Protein AF-0000000085472151 (afdb_homodimer)

Secondary structure (DSSP, 8-state):
-HHHHHHHHHHHHHGGGS-HHHHHHHTTT-HHHHHHHT-HHHHHHHHHHH-HHHHHS--TT--HHHHHHHHHS-PPPPPPPPPS--GGGEEEEEEEEETTEEEEEEEEEHHHHHH--SSPPTT--HHHHHHHHSSS--EEEEEEEEEEEETTS-EEEEEEEEETTTTEEEEEEEEEE--EEETTTTEEEEEEEPPB-TT-TT----EEEEEEEE---S-SSEEEEEEEEEE-TTT--SHHHHHHHHHTB---/-HHHHHHHHHHHHHGGGS-HHHHHHHTTT-HHHHHHHT-HHHHHHHHHHH-HHHHHS--SS--HHHHHHHHHS-PPPPPPPPPS--GGGEEEEEEEEETTEEEEEEEEEHHHHHH--SSPPTT--HHHHHHHHSSS--EEEEEEEEEEEETTS-EEEEEEEEETTTTEEEEEEEEEE--EEETTTTEEEEEEEPPB-TT-TT----EEEEEEEE---S-SSEEEEEEEEEE-TTT--SHHHHHHHHHTB---

Foldseek 3Di:
DVVLVVVLVVLLVCLLVDALVVLVVQLVPDPSSVVSSVDLVSLLSNVCVVPVPCSVPPDPPDGSNRVCVVPVDDDPDDDDDFFPDDLQFKKKWKWKDFPPDTFDTDIDGSVQQQVADPDDDPQFDPLQVCVRPDLFDKGKHWDPPKTKDFPVTWMFMWMKMAGRVVRWIFTQGDRWTQPDQDPVNQKTKTKDWFAFAPVPPVDGDFIKMKIFHFGPDPDPTMTITTMMMIDRRSFDGDPRRVRVVVVGGHID/DVVLVVVLVVLLVCLLVDALVVLVVQLVPDPSSVVSSVDLVSLLSNVCVVPVPCSVPPDPPDGSNRVCVVPVDDDPDDDDDFFPDDQQFKKKWKWKDFPPHTFDTDIDGSVQQQVADPDDDPQADPLQVCVRPDLFDKGKHWDPPKTKDFPVTWMFMWMKMAGRVVRWIFTQGDRWTQPDQDPVNQKTKTKDWFAFAPVPPVDGDFIKMKIFHFGPDPDPTMTITTMMMIDRRSFDGDPRRVRVVVVGGHID

pLDDT: mean 89.6, std 9.53, range [44.25, 98.62]

Solvent-accessible surface area (backbone atoms only — not comparable to full-atom values): 27200 Å² total; per-residue (Å²): 112,65,74,59,47,54,50,46,55,51,45,67,64,48,50,64,73,39,51,57,69,54,43,54,52,43,40,69,73,46,69,69,45,24,60,59,55,62,37,55,66,46,26,41,54,40,36,39,73,73,39,44,14,41,68,76,57,59,65,86,72,61,56,39,54,58,49,42,64,59,69,72,43,86,66,75,82,67,71,68,68,82,46,92,57,52,47,83,36,29,36,35,26,38,30,32,27,51,66,92,41,78,72,44,64,41,68,40,46,28,51,54,28,68,64,30,64,81,74,74,65,88,67,53,40,66,59,43,53,54,58,72,68,45,87,70,50,66,32,23,38,67,42,81,78,61,44,76,41,51,75,89,51,57,36,30,34,29,30,36,36,34,33,63,87,79,55,27,39,31,65,47,31,76,64,26,50,53,77,44,71,40,75,84,56,38,33,34,35,26,55,27,66,53,51,58,27,50,89,45,79,75,55,74,90,43,42,36,39,39,33,42,33,39,44,64,53,92,52,89,55,50,38,39,33,46,29,43,34,41,35,36,72,76,79,22,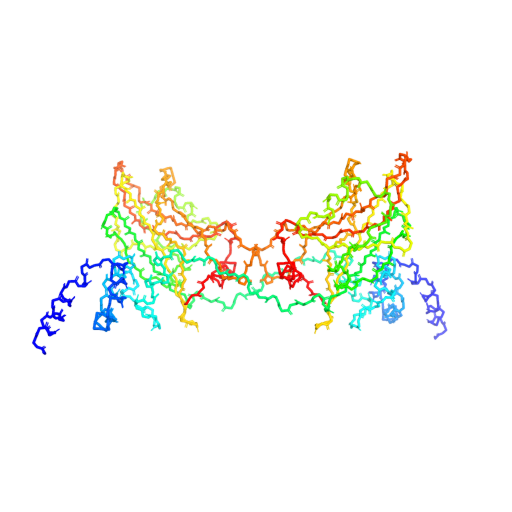67,42,71,57,46,44,34,45,54,60,69,43,35,42,65,82,112,65,74,58,47,54,50,47,55,50,45,66,65,48,51,65,74,39,50,58,70,55,42,55,54,42,41,68,72,45,68,67,46,24,62,60,56,62,37,54,64,46,24,42,55,42,38,38,72,75,39,43,14,42,68,76,58,58,66,88,71,62,54,39,55,57,51,41,62,60,69,70,43,87,67,74,81,66,71,67,68,82,46,90,56,53,45,84,36,29,37,35,27,37,28,32,28,51,67,91,40,80,72,43,63,41,69,41,46,28,51,54,28,68,65,31,65,81,73,73,65,86,68,54,40,67,60,43,52,53,58,71,66,43,88,70,49,65,31,22,38,67,41,80,78,61,43,75,43,52,75,88,51,58,38,29,34,30,28,36,36,33,36,64,86,80,56,29,39,32,65,47,30,75,64,25,50,53,77,44,72,38,75,84,56,36,32,33,34,26,55,27,66,54,51,59,28,49,89,45,81,75,54,74,90,42,41,36,36,37,32,42,32,39,43,65,50,90,51,92,55,50,38,40,32,44,28,44,35,42,36,36,72,76,80,22,66,42,73,57,45,43,33,44,54,60,67,44,33,42,65,83

Sequence (504 aa):
MTKDLISGEVLKAVFPLLEGEDLGSCMLVCRQWRDIAMDDFFWKCVCSKRWPSICKRPPPSLSYHKLFVTFSRSQPPQPLPPSRLSFDDLEFYIDLWSEQRLVFSEAVSGTALLGGIKNPPPGIPDPLKVHLESDDYKMTMQVEPRFSLSLGRMITVSILVSRKDTHQIARIVNQSHFGYIDGNAFRALAYDYLNFAPGHPFVSGIRAWVSLLFMANNAIRITDVFGIEIDFCDAASSENEVLWLLDMLDWKMTKDLISGEVLKAVFPLLEGEDLGSCMLVCRQWRDIAMDDFFWKCVCSKRWPSICKRPPPSLSYHKLFVTFSRSQPPQPLPPSRLSFDDLEFYIDLWSEQRLVFSEAVSGTALLGGIKNPPPGIPDPLKVHLESDDYKMTMQVEPRFSLSLGRMITVSILVSRKDTHQIARIVNQSHFGYIDGNAFRALAYDYLNFAPGHPFVSGIRAWVSLLFMANNAIRITDVFGIEIDFCDAASSENEVLWLLDMLDWK

Radius of gyration: 31.19 Å; Cα contacts (8 Å, |Δi|>4): 905; chains: 2; bounding box: 70×91×76 Å

Structure (mmCIF, N/CA/C/O backbone):
data_AF-0000000085472151-model_v1
#
loop_
_entity.id
_entity.type
_entity.pdbx_description
1 polymer 'F-box domain-containing protein'
#
loop_
_atom_site.group_PDB
_atom_site.id
_atom_site.type_symbol
_atom_site.label_atom_id
_atom_site.label_alt_id
_atom_site.label_comp_id
_atom_site.label_asym_id
_atom_site.label_entity_id
_atom_site.label_seq_id
_atom_site.pdbx_PDB_ins_code
_atom_site.Cartn_x
_atom_site.Cartn_y
_atom_site.Cartn_z
_atom_site.occupancy
_atom_site.B_iso_or_equiv
_atom_site.auth_seq_id
_atom_site.auth_comp_id
_atom_site.auth_asym_id
_atom_site.auth_atom_id
_atom_site.pdbx_PDB_model_num
ATOM 1 N N . MET A 1 1 ? 32.5 -27.859 -42.375 1 44.28 1 MET A N 1
ATOM 2 C CA . MET A 1 1 ? 31.047 -27.922 -42.562 1 44.28 1 MET A CA 1
ATOM 3 C C . MET A 1 1 ? 30.453 -29.172 -41.875 1 44.28 1 MET A C 1
ATOM 5 O O . MET A 1 1 ? 29.375 -29.109 -41.281 1 44.28 1 MET A O 1
ATOM 9 N N . THR A 1 2 ? 31.047 -30.188 -42.031 1 47.78 2 THR A N 1
ATOM 10 C CA . THR A 1 2 ? 30.562 -31.484 -41.531 1 47.78 2 THR A CA 1
ATOM 11 C C . THR A 1 2 ? 30.672 -31.547 -40 1 47.78 2 THR A C 1
ATOM 13 O O . THR A 1 2 ? 29.797 -32.125 -39.344 1 47.78 2 THR A O 1
ATOM 16 N N . LYS A 1 3 ? 31.828 -31.219 -39.5 1 52.62 3 LYS A N 1
ATOM 17 C CA . LYS A 1 3 ? 32.062 -31.219 -38.062 1 52.62 3 LYS A CA 1
ATOM 18 C C . LYS A 1 3 ? 31.062 -30.312 -37.344 1 52.62 3 LYS A C 1
ATOM 20 O O . LYS A 1 3 ? 30.672 -30.578 -36.219 1 52.62 3 LYS A O 1
ATOM 25 N N . ASP A 1 4 ? 30.688 -29.312 -38.094 1 54.94 4 ASP A N 1
ATOM 26 C CA . ASP A 1 4 ? 29.781 -28.281 -37.594 1 54.94 4 ASP A CA 1
ATOM 27 C C . ASP A 1 4 ? 28.359 -28.797 -37.469 1 54.94 4 ASP A C 1
ATOM 29 O O . ASP A 1 4 ? 27.625 -28.453 -36.562 1 54.94 4 ASP A O 1
ATOM 33 N N . LEU A 1 5 ? 27.984 -29.609 -38.5 1 53.25 5 LEU A N 1
ATOM 34 C CA . LEU A 1 5 ? 26.656 -30.188 -38.594 1 53.25 5 LEU A CA 1
ATOM 35 C C . LEU A 1 5 ? 26.438 -31.219 -37.469 1 53.25 5 LEU A C 1
ATOM 37 O O . LEU A 1 5 ? 25.375 -31.281 -36.875 1 53.25 5 LEU A O 1
ATOM 41 N N . ILE A 1 6 ? 27.406 -32.062 -37.344 1 55.78 6 ILE A N 1
ATOM 42 C CA . ILE A 1 6 ? 27.328 -33.125 -36.344 1 55.78 6 ILE A CA 1
ATOM 43 C C . ILE A 1 6 ? 27.141 -32.5 -34.938 1 55.78 6 ILE A C 1
ATOM 45 O O . ILE A 1 6 ? 26.328 -32.969 -34.156 1 55.78 6 ILE A O 1
ATOM 49 N N . SER A 1 7 ? 27.797 -31.406 -34.906 1 70.44 7 SER A N 1
ATOM 50 C CA . SER A 1 7 ? 27.766 -30.719 -33.625 1 70.44 7 SER A CA 1
ATOM 51 C C . SER A 1 7 ? 26.375 -30.125 -33.344 1 70.44 7 SER A C 1
ATOM 53 O O . SER A 1 7 ? 25.859 -30.234 -32.219 1 70.44 7 SER A O 1
ATOM 55 N N . GLY A 1 8 ? 25.766 -29.906 -34.5 1 75.25 8 GLY A N 1
ATOM 56 C CA . GLY A 1 8 ? 24.438 -29.344 -34.344 1 75.25 8 GLY A CA 1
ATOM 57 C C . GLY A 1 8 ? 23.375 -30.375 -33.969 1 75.25 8 GLY A C 1
ATOM 58 O O . GLY A 1 8 ? 22.531 -30.109 -33.125 1 75.25 8 GLY A O 1
ATOM 59 N N . GLU A 1 9 ? 23.5 -31.5 -34.656 1 78.94 9 GLU A N 1
ATOM 60 C CA . GLU A 1 9 ? 22.547 -32.594 -34.375 1 78.94 9 GLU A CA 1
ATOM 61 C C . GLU A 1 9 ? 22.672 -33.125 -32.969 1 78.94 9 GLU A C 1
ATOM 63 O O . GLU A 1 9 ? 21.688 -33.438 -32.312 1 78.94 9 GLU A O 1
ATOM 68 N N . VAL A 1 10 ? 23.906 -33.188 -32.625 1 82.19 10 VAL A N 1
ATOM 69 C CA . VAL A 1 10 ? 24.156 -33.688 -31.266 1 82.19 10 VAL A CA 1
ATOM 70 C C . VAL A 1 10 ? 23.594 -32.688 -30.25 1 82.19 10 VAL A C 1
ATOM 72 O O . VAL A 1 10 ? 22.969 -33.094 -29.266 1 82.19 10 VAL A O 1
ATOM 75 N N . LEU A 1 11 ? 23.828 -31.484 -30.5 1 83.19 11 LEU A N 1
ATOM 76 C CA . LEU A 1 11 ? 23.344 -30.438 -29.609 1 83.19 11 LEU A CA 1
ATOM 77 C C . LEU A 1 11 ? 21.812 -30.469 -29.531 1 83.19 11 LEU A C 1
ATOM 79 O O . LEU A 1 11 ? 21.25 -30.312 -28.453 1 83.19 11 LEU A O 1
ATOM 83 N N . LYS A 1 12 ? 21.188 -30.734 -30.609 1 84.69 12 LYS A N 1
ATOM 84 C CA . LYS A 1 12 ? 19.734 -30.797 -30.672 1 84.69 12 LYS A CA 1
ATOM 85 C C . LYS A 1 12 ? 19.203 -31.969 -29.859 1 84.69 12 LYS A C 1
ATOM 87 O O . LYS A 1 12 ? 18.094 -31.922 -29.328 1 84.69 12 LYS A O 1
ATOM 92 N N . ALA A 1 13 ? 20.094 -32.906 -29.75 1 84.12 13 ALA A N 1
ATOM 93 C CA . ALA A 1 13 ? 19.688 -34.094 -29 1 84.12 13 ALA A CA 1
ATOM 94 C C . ALA A 1 13 ? 19.953 -33.938 -27.5 1 84.12 13 ALA A C 1
ATOM 96 O O . ALA A 1 13 ? 19.234 -34.5 -26.672 1 84.12 13 ALA A O 1
ATOM 97 N N . VAL A 1 14 ? 20.859 -33.156 -27.125 1 84.38 14 VAL A N 1
ATOM 98 C CA . VAL A 1 14 ? 21.312 -33.062 -25.75 1 84.38 14 VAL A CA 1
ATOM 99 C C . VAL A 1 14 ? 20.609 -31.891 -25.062 1 84.38 14 VAL A C 1
ATOM 101 O O . VAL A 1 14 ? 20.312 -31.953 -23.859 1 84.38 14 VAL A O 1
ATOM 104 N N . PHE A 1 15 ? 20.281 -30.844 -25.766 1 85.75 15 PHE A N 1
ATOM 105 C CA . PHE A 1 15 ? 19.797 -29.609 -25.188 1 85.75 15 PHE A CA 1
ATOM 106 C C . PHE A 1 15 ? 18.469 -29.828 -24.469 1 85.75 15 PHE A C 1
ATOM 108 O O . PHE A 1 15 ? 18.219 -29.25 -23.406 1 85.75 15 PHE A O 1
ATOM 115 N N . PRO A 1 16 ? 17.688 -30.797 -24.984 1 82.31 16 PRO A N 1
ATOM 116 C CA . PRO A 1 16 ? 16.406 -31.016 -24.297 1 82.31 16 PRO A CA 1
ATOM 117 C C . PRO A 1 16 ? 16.594 -31.656 -22.906 1 82.31 16 PRO A C 1
ATOM 119 O O . PRO A 1 16 ? 15.68 -31.625 -22.094 1 82.31 16 PRO A O 1
ATOM 122 N N . LEU A 1 17 ? 17.766 -32.156 -22.656 1 85.5 17 LEU A N 1
ATOM 123 C CA . LEU A 1 17 ? 18.031 -32.844 -21.391 1 85.5 17 LEU A CA 1
ATOM 124 C C . LEU A 1 17 ? 18.625 -31.875 -20.359 1 85.5 17 LEU A C 1
ATOM 126 O O . LEU A 1 17 ? 18.734 -32.219 -19.188 1 85.5 17 LEU A O 1
ATOM 130 N N . LEU A 1 18 ? 18.891 -30.766 -20.828 1 85.25 18 LEU A N 1
ATOM 131 C CA . LEU A 1 18 ? 19.516 -29.797 -19.938 1 85.25 18 LEU A CA 1
ATOM 132 C C . LEU A 1 18 ? 18.469 -29.016 -19.156 1 85.25 18 LEU A C 1
ATOM 134 O O . LEU A 1 18 ? 17.344 -28.828 -19.641 1 85.25 18 LEU A O 1
ATOM 138 N N . GLU A 1 19 ? 18.859 -28.656 -17.969 1 86.12 19 GLU A N 1
ATOM 139 C CA . GLU A 1 19 ? 18.031 -27.719 -17.203 1 86.12 19 GLU A CA 1
ATOM 140 C C . GLU A 1 19 ? 18.125 -26.312 -17.781 1 86.12 19 GLU A C 1
ATOM 142 O O . GLU A 1 19 ? 19.062 -26 -18.516 1 86.12 19 GLU A O 1
ATOM 147 N N . GLY A 1 20 ? 17.125 -25.609 -17.5 1 85.75 20 GLY A N 1
ATOM 148 C CA . GLY A 1 20 ? 17.031 -24.266 -18.062 1 85.75 20 GLY A CA 1
ATOM 149 C C . GLY A 1 20 ? 18.297 -23.453 -17.875 1 85.75 20 GLY A C 1
ATOM 150 O O . GLY A 1 20 ? 18.781 -22.797 -18.797 1 85.75 20 GLY A O 1
ATOM 151 N N . GLU A 1 21 ? 18.812 -23.562 -16.656 1 85.56 21 GLU A N 1
ATOM 152 C CA . GLU A 1 21 ? 20.016 -22.797 -16.359 1 85.56 21 GLU A CA 1
ATOM 153 C C . GLU A 1 21 ? 21.172 -23.234 -17.234 1 85.56 21 GLU A C 1
ATOM 155 O O . GLU A 1 21 ? 21.953 -22.406 -17.719 1 85.56 21 GLU A O 1
ATOM 160 N N . ASP A 1 22 ? 21.25 -24.484 -17.422 1 86.88 22 ASP A N 1
ATOM 161 C CA . ASP A 1 22 ? 22.312 -25.031 -18.25 1 86.88 22 ASP A CA 1
ATOM 162 C C . ASP A 1 22 ? 22.109 -24.656 -19.719 1 86.88 22 ASP A C 1
ATOM 164 O O . ASP A 1 22 ? 23.078 -24.297 -20.406 1 86.88 22 ASP A O 1
ATOM 168 N N . LEU A 1 23 ? 20.922 -24.766 -20.109 1 87.5 23 LEU A N 1
ATOM 169 C CA . LEU A 1 23 ? 20.609 -24.359 -21.484 1 87.5 23 LEU A CA 1
ATOM 170 C C . LEU A 1 23 ? 20.938 -22.891 -21.703 1 87.5 23 LEU A C 1
ATOM 172 O O . LEU A 1 23 ? 21.484 -22.516 -22.734 1 87.5 23 LEU A O 1
ATOM 176 N N . GLY A 1 24 ? 20.578 -22.094 -20.719 1 86.19 24 GLY A N 1
ATOM 177 C CA . GLY A 1 24 ? 20.938 -20.672 -20.766 1 86.19 24 GLY A CA 1
ATOM 178 C C . GLY A 1 24 ? 22.438 -20.438 -20.875 1 86.19 24 GLY A C 1
ATOM 179 O O . GLY A 1 24 ? 22.891 -19.562 -21.609 1 86.19 24 GLY A O 1
ATOM 180 N N . SER A 1 25 ? 23.141 -21.203 -20.109 1 87.88 25 SER A N 1
ATOM 181 C CA . SER A 1 25 ? 24.594 -21.094 -20.141 1 87.88 25 SER A CA 1
ATOM 182 C C . SER A 1 25 ? 25.141 -21.469 -21.516 1 87.88 25 SER A C 1
ATOM 184 O O . SER A 1 25 ? 26.125 -20.875 -21.969 1 87.88 25 SER A O 1
ATOM 186 N N . CYS A 1 26 ? 24.578 -22.375 -22.125 1 87.38 26 CYS A N 1
ATOM 187 C CA . CYS A 1 26 ? 25 -22.812 -23.438 1 87.38 26 CYS A CA 1
ATOM 188 C C . CYS A 1 26 ? 24.844 -21.703 -24.469 1 87.38 26 CYS A C 1
ATOM 190 O O . CYS A 1 26 ? 25.609 -21.625 -25.438 1 87.38 26 CYS A O 1
ATOM 192 N N . MET A 1 27 ? 23.828 -20.875 -24.25 1 86.56 27 MET A N 1
ATOM 193 C CA . MET A 1 27 ? 23.594 -19.766 -25.172 1 86.56 27 MET A CA 1
ATOM 194 C C . MET A 1 27 ? 24.734 -18.766 -25.141 1 86.56 27 MET A C 1
ATOM 196 O O . MET A 1 27 ? 24.891 -17.953 -26.047 1 86.56 27 MET A O 1
ATOM 200 N N . LEU A 1 28 ? 25.578 -18.875 -24.094 1 87.38 28 LEU A N 1
ATOM 201 C CA . LEU A 1 28 ? 26.641 -17.891 -23.906 1 87.38 28 LEU A CA 1
ATOM 202 C C . LEU A 1 28 ? 27.969 -18.391 -24.484 1 87.38 28 LEU A C 1
ATOM 204 O O . LEU A 1 28 ? 28.953 -17.672 -24.484 1 87.38 28 LEU A O 1
ATOM 208 N N . VAL A 1 29 ? 28.141 -19.578 -24.969 1 85 29 VAL A N 1
ATOM 209 C CA . VAL A 1 29 ? 29.391 -20.203 -25.391 1 85 29 VAL A CA 1
ATOM 210 C C . VAL A 1 29 ? 29.812 -19.656 -26.734 1 85 29 VAL A C 1
ATOM 212 O O . VAL A 1 29 ? 30.953 -19.172 -26.891 1 85 29 VAL A O 1
ATOM 215 N N . CYS A 1 30 ? 29.016 -19.719 -27.797 1 87.38 30 CYS A N 1
ATOM 216 C CA . CYS A 1 30 ? 29.266 -19.188 -29.141 1 87.38 30 CYS A CA 1
ATOM 217 C C . CYS A 1 30 ? 27.953 -18.969 -29.891 1 87.38 30 CYS A C 1
ATOM 219 O O . CYS A 1 30 ? 26.891 -19.328 -29.391 1 87.38 30 CYS A O 1
ATOM 221 N N . ARG A 1 31 ? 28.078 -18.484 -31.047 1 86.56 31 ARG A N 1
ATOM 222 C CA . ARG A 1 31 ? 26.906 -18.109 -31.828 1 86.56 31 ARG A CA 1
ATOM 223 C C . ARG A 1 31 ? 26.109 -19.344 -32.281 1 86.56 31 ARG A C 1
ATOM 225 O O . ARG A 1 31 ? 24.891 -19.312 -32.281 1 86.56 31 ARG A O 1
ATOM 232 N N . GLN A 1 32 ? 26.766 -20.312 -32.625 1 84 32 GLN A N 1
ATOM 233 C CA . GLN A 1 32 ? 26.109 -21.531 -33.062 1 84 32 GLN A CA 1
ATOM 234 C C . GLN A 1 32 ? 25.25 -22.141 -31.953 1 84 32 GLN A C 1
ATOM 236 O O . GLN A 1 32 ? 24.094 -22.516 -32.188 1 84 32 GLN A O 1
ATOM 241 N N . TRP A 1 33 ? 25.797 -22.219 -30.797 1 85.81 33 TRP A N 1
ATOM 242 C CA . TRP A 1 33 ? 25.078 -22.766 -29.672 1 85.81 33 TRP A CA 1
ATOM 243 C C . TRP A 1 33 ? 23.875 -21.891 -29.312 1 85.81 33 TRP A C 1
ATOM 245 O O . TRP A 1 33 ? 22.797 -22.406 -28.984 1 85.81 33 TRP A O 1
ATOM 255 N N . ARG A 1 34 ? 24.109 -20.688 -29.422 1 87.56 34 ARG A N 1
ATOM 256 C CA . ARG A 1 34 ? 23.031 -19.734 -29.125 1 87.56 34 ARG A CA 1
ATOM 257 C C . ARG A 1 34 ? 21.875 -19.922 -30.094 1 87.56 34 ARG A C 1
ATOM 259 O O . ARG A 1 34 ? 20.719 -19.984 -29.688 1 87.56 34 ARG A O 1
ATOM 266 N N . ASP A 1 35 ? 22.219 -20 -31.328 1 87.06 35 ASP A N 1
ATOM 267 C CA . ASP A 1 35 ? 21.188 -20.141 -32.344 1 87.06 35 ASP A CA 1
ATOM 268 C C . ASP A 1 35 ? 20.391 -21.422 -32.156 1 87.06 35 ASP A C 1
ATOM 270 O O . ASP A 1 35 ? 19.172 -21.438 -32.344 1 87.06 35 ASP A O 1
ATOM 274 N N . ILE A 1 36 ? 21.047 -22.406 -31.797 1 84.94 36 ILE A N 1
ATOM 275 C CA . ILE A 1 36 ? 20.375 -23.672 -31.609 1 84.94 36 ILE A CA 1
ATOM 276 C C . ILE A 1 36 ? 19.531 -23.625 -30.328 1 84.94 36 ILE A C 1
ATOM 278 O O . ILE A 1 36 ? 18.391 -24.062 -30.312 1 84.94 36 ILE A O 1
ATOM 282 N N . ALA A 1 37 ? 20.125 -23.062 -29.375 1 86.31 37 ALA A N 1
ATOM 283 C CA . ALA A 1 37 ? 19.469 -23.031 -28.062 1 86.31 37 ALA A CA 1
ATOM 284 C C . ALA A 1 37 ? 18.266 -22.109 -28.062 1 86.31 37 ALA A C 1
ATOM 286 O O . ALA A 1 37 ? 17.391 -22.203 -27.203 1 86.31 37 ALA A O 1
ATOM 287 N N . MET A 1 38 ? 18.25 -21.266 -28.984 1 84.12 38 MET A N 1
ATOM 288 C CA . MET A 1 38 ? 17.172 -20.297 -29.047 1 84.12 38 MET A CA 1
ATOM 289 C C . MET A 1 38 ? 15.883 -20.922 -29.562 1 84.12 38 MET A C 1
ATOM 291 O O . MET A 1 38 ? 14.82 -20.312 -29.5 1 84.12 38 MET A O 1
ATOM 295 N N . ASP A 1 39 ? 16.047 -22.125 -30.016 1 84.12 39 ASP A N 1
ATOM 296 C CA . ASP A 1 39 ? 14.859 -22.828 -30.469 1 84.12 39 ASP A CA 1
ATOM 297 C C . ASP A 1 39 ? 13.805 -22.906 -29.359 1 84.12 39 ASP A C 1
ATOM 299 O O . ASP A 1 39 ? 14.078 -23.391 -28.266 1 84.12 39 ASP A O 1
ATOM 303 N N . ASP A 1 40 ? 12.609 -22.547 -29.703 1 84.44 40 ASP A N 1
ATOM 304 C CA . ASP A 1 40 ? 11.516 -22.438 -28.75 1 84.44 40 ASP A CA 1
ATOM 305 C C . ASP A 1 40 ? 11.156 -23.797 -28.156 1 84.44 40 ASP A C 1
ATOM 307 O O . ASP A 1 40 ? 10.695 -23.891 -27.016 1 84.44 40 ASP A O 1
ATOM 311 N N . PHE A 1 41 ? 11.414 -24.719 -28.969 1 85.06 41 PHE A N 1
ATOM 312 C CA . PHE A 1 41 ? 11.062 -26.062 -28.531 1 85.06 41 PHE A CA 1
ATOM 313 C C . PHE A 1 41 ? 11.836 -26.469 -27.281 1 85.06 41 PHE A C 1
ATOM 315 O O . PHE A 1 41 ? 11.273 -27.062 -26.375 1 85.06 41 PHE A O 1
ATOM 322 N N . PHE A 1 42 ? 13.07 -26.156 -27.266 1 88.19 42 PHE A N 1
ATOM 323 C CA . PHE A 1 42 ? 13.883 -26.516 -26.109 1 88.19 42 PHE A CA 1
ATOM 324 C C . PHE A 1 42 ? 13.375 -25.828 -24.844 1 88.19 42 PHE A C 1
ATOM 326 O O . PHE A 1 42 ? 13.289 -26.453 -23.797 1 88.19 42 PHE A O 1
ATOM 333 N N . TRP A 1 43 ? 13 -24.688 -25.031 1 89.25 43 TRP A N 1
ATOM 334 C CA . TRP A 1 43 ? 12.547 -23.922 -23.875 1 89.25 43 TRP A CA 1
ATOM 335 C C . TRP A 1 43 ? 11.148 -24.359 -23.453 1 89.25 43 TRP A C 1
ATOM 337 O O . TRP A 1 43 ? 10.805 -24.281 -22.266 1 89.25 43 TRP A O 1
ATOM 347 N N . LYS A 1 44 ? 10.406 -24.734 -24.375 1 88.19 44 LYS A N 1
ATOM 348 C CA . LYS A 1 44 ? 9.125 -25.328 -24.047 1 88.19 44 LYS A CA 1
ATOM 349 C C . LYS A 1 44 ? 9.312 -26.547 -23.141 1 88.19 44 LYS A C 1
ATOM 351 O O . LYS A 1 44 ? 8.57 -26.734 -22.172 1 88.19 44 LYS A O 1
ATOM 356 N N . CYS A 1 45 ? 10.312 -27.297 -23.484 1 87.81 45 CYS A N 1
ATOM 357 C CA . CYS A 1 45 ? 10.602 -28.5 -22.703 1 87.81 45 CYS A CA 1
ATOM 358 C C . CYS A 1 45 ? 11.023 -28.125 -21.281 1 87.81 45 CYS A C 1
ATOM 360 O O . CYS A 1 45 ? 10.594 -28.75 -20.312 1 87.81 45 CYS A O 1
ATOM 362 N N . VAL A 1 46 ? 11.805 -27.156 -21.234 1 88.12 46 VAL A N 1
ATOM 363 C CA . VAL A 1 46 ? 12.281 -26.672 -19.938 1 88.12 46 VAL A CA 1
ATOM 364 C C . VAL A 1 46 ? 11.109 -26.156 -19.109 1 88.12 46 VAL A C 1
ATOM 366 O O . VAL A 1 46 ? 10.961 -26.5 -17.938 1 88.12 46 VAL A O 1
ATOM 369 N N . CYS A 1 47 ? 10.234 -25.375 -19.703 1 89.19 47 CYS A N 1
ATOM 370 C CA . CYS A 1 47 ? 9.102 -24.766 -19.016 1 89.19 47 CYS A CA 1
ATOM 371 C C . CYS A 1 47 ? 8.086 -25.828 -18.609 1 89.19 47 CYS A C 1
ATOM 373 O O . CYS A 1 47 ? 7.445 -25.719 -17.562 1 89.19 47 CYS A O 1
ATOM 375 N N . SER A 1 48 ? 7.969 -26.828 -19.391 1 89 48 SER A N 1
ATOM 376 C CA . SER A 1 48 ? 7 -27.891 -19.109 1 89 48 SER A CA 1
ATOM 377 C C . SER A 1 48 ? 7.363 -28.656 -17.844 1 89 48 SER A C 1
ATOM 379 O O . SER A 1 48 ? 6.492 -29.234 -17.203 1 89 48 SER A O 1
ATOM 381 N N . LYS A 1 49 ? 8.555 -28.594 -17.547 1 87.44 49 LYS A N 1
ATOM 382 C CA . LYS A 1 49 ? 8.992 -29.25 -16.328 1 87.44 49 LYS A CA 1
ATOM 383 C C . LYS A 1 49 ? 8.617 -28.438 -15.094 1 87.44 49 LYS A C 1
ATOM 385 O O . LYS A 1 49 ? 8.375 -29.016 -14.023 1 87.44 49 LYS A O 1
ATOM 390 N N . ARG A 1 50 ? 8.492 -27.234 -15.242 1 88.06 50 ARG A N 1
ATOM 391 C CA . ARG A 1 50 ? 8.234 -26.359 -14.109 1 88.06 50 ARG A CA 1
ATOM 392 C C . ARG A 1 50 ? 6.766 -25.938 -14.062 1 88.06 50 ARG A C 1
ATOM 394 O O . ARG A 1 50 ? 6.164 -25.891 -12.984 1 88.06 50 ARG A O 1
ATOM 401 N N . TRP A 1 51 ? 6.285 -25.625 -15.219 1 92.31 51 TRP A N 1
ATOM 402 C CA . TRP A 1 51 ? 4.91 -25.172 -15.352 1 92.31 51 TRP A CA 1
ATOM 403 C C . TRP A 1 51 ? 4.203 -25.875 -16.5 1 92.31 51 TRP A C 1
ATOM 405 O O . TRP A 1 51 ? 3.865 -25.25 -17.516 1 92.31 51 TRP A O 1
ATOM 415 N N . PRO A 1 52 ? 3.869 -27.062 -16.312 1 93.38 52 PRO A N 1
ATOM 416 C CA . PRO A 1 52 ? 3.256 -27.812 -17.422 1 93.38 52 PRO A CA 1
ATOM 417 C C . PRO A 1 52 ? 1.919 -27.219 -17.859 1 93.38 52 PRO A C 1
ATOM 419 O O . PRO A 1 52 ? 1.544 -27.328 -19.031 1 93.38 52 PRO A O 1
ATOM 422 N N . SER A 1 53 ? 1.21 -26.594 -17.016 1 93.75 53 SER A N 1
ATOM 423 C CA . SER A 1 53 ? -0.099 -26.047 -17.359 1 93.75 53 SER A CA 1
ATOM 424 C C . SER A 1 53 ? 0.015 -24.969 -18.438 1 93.75 53 SER A C 1
ATOM 426 O O . SER A 1 53 ? -0.856 -24.859 -19.297 1 93.75 53 SER A O 1
ATOM 428 N N . ILE A 1 54 ? 1.051 -24.188 -18.344 1 90.31 54 ILE A N 1
ATOM 429 C CA . ILE A 1 54 ? 1.234 -23.094 -19.281 1 90.31 54 ILE A CA 1
ATOM 430 C C . ILE A 1 54 ? 1.481 -23.641 -20.688 1 90.31 54 ILE A C 1
ATOM 432 O O . ILE A 1 54 ? 1.107 -23.016 -21.688 1 90.31 54 ILE A O 1
ATOM 436 N N . CYS A 1 55 ? 2.057 -24.766 -20.781 1 86.44 55 CYS A N 1
ATOM 437 C CA . CYS A 1 55 ? 2.371 -25.375 -22.078 1 86.44 55 CYS A CA 1
ATOM 438 C C . CYS A 1 55 ? 1.128 -25.984 -22.703 1 86.44 55 CYS A C 1
ATOM 440 O O . CYS A 1 55 ? 1.036 -26.094 -23.922 1 86.44 55 CYS A O 1
ATOM 442 N N . LYS A 1 56 ? 0.236 -26.406 -21.812 1 83.75 56 LYS A N 1
ATOM 443 C CA . LYS A 1 56 ? -1.024 -26.953 -22.312 1 83.75 56 LYS A CA 1
ATOM 444 C C . LYS A 1 56 ? -1.878 -25.875 -22.969 1 83.75 56 LYS A C 1
ATOM 446 O O . LYS A 1 56 ? -2.525 -26.109 -23.984 1 83.75 56 LYS A O 1
ATOM 451 N N . ARG A 1 57 ? -1.802 -24.719 -22.406 1 85.19 57 ARG A N 1
ATOM 452 C CA . ARG A 1 57 ? -2.508 -23.547 -22.906 1 85.19 57 ARG A CA 1
ATOM 453 C C . ARG A 1 57 ? -1.631 -22.312 -22.812 1 85.19 57 ARG A C 1
ATOM 455 O O . ARG A 1 57 ? -1.776 -21.5 -21.891 1 85.19 57 ARG A O 1
ATOM 462 N N . PRO A 1 58 ? -0.803 -22.203 -23.859 1 80.06 58 PRO A N 1
ATOM 463 C CA . PRO A 1 58 ? 0.194 -21.125 -23.766 1 80.06 58 PRO A CA 1
ATOM 464 C C . PRO A 1 58 ? -0.426 -19.734 -23.859 1 80.06 58 PRO A C 1
ATOM 466 O O . PRO A 1 58 ? -1.406 -19.531 -24.578 1 80.06 58 PRO A O 1
ATOM 469 N N . PRO A 1 59 ? 0.153 -18.953 -23 1 78.12 59 PRO A N 1
ATOM 470 C CA . PRO A 1 59 ? -0.272 -17.562 -23.172 1 78.12 59 PRO A CA 1
ATOM 471 C C . PRO A 1 59 ? 0.168 -16.969 -24.5 1 78.12 59 PRO A C 1
ATOM 473 O O . PRO A 1 59 ? 1.149 -17.438 -25.094 1 78.12 59 PRO A O 1
ATOM 476 N N . PRO A 1 60 ? -0.571 -16.188 -25.141 1 71.88 60 PRO A N 1
ATOM 477 C CA . PRO A 1 60 ? -0.373 -15.742 -26.516 1 71.88 60 PRO A CA 1
ATOM 478 C C . PRO A 1 60 ? 1.003 -15.117 -26.75 1 71.88 60 PRO A C 1
ATOM 480 O O . PRO A 1 60 ? 1.606 -15.312 -27.797 1 71.88 60 PRO A O 1
ATOM 483 N N . SER A 1 61 ? 1.488 -14.297 -25.984 1 69.38 61 SER A N 1
ATOM 484 C CA . SER A 1 61 ? 2.574 -13.453 -26.484 1 69.38 61 SER A CA 1
ATOM 485 C C . SER A 1 61 ? 3.861 -13.695 -25.703 1 69.38 61 SER A C 1
ATOM 487 O O . SER A 1 61 ? 4.848 -12.977 -25.875 1 69.38 61 SER A O 1
ATOM 489 N N . LEU A 1 62 ? 4.043 -14.812 -25.188 1 77.44 62 LEU A N 1
ATOM 490 C CA . LEU A 1 62 ? 5.277 -14.938 -24.422 1 77.44 62 LEU A CA 1
ATOM 491 C C . LEU A 1 62 ? 6.059 -16.172 -24.844 1 77.44 62 LEU A C 1
ATOM 493 O O . LEU A 1 62 ? 5.496 -17.266 -24.922 1 77.44 62 LEU A O 1
ATOM 497 N N . SER A 1 63 ? 7.293 -15.922 -25.375 1 85.94 63 SER A N 1
ATOM 498 C CA . SER A 1 63 ? 8.141 -17.062 -25.688 1 85.94 63 SER A CA 1
ATOM 499 C C . SER A 1 63 ? 8.492 -17.859 -24.422 1 85.94 63 SER A C 1
ATOM 501 O O . SER A 1 63 ? 8.531 -17.297 -23.328 1 85.94 63 SER A O 1
ATOM 503 N N . TYR A 1 64 ? 8.75 -19.078 -24.578 1 88.38 64 TYR A N 1
ATOM 504 C CA . TYR A 1 64 ? 9.078 -19.938 -23.453 1 88.38 64 TYR A CA 1
ATOM 505 C C . TYR A 1 64 ? 10.43 -19.547 -22.859 1 88.38 64 TYR A C 1
ATOM 507 O O . TYR A 1 64 ? 10.633 -19.672 -21.641 1 88.38 64 TYR A O 1
ATOM 515 N N . HIS A 1 65 ? 11.273 -19.156 -23.75 1 87.81 65 HIS A N 1
ATOM 516 C CA . HIS A 1 65 ? 12.555 -18.672 -23.25 1 87.81 65 HIS A CA 1
ATOM 517 C C . HIS A 1 65 ? 12.375 -17.5 -22.281 1 87.81 65 HIS A C 1
ATOM 519 O O . HIS A 1 65 ? 12.922 -17.5 -21.188 1 87.81 65 HIS A O 1
ATOM 525 N N . LYS A 1 66 ? 11.633 -16.547 -22.688 1 86.94 66 LYS A N 1
ATOM 526 C CA . LYS A 1 66 ? 11.367 -15.375 -21.859 1 86.94 66 LYS A CA 1
ATOM 527 C C . LYS A 1 66 ? 10.641 -15.766 -20.578 1 86.94 66 LYS A C 1
ATOM 529 O O . LYS A 1 66 ? 10.938 -15.234 -19.5 1 86.94 66 LYS A O 1
ATOM 534 N N . LEU A 1 67 ? 9.734 -16.656 -20.703 1 88.88 67 LEU A N 1
ATOM 535 C CA . LEU A 1 67 ? 8.984 -17.141 -19.547 1 88.88 67 LEU A CA 1
ATOM 536 C C . LEU A 1 67 ? 9.93 -17.734 -18.516 1 88.88 67 LEU A C 1
ATOM 538 O O . LEU A 1 67 ? 9.852 -17.391 -17.328 1 88.88 67 LEU A O 1
ATOM 542 N N . PHE A 1 68 ? 10.773 -18.547 -19 1 88.38 68 PHE A N 1
ATOM 543 C CA . PHE A 1 68 ? 11.688 -19.219 -18.094 1 88.38 68 PHE A CA 1
ATOM 544 C C . PHE A 1 68 ? 12.625 -18.219 -17.422 1 88.38 68 PHE A C 1
ATOM 546 O O . PHE A 1 68 ? 12.797 -18.25 -16.188 1 88.38 68 PHE A O 1
ATOM 553 N N . VAL A 1 69 ? 13.18 -17.391 -18.219 1 86.06 69 VAL A N 1
ATOM 554 C CA . VAL A 1 69 ? 14.141 -16.422 -17.688 1 86.06 69 VAL A CA 1
ATOM 555 C C . VAL A 1 69 ? 13.445 -15.508 -16.688 1 86.06 69 VAL A C 1
ATOM 557 O O . VAL A 1 69 ? 14.031 -15.141 -15.664 1 86.06 69 VAL A O 1
ATOM 560 N N . THR A 1 70 ? 12.25 -15.211 -16.859 1 87 70 THR A N 1
ATOM 561 C CA . THR A 1 70 ? 11.5 -14.266 -16.047 1 87 70 THR A CA 1
ATOM 562 C C . THR A 1 70 ? 11.109 -14.891 -14.711 1 87 70 THR A C 1
ATOM 564 O O . THR A 1 70 ? 11.195 -14.242 -13.664 1 87 70 THR A O 1
ATOM 567 N N . PHE A 1 71 ? 10.797 -16.141 -14.656 1 87.56 71 PHE A N 1
ATOM 568 C CA . PHE A 1 71 ? 10.148 -16.656 -13.461 1 87.56 71 PHE A CA 1
ATOM 569 C C . PHE A 1 71 ? 11.008 -17.734 -12.805 1 87.56 71 PHE A C 1
ATOM 571 O O . PHE A 1 71 ? 10.672 -18.25 -11.734 1 87.56 71 PHE A O 1
ATOM 578 N N . SER A 1 72 ? 12.016 -18.141 -13.445 1 79.69 72 SER A N 1
ATOM 579 C CA . SER A 1 72 ? 12.836 -19.188 -12.852 1 79.69 72 SER A CA 1
ATOM 580 C C . SER A 1 72 ? 13.836 -18.609 -11.852 1 79.69 72 SER A C 1
ATOM 582 O O . SER A 1 72 ? 14.266 -19.297 -10.93 1 79.69 72 SER A O 1
ATOM 584 N N . ARG A 1 73 ? 14.273 -17.406 -12.195 1 72.94 73 ARG A N 1
ATOM 585 C CA . ARG A 1 73 ? 15.266 -16.797 -11.312 1 72.94 73 ARG A CA 1
ATOM 586 C C . ARG A 1 73 ? 14.656 -15.656 -10.508 1 72.94 73 ARG A C 1
ATOM 588 O O . ARG A 1 73 ? 13.688 -15.031 -10.938 1 72.94 73 ARG A O 1
ATOM 595 N N . SER A 1 74 ? 15.094 -15.742 -9.273 1 71.62 74 SER A N 1
ATOM 596 C CA . SER A 1 74 ? 14.703 -14.586 -8.469 1 71.62 74 SER A CA 1
ATOM 597 C C . SER A 1 74 ? 15.203 -13.281 -9.086 1 71.62 74 SER A C 1
ATOM 599 O O . SER A 1 74 ? 16.391 -13.148 -9.383 1 71.62 74 SER A O 1
ATOM 601 N N . GLN A 1 75 ? 14.328 -12.672 -9.711 1 71.75 75 GLN A N 1
ATOM 602 C CA . GLN A 1 75 ? 14.719 -11.383 -10.273 1 71.75 75 GLN A CA 1
ATOM 603 C C . GLN A 1 75 ? 15 -10.375 -9.164 1 71.75 75 GLN A C 1
ATOM 605 O O . GLN A 1 75 ? 14.336 -10.375 -8.133 1 71.75 75 GLN A O 1
ATOM 610 N N . PRO A 1 76 ? 16.125 -9.734 -9.344 1 73.88 76 PRO A N 1
ATOM 611 C CA . PRO A 1 76 ? 16.391 -8.688 -8.352 1 73.88 76 PRO A CA 1
ATOM 612 C C . PRO A 1 76 ? 15.258 -7.664 -8.258 1 73.88 76 PRO A C 1
ATOM 614 O O . PRO A 1 76 ? 14.547 -7.434 -9.242 1 73.88 76 PRO A O 1
ATOM 617 N N . PRO A 1 77 ? 15.07 -7.25 -7.055 1 76.75 77 PRO A N 1
ATOM 618 C CA . PRO A 1 77 ? 14.031 -6.227 -6.938 1 76.75 77 PRO A CA 1
ATOM 619 C C . PRO A 1 77 ? 14.312 -5 -7.801 1 76.75 77 PRO A C 1
ATOM 621 O O . PRO A 1 77 ? 15.461 -4.582 -7.934 1 76.75 77 PRO A O 1
ATOM 624 N N . GLN A 1 78 ? 13.406 -4.723 -8.57 1 84.75 78 GLN A N 1
ATOM 625 C CA . GLN A 1 78 ? 13.516 -3.502 -9.359 1 84.75 78 GLN A CA 1
ATOM 626 C C . GLN A 1 78 ? 13.438 -2.262 -8.477 1 84.75 78 GLN A C 1
ATOM 628 O O . GLN A 1 78 ? 12.664 -2.225 -7.52 1 84.75 78 GLN A O 1
ATOM 633 N N . PRO A 1 79 ? 14.281 -1.244 -8.812 1 88.12 79 PRO A N 1
ATOM 634 C CA . PRO A 1 79 ? 14.242 -0.017 -8.008 1 88.12 79 PRO A CA 1
ATOM 635 C C . PRO A 1 79 ? 12.945 0.764 -8.195 1 88.12 79 PRO A C 1
ATOM 637 O O . PRO A 1 79 ? 12.266 0.613 -9.219 1 88.12 79 PRO A O 1
ATOM 640 N N . LEU A 1 80 ? 12.586 1.468 -7.199 1 92.5 80 LEU A N 1
ATOM 641 C CA . LEU A 1 80 ? 11.438 2.365 -7.293 1 92.5 80 LEU A CA 1
ATOM 642 C C . LEU A 1 80 ? 11.68 3.447 -8.344 1 92.5 80 LEU A C 1
ATOM 644 O O . LEU A 1 80 ? 12.695 4.145 -8.297 1 92.5 80 LEU A O 1
ATOM 648 N N . PRO A 1 81 ? 10.836 3.455 -9.328 1 93.62 81 PRO A N 1
ATOM 649 C CA . PRO A 1 81 ? 11 4.52 -10.32 1 93.62 81 PRO A CA 1
ATOM 650 C C . PRO A 1 81 ? 10.898 5.914 -9.711 1 93.62 81 PRO A C 1
ATOM 652 O O . PRO A 1 81 ? 10.367 6.074 -8.617 1 93.62 81 PRO A O 1
ATOM 655 N N . PRO A 1 82 ? 11.469 6.871 -10.398 1 95.06 82 PRO A N 1
ATOM 656 C CA . PRO A 1 82 ? 11.352 8.234 -9.875 1 95.06 82 PRO A CA 1
ATOM 657 C C . PRO A 1 82 ? 9.898 8.719 -9.805 1 95.06 82 PRO A C 1
ATOM 659 O O . PRO A 1 82 ? 9.094 8.398 -10.688 1 95.06 82 PRO A O 1
ATOM 662 N N . SER A 1 83 ? 9.602 9.375 -8.68 1 94.88 83 SER A N 1
ATOM 663 C CA . SER A 1 83 ? 8.266 9.945 -8.539 1 94.88 83 SER A CA 1
ATOM 664 C C . SER A 1 83 ? 8.039 11.07 -9.547 1 94.88 83 SER A C 1
ATOM 666 O O . SER A 1 83 ? 8.969 11.781 -9.914 1 94.88 83 SER A O 1
ATOM 668 N N . ARG A 1 84 ? 6.793 11.164 -9.961 1 93.69 84 ARG A N 1
ATOM 669 C CA . ARG A 1 84 ? 6.422 12.289 -10.82 1 93.69 84 ARG A CA 1
ATOM 670 C C . ARG A 1 84 ? 6.277 13.57 -10.008 1 93.69 84 ARG A C 1
ATOM 672 O O . ARG A 1 84 ? 6.352 14.672 -10.562 1 93.69 84 ARG A O 1
ATOM 679 N N . LEU A 1 85 ? 6.055 13.445 -8.727 1 96.5 85 LEU A N 1
ATOM 680 C CA . LEU A 1 85 ? 5.926 14.578 -7.82 1 96.5 85 LEU A CA 1
ATOM 681 C C . LEU A 1 85 ? 7.293 15.141 -7.449 1 96.5 85 LEU A C 1
ATOM 683 O O . LEU A 1 85 ? 8.25 14.383 -7.277 1 96.5 85 LEU A O 1
ATOM 687 N N . SER A 1 86 ? 7.367 16.422 -7.441 1 97.06 86 SER A N 1
ATOM 688 C CA . SER A 1 86 ? 8.594 17.094 -7.039 1 97.06 86 SER A CA 1
ATOM 689 C C . SER A 1 86 ? 8.367 18 -5.828 1 97.06 86 SER A C 1
ATOM 691 O O . SER A 1 86 ? 7.277 18.547 -5.656 1 97.06 86 SER A O 1
ATOM 693 N N . PHE A 1 87 ? 9.375 18.156 -5.07 1 97.5 87 PHE A N 1
ATOM 694 C CA . PHE A 1 87 ? 9.273 19.047 -3.914 1 97.5 87 PHE A CA 1
ATOM 695 C C . PHE A 1 87 ? 9.055 20.484 -4.352 1 97.5 87 PHE A C 1
ATOM 697 O O . PHE A 1 87 ? 8.516 21.297 -3.594 1 97.5 87 PHE A O 1
ATOM 704 N N . ASP A 1 88 ? 9.445 20.781 -5.547 1 96.75 88 ASP A N 1
ATOM 705 C CA . ASP A 1 88 ? 9.234 22.125 -6.09 1 96.75 88 ASP A CA 1
ATOM 706 C C . ASP A 1 88 ? 7.75 22.438 -6.238 1 96.75 88 ASP A C 1
ATOM 708 O O . ASP A 1 88 ? 7.355 23.609 -6.285 1 96.75 88 ASP A O 1
ATOM 712 N N . ASP A 1 89 ? 6.957 21.422 -6.285 1 96.06 89 ASP A N 1
ATOM 713 C CA . ASP A 1 89 ? 5.523 21.594 -6.504 1 96.06 89 ASP A CA 1
ATOM 714 C C . ASP A 1 89 ? 4.762 21.594 -5.18 1 96.06 89 ASP A C 1
ATOM 716 O O . ASP A 1 89 ? 3.547 21.812 -5.156 1 96.06 89 ASP A O 1
ATOM 720 N N . LEU A 1 90 ? 5.477 21.375 -4.125 1 97.12 90 LEU A N 1
ATOM 721 C CA . LEU A 1 90 ? 4.785 21.156 -2.859 1 97.12 90 LEU A CA 1
ATOM 722 C C . LEU A 1 90 ? 4.93 22.359 -1.944 1 97.12 90 LEU A C 1
ATOM 724 O O . LEU A 1 90 ? 5.988 22.984 -1.897 1 97.12 90 LEU A O 1
ATOM 728 N N . GLU A 1 91 ? 3.891 22.703 -1.25 1 96.44 91 GLU A N 1
ATOM 729 C CA . GLU A 1 91 ? 3.861 23.703 -0.183 1 96.44 91 GLU A CA 1
ATOM 730 C C . GLU A 1 91 ? 3.188 23.156 1.069 1 96.44 91 GLU A C 1
ATOM 732 O O . GLU A 1 91 ? 2.08 22.609 1 1 96.44 91 GLU A O 1
ATOM 737 N N . PHE A 1 92 ? 3.855 23.25 2.188 1 97.5 92 PHE A N 1
ATOM 738 C CA . PHE A 1 92 ? 3.354 22.734 3.455 1 97.5 92 PHE A CA 1
ATOM 739 C C . PHE A 1 92 ? 2.846 23.875 4.34 1 97.5 92 PHE A C 1
ATOM 741 O O . PHE A 1 92 ? 3.514 24.891 4.488 1 97.5 92 PHE A O 1
ATOM 748 N N . TYR A 1 93 ? 1.697 23.719 4.867 1 96.81 93 TYR A N 1
ATOM 749 C CA . TYR A 1 93 ? 1.102 24.672 5.793 1 96.81 93 TYR A CA 1
ATOM 750 C C . TYR A 1 93 ? 1.112 24.125 7.219 1 96.81 93 TYR A C 1
ATOM 752 O O . TYR A 1 93 ? 0.408 23.172 7.523 1 96.81 93 TYR A O 1
ATOM 760 N N . ILE A 1 94 ? 1.861 24.766 8.039 1 97.94 94 ILE A N 1
ATOM 761 C CA . ILE A 1 94 ? 2.096 24.234 9.375 1 97.94 94 ILE A CA 1
ATOM 762 C C . ILE A 1 94 ? 1.544 25.219 10.414 1 97.94 94 ILE A C 1
ATOM 764 O O . ILE A 1 94 ? 1.906 26.391 10.422 1 97.94 94 ILE A O 1
ATOM 768 N N . ASP A 1 95 ? 0.688 24.734 11.281 1 97.38 95 ASP A N 1
ATOM 769 C CA . ASP A 1 95 ? 0.103 25.531 12.352 1 97.38 95 ASP A CA 1
ATOM 770 C C . ASP A 1 95 ? 0.252 24.844 13.703 1 97.38 95 ASP A C 1
ATOM 772 O O . ASP A 1 95 ? -0.168 23.688 13.859 1 97.38 95 ASP A O 1
ATOM 776 N N . LEU A 1 96 ? 0.885 25.516 14.633 1 96.94 96 LEU A N 1
ATOM 777 C CA . LEU A 1 96 ? 1.08 25.016 15.992 1 96.94 96 LEU A CA 1
ATOM 778 C C . LEU A 1 96 ? 0.28 25.844 17 1 96.94 96 LEU A C 1
ATOM 780 O O . LEU A 1 96 ? 0.306 27.078 16.953 1 96.94 96 LEU A O 1
ATOM 784 N N . TRP A 1 97 ? -0.409 25.094 17.844 1 95 97 TRP A N 1
ATOM 785 C CA . TRP A 1 97 ? -1.203 25.75 18.875 1 95 97 TRP A CA 1
ATOM 786 C C . TRP A 1 97 ? -0.785 25.281 20.266 1 95 97 TRP A C 1
ATOM 788 O O . TRP A 1 97 ? -0.53 24.094 20.484 1 95 97 TRP A O 1
ATOM 798 N N . SER A 1 98 ? -0.628 26.141 21.141 1 92.25 98 SER A N 1
ATOM 799 C CA . SER A 1 98 ? -0.562 25.875 22.578 1 92.25 98 SER A CA 1
ATOM 800 C C . SER A 1 98 ? -1.855 26.281 23.281 1 92.25 98 SER A C 1
ATOM 802 O O . SER A 1 98 ? -2.105 27.469 23.5 1 92.25 98 SER A O 1
ATOM 804 N N . GLU A 1 99 ? -2.598 25.25 23.547 1 87.75 99 GLU A N 1
ATOM 805 C CA . GLU A 1 99 ? -3.961 25.5 24 1 87.75 99 GLU A CA 1
ATOM 806 C C . GLU A 1 99 ? -4.758 26.281 22.969 1 87.75 99 GLU A C 1
ATOM 808 O O . GLU A 1 99 ? -4.91 25.844 21.828 1 87.75 99 GLU A O 1
ATOM 813 N N . GLN A 1 100 ? -5.078 27.531 23.172 1 83.12 100 GLN A N 1
ATOM 814 C CA . GLN A 1 100 ? -5.898 28.266 22.219 1 83.12 100 GLN A CA 1
ATOM 815 C C . GLN A 1 100 ? -5.098 29.391 21.562 1 83.12 100 GLN A C 1
ATOM 817 O O . GLN A 1 100 ? -5.637 30.156 20.766 1 83.12 100 GLN A O 1
ATOM 822 N N . ARG A 1 101 ? -3.818 29.281 21.781 1 91.75 101 ARG A N 1
ATOM 823 C CA . ARG A 1 101 ? -2.967 30.328 21.219 1 91.75 101 ARG A CA 1
ATOM 824 C C . ARG A 1 101 ? -2.111 29.797 20.078 1 91.75 101 ARG A C 1
ATOM 826 O O . ARG A 1 101 ? -1.48 28.75 20.219 1 91.75 101 ARG A O 1
ATOM 833 N N . LEU A 1 102 ? -2.137 30.531 18.969 1 94.38 102 LEU A N 1
ATOM 834 C CA . LEU A 1 102 ? -1.281 30.219 17.844 1 94.38 102 LEU A CA 1
ATOM 835 C C . LEU A 1 102 ? 0.173 30.562 18.141 1 94.38 102 LEU A C 1
ATOM 837 O O . LEU A 1 102 ? 0.494 31.719 18.406 1 94.38 102 LEU A O 1
ATOM 841 N N . VAL A 1 103 ? 1.089 29.578 18.078 1 94.31 103 VAL A N 1
ATOM 842 C CA . VAL A 1 103 ? 2.475 29.844 18.453 1 94.31 103 VAL A CA 1
ATOM 843 C C . VAL A 1 103 ? 3.361 29.828 17.203 1 94.31 103 VAL A C 1
ATOM 845 O O . VAL A 1 103 ? 4.453 30.391 17.203 1 94.31 103 VAL A O 1
ATOM 848 N N . PHE A 1 104 ? 2.932 29.203 16.219 1 96.06 104 PHE A N 1
ATOM 849 C CA . PHE A 1 104 ? 3.672 29.141 14.961 1 96.06 104 PHE A CA 1
ATOM 850 C C . PHE A 1 104 ? 2.725 28.922 13.781 1 96.06 104 PHE A C 1
ATOM 852 O O . PHE A 1 104 ? 1.811 28.094 13.859 1 96.06 104 PHE A O 1
ATOM 859 N N . SER A 1 105 ? 2.854 29.625 12.695 1 96.56 105 SER A N 1
ATOM 860 C CA . SER A 1 105 ? 2.018 29.516 11.508 1 96.56 105 SER A CA 1
ATOM 861 C C . SER A 1 105 ? 2.771 29.984 10.258 1 96.56 105 SER A C 1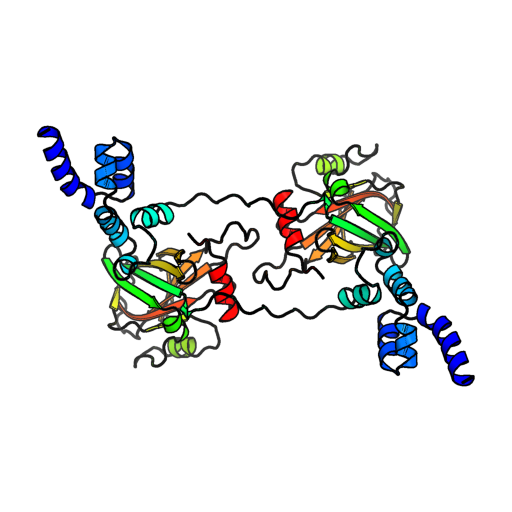
ATOM 863 O O . SER A 1 105 ? 3.059 31.172 10.102 1 96.56 105 SER A O 1
ATOM 865 N N . GLU A 1 106 ? 3.119 29.016 9.391 1 95.75 106 GLU A N 1
ATOM 866 C CA . GLU A 1 106 ? 3.904 29.359 8.211 1 95.75 106 GLU A CA 1
ATOM 867 C C . GLU A 1 106 ? 3.586 28.422 7.047 1 95.75 106 GLU A C 1
ATOM 869 O O . GLU A 1 106 ? 3.275 27.25 7.262 1 95.75 106 GLU A O 1
ATOM 874 N N . ALA A 1 107 ? 3.59 28.984 5.863 1 95.38 107 ALA A N 1
ATOM 875 C CA . ALA A 1 107 ? 3.65 28.203 4.633 1 95.38 107 ALA A CA 1
ATOM 876 C C . ALA A 1 107 ? 5.098 27.969 4.195 1 95.38 107 ALA A C 1
ATOM 878 O O . ALA A 1 107 ? 5.855 28.938 4.023 1 95.38 107 ALA A O 1
ATOM 879 N N . VAL A 1 108 ? 5.461 26.719 4.098 1 96.38 108 VAL A N 1
ATOM 880 C CA . VAL A 1 108 ? 6.848 26.359 3.818 1 96.38 108 VAL A CA 1
ATOM 881 C C . VAL A 1 108 ? 6.93 25.578 2.514 1 96.38 108 VAL A C 1
ATOM 883 O O . VAL A 1 108 ? 6.211 24.594 2.328 1 96.38 108 VAL A O 1
ATOM 886 N N . SER A 1 109 ? 7.816 26 1.63 1 96.19 109 SER A N 1
ATOM 887 C CA . SER A 1 109 ? 7.973 25.281 0.368 1 96.19 109 SER A CA 1
ATOM 888 C C . SER A 1 109 ? 8.609 23.906 0.583 1 96.19 109 SER A C 1
ATOM 890 O O . SER A 1 109 ? 9.383 23.719 1.525 1 96.19 109 SER A O 1
ATOM 892 N N . GLY A 1 110 ? 8.219 23.016 -0.299 1 97.5 110 GLY A N 1
ATOM 893 C CA . GLY A 1 110 ? 8.852 21.703 -0.26 1 97.5 110 GLY A CA 1
ATOM 894 C C . GLY A 1 110 ? 10.359 21.781 -0.386 1 97.5 110 GLY A C 1
ATOM 895 O O . GLY A 1 110 ? 11.078 21.031 0.287 1 97.5 110 GLY A O 1
ATOM 896 N N . THR A 1 111 ? 10.852 22.672 -1.186 1 97.19 111 THR A N 1
ATOM 897 C CA . THR A 1 111 ? 12.289 22.812 -1.403 1 97.19 111 THR A CA 1
ATOM 898 C C . THR A 1 111 ? 12.984 23.266 -0.124 1 97.19 111 THR A C 1
ATOM 900 O O . THR A 1 111 ? 14.102 22.828 0.169 1 97.19 111 THR A O 1
ATOM 903 N N . ALA A 1 112 ? 12.359 24.141 0.578 1 96.62 112 ALA A N 1
ATOM 904 C CA . ALA A 1 112 ? 12.922 24.609 1.84 1 96.62 112 ALA A CA 1
ATOM 905 C C . ALA A 1 112 ? 13.047 23.469 2.844 1 96.62 112 ALA A C 1
ATOM 907 O O . ALA A 1 112 ? 14.062 23.344 3.535 1 96.62 112 ALA A O 1
ATOM 908 N N . LEU A 1 113 ? 12.008 22.656 2.891 1 97.19 113 LEU A N 1
ATOM 909 C CA . LEU A 1 113 ? 12.039 21.516 3.801 1 97.19 113 LEU A CA 1
ATOM 910 C C . LEU A 1 113 ? 13.094 20.516 3.377 1 97.19 113 LEU A C 1
ATOM 912 O O . LEU A 1 113 ? 13.75 19.906 4.223 1 97.19 113 LEU A O 1
ATOM 916 N N . LEU A 1 114 ? 13.211 20.359 2.111 1 95.25 114 LEU A N 1
ATOM 917 C CA . LEU A 1 114 ? 14.211 19.453 1.562 1 95.25 114 LEU A CA 1
ATOM 918 C C . LEU A 1 114 ? 15.617 19.922 1.926 1 95.25 114 LEU A C 1
ATOM 920 O O . LEU A 1 114 ? 16.484 19.109 2.262 1 95.25 114 LEU A O 1
ATOM 924 N N . GLY A 1 115 ? 15.836 21.172 1.848 1 93.94 115 GLY A N 1
ATOM 925 C CA . GLY A 1 115 ? 17.125 21.734 2.199 1 93.94 115 GLY A CA 1
ATOM 926 C C . GLY A 1 115 ? 17.469 21.562 3.666 1 93.94 115 GLY A C 1
ATOM 927 O O . GLY A 1 115 ? 18.656 21.438 4.02 1 93.94 115 GLY A O 1
ATOM 928 N N . GLY A 1 116 ? 16.484 21.609 4.512 1 95.81 116 GLY A N 1
ATOM 929 C CA . GLY A 1 116 ? 16.656 21.344 5.93 1 95.81 116 GLY A CA 1
ATOM 930 C C . GLY A 1 116 ? 17.406 22.453 6.656 1 95.81 116 GLY A C 1
ATOM 931 O O . GLY A 1 116 ? 17.469 23.594 6.172 1 95.81 116 GLY A O 1
ATOM 932 N N . ILE A 1 117 ? 17.844 22.094 7.832 1 96.31 117 ILE A N 1
ATOM 933 C CA . ILE A 1 117 ? 18.594 23.016 8.664 1 96.31 117 ILE A CA 1
ATOM 934 C C . ILE A 1 117 ? 20.078 22.953 8.297 1 96.31 117 ILE A C 1
ATOM 936 O O . ILE A 1 117 ? 20.766 21.984 8.609 1 96.31 117 ILE A O 1
ATOM 940 N N . LYS A 1 118 ? 20.562 23.906 7.684 1 90.56 118 LYS A N 1
ATOM 941 C CA . LYS A 1 118 ? 21.953 23.922 7.219 1 90.56 118 LYS A CA 1
ATOM 942 C C . LYS A 1 118 ? 22.891 24.391 8.32 1 90.56 118 LYS A C 1
ATOM 944 O O . LYS A 1 118 ? 23.969 23.828 8.516 1 90.56 118 LYS A O 1
ATOM 949 N N . ASN A 1 119 ? 22.5 25.453 9 1 91 119 ASN A N 1
ATOM 950 C CA . ASN A 1 119 ? 23.297 26.031 1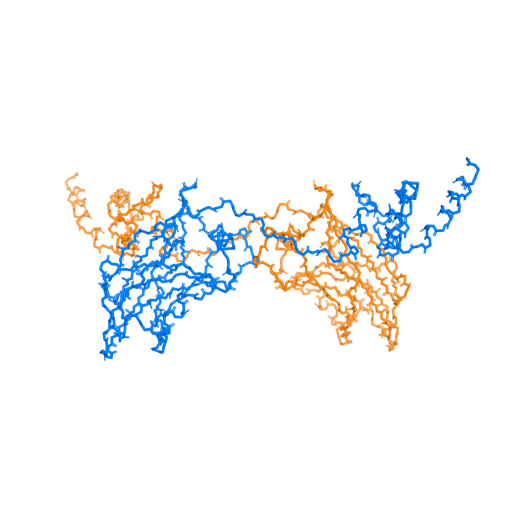0.078 1 91 119 ASN A CA 1
ATOM 951 C C . ASN A 1 119 ? 22.5 26.094 11.383 1 91 119 ASN A C 1
ATOM 953 O O . ASN A 1 119 ? 21.922 27.125 11.711 1 91 119 ASN A O 1
ATOM 957 N N . PRO A 1 120 ? 22.594 25.016 12.094 1 92.38 120 PRO A N 1
ATOM 958 C CA . PRO A 1 120 ? 21.875 25.047 13.375 1 92.38 120 PRO A CA 1
ATOM 959 C C . PRO A 1 120 ? 22.406 26.141 14.305 1 92.38 120 PRO A C 1
ATOM 961 O O . PRO A 1 120 ? 23.594 26.469 14.281 1 92.38 120 PRO A O 1
ATOM 964 N N . PRO A 1 121 ? 21.484 2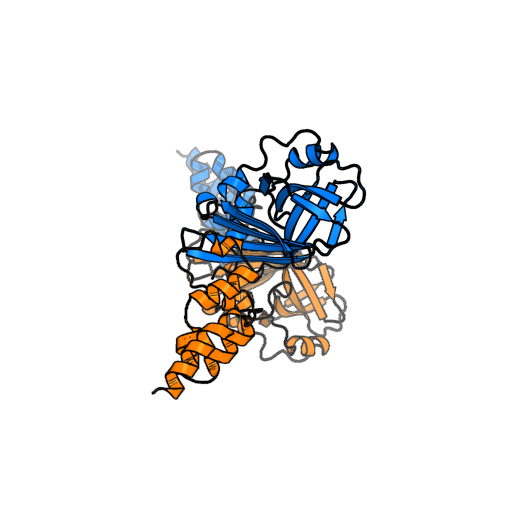6.672 15.055 1 92.06 121 PRO A N 1
ATOM 965 C CA . PRO A 1 121 ? 21.922 27.719 15.984 1 92.06 121 PRO A CA 1
ATOM 966 C C . PRO A 1 121 ? 22.906 27.203 17.031 1 92.06 121 PRO A C 1
ATOM 968 O O . PRO A 1 121 ? 22.859 26.031 17.406 1 92.06 121 PRO A O 1
ATOM 971 N N . PRO A 1 122 ? 23.688 28.141 17.453 1 90.81 122 PRO A N 1
ATOM 972 C CA . PRO A 1 122 ? 24.609 27.719 18.516 1 90.81 122 PRO A CA 1
ATOM 973 C C . PRO A 1 122 ? 23.891 27.328 19.797 1 90.81 122 PRO A C 1
ATOM 975 O O . PRO A 1 122 ? 22.844 27.906 20.125 1 90.81 122 PRO A O 1
ATOM 978 N N . GLY A 1 123 ? 24.391 26.406 20.547 1 88.56 123 GLY A N 1
ATOM 979 C CA . GLY A 1 123 ? 23.844 26.016 21.828 1 88.56 123 GLY A CA 1
ATOM 980 C C . GLY A 1 123 ? 22.875 24.844 21.75 1 88.56 123 GLY A C 1
ATOM 981 O O . GLY A 1 123 ? 22.219 24.516 22.734 1 88.56 123 GLY A O 1
ATOM 982 N N . ILE A 1 124 ? 22.766 24.25 20.609 1 92.88 124 ILE A N 1
ATOM 983 C CA . ILE A 1 124 ? 21.875 23.109 20.516 1 92.88 124 ILE A CA 1
ATOM 984 C C . ILE A 1 124 ? 22.484 21.922 21.266 1 92.88 124 ILE A C 1
ATOM 986 O O . ILE A 1 124 ? 23.703 21.766 21.312 1 92.88 124 ILE A O 1
ATOM 990 N N . PRO A 1 125 ? 21.672 21.172 21.891 1 93.44 125 PRO A N 1
ATOM 991 C CA . PRO A 1 125 ? 22.172 20.016 22.641 1 93.44 125 PRO A CA 1
ATOM 992 C C . PRO A 1 125 ? 22.859 18.984 21.766 1 93.44 125 PRO A C 1
ATOM 994 O O . PRO A 1 125 ? 22.5 18.828 20.594 1 93.44 125 PRO A O 1
ATOM 997 N N . ASP A 1 126 ? 23.734 18.219 22.359 1 93.56 126 ASP A N 1
ATOM 998 C CA . ASP A 1 126 ? 24.562 17.25 21.625 1 93.56 126 ASP A CA 1
ATOM 999 C C . ASP A 1 126 ? 23.688 16.172 20.984 1 93.56 126 ASP A C 1
ATOM 1001 O O . ASP A 1 126 ? 23.875 15.836 19.812 1 93.56 126 ASP A O 1
ATOM 1005 N N . PRO A 1 127 ? 22.75 15.68 21.734 1 94.06 127 PRO A N 1
ATOM 1006 C CA . PRO A 1 127 ? 21.922 14.641 21.109 1 94.06 127 PRO A CA 1
ATOM 1007 C C . PRO A 1 127 ? 21.234 15.125 19.828 1 94.06 127 PRO A C 1
ATOM 1009 O O . PRO A 1 127 ? 21.062 14.352 18.891 1 94.06 127 PRO A O 1
ATOM 1012 N N . LEU A 1 128 ? 20.812 16.344 19.75 1 94.44 128 LEU A N 1
ATOM 1013 C CA . LEU A 1 128 ? 20.141 16.891 18.578 1 94.44 128 LEU A CA 1
ATOM 1014 C C . LEU A 1 128 ? 21.125 17.109 17.438 1 94.44 128 LEU A C 1
ATOM 1016 O O . LEU A 1 128 ? 20.781 16.922 16.266 1 94.44 128 LEU A O 1
ATOM 1020 N N . LYS A 1 129 ? 22.281 17.484 17.828 1 94.19 129 LYS A N 1
ATOM 1021 C CA . LYS A 1 129 ? 23.312 17.609 16.797 1 94.19 129 LYS A CA 1
ATOM 1022 C C . LYS A 1 129 ? 23.547 16.281 16.078 1 94.19 129 LYS A C 1
ATOM 1024 O O . LYS A 1 129 ? 23.578 16.234 14.844 1 94.19 129 LYS A O 1
ATOM 1029 N N . VAL A 1 130 ? 23.656 15.289 16.906 1 95.31 130 VAL A N 1
ATOM 1030 C CA . VAL A 1 130 ? 23.875 13.945 16.375 1 95.31 130 VAL A CA 1
ATOM 1031 C C . VAL A 1 130 ? 22.672 13.539 15.508 1 95.31 130 VAL A C 1
ATOM 1033 O O . VAL A 1 130 ? 22.844 12.977 14.43 1 95.31 130 VAL A O 1
ATOM 1036 N N . HIS A 1 131 ? 21.531 13.859 15.977 1 96 131 HIS A N 1
ATOM 1037 C CA . HIS A 1 131 ? 20.297 13.523 15.281 1 96 131 HIS A CA 1
ATOM 1038 C C . HIS A 1 131 ? 20.219 14.219 13.922 1 96 131 HIS A C 1
ATOM 1040 O O . HIS A 1 131 ? 19.891 13.586 12.914 1 96 131 HIS A O 1
ATOM 1046 N N . LEU A 1 132 ? 20.562 15.438 13.891 1 95.31 132 LEU A N 1
ATOM 1047 C CA . LEU A 1 132 ? 20.469 16.234 12.672 1 95.31 132 LEU A CA 1
ATOM 1048 C C . LEU A 1 132 ? 21.5 15.781 11.641 1 95.31 132 LEU A C 1
ATOM 1050 O O . LEU A 1 132 ? 21.266 15.883 10.438 1 95.31 132 LEU A O 1
ATOM 1054 N N . GLU A 1 133 ? 22.562 15.195 12.117 1 93.88 133 GLU A N 1
ATOM 1055 C CA . GLU A 1 133 ? 23.641 14.766 11.234 1 93.88 133 GLU A CA 1
ATOM 1056 C C . GLU A 1 133 ? 23.469 13.312 10.812 1 93.88 133 GLU A C 1
ATOM 1058 O O . GLU A 1 133 ? 24.203 12.812 9.953 1 93.88 133 GLU A O 1
ATOM 1063 N N . SER A 1 134 ? 22.516 12.719 11.391 1 94.5 134 SER A N 1
ATOM 1064 C CA . SER A 1 134 ? 22.312 11.305 11.07 1 94.5 134 SER A CA 1
ATOM 1065 C C . SER A 1 134 ? 21.906 11.133 9.609 1 94.5 134 SER A C 1
ATOM 1067 O O . SER A 1 134 ? 21.453 12.078 8.969 1 94.5 134 SER A O 1
ATOM 1069 N N . ASP A 1 135 ? 21.953 9.867 9.086 1 92.94 135 ASP A N 1
ATOM 1070 C CA . ASP A 1 135 ? 21.688 9.555 7.684 1 92.94 135 ASP A CA 1
ATOM 1071 C C . ASP A 1 135 ? 20.203 9.305 7.449 1 92.94 135 ASP A C 1
ATOM 1073 O O . ASP A 1 135 ? 19.766 9.133 6.309 1 92.94 135 ASP A O 1
ATOM 1077 N N . ASP A 1 136 ? 19.438 9.336 8.5 1 94.75 136 ASP A N 1
ATOM 1078 C CA . ASP A 1 136 ? 18 9.148 8.344 1 94.75 136 ASP A CA 1
ATOM 1079 C C . ASP A 1 136 ? 17.375 10.289 7.523 1 94.75 136 ASP A C 1
ATOM 1081 O O . ASP A 1 136 ? 17.766 11.445 7.688 1 94.75 136 ASP A O 1
ATOM 1085 N N . TYR A 1 137 ? 16.516 9.836 6.668 1 96.62 137 TYR A N 1
ATOM 1086 C CA . TYR A 1 137 ? 15.883 10.883 5.879 1 96.62 137 TYR A CA 1
ATOM 1087 C C . TYR A 1 137 ? 14.836 11.625 6.707 1 96.62 137 TYR A C 1
ATOM 1089 O O . TYR A 1 137 ? 13.945 11.008 7.289 1 96.62 137 TYR A O 1
ATOM 1097 N N . LYS A 1 138 ? 14.969 12.906 6.727 1 96.44 138 LYS A N 1
ATOM 1098 C CA . LYS A 1 138 ? 14.055 13.781 7.465 1 96.44 138 LYS A CA 1
ATOM 1099 C C . LYS A 1 138 ? 13.969 15.156 6.816 1 96.44 138 LYS A C 1
ATOM 1101 O O . LYS A 1 138 ? 14.938 15.641 6.23 1 96.44 138 LYS A O 1
ATOM 1106 N N . MET A 1 139 ? 12.773 15.688 6.859 1 98.06 139 MET A N 1
ATOM 1107 C CA . MET A 1 139 ? 12.547 17.062 6.418 1 98.06 139 MET A CA 1
ATOM 1108 C C . MET A 1 139 ? 12.531 18.016 7.605 1 98.06 139 MET A C 1
ATOM 1110 O O . MET A 1 139 ? 11.711 17.875 8.508 1 98.06 139 MET A O 1
ATOM 1114 N N . THR A 1 140 ? 13.453 19.016 7.578 1 98.12 140 THR A N 1
ATOM 1115 C CA . THR A 1 140 ? 13.562 19.906 8.727 1 98.12 140 THR A CA 1
ATOM 1116 C C . THR A 1 140 ? 13.531 21.375 8.281 1 98.12 140 THR A C 1
ATOM 1118 O O . THR A 1 140 ? 13.789 21.672 7.113 1 98.12 140 THR A O 1
ATOM 1121 N N . MET A 1 141 ? 13.133 22.234 9.133 1 97.38 141 MET A N 1
ATOM 1122 C CA . MET A 1 141 ? 13.203 23.688 8.922 1 97.38 141 MET A CA 1
ATOM 1123 C C . MET A 1 141 ? 13.602 24.406 10.211 1 97.38 141 MET A C 1
ATOM 1125 O O . MET A 1 141 ? 13.219 23.984 11.305 1 97.38 141 MET A O 1
ATOM 1129 N N . GLN A 1 142 ? 14.352 25.406 9.992 1 96.56 142 GLN A N 1
ATOM 1130 C CA . GLN A 1 142 ? 14.695 26.266 11.117 1 96.56 142 GLN A CA 1
ATOM 1131 C C . GLN A 1 142 ? 13.602 27.297 11.375 1 96.56 142 GLN A C 1
ATOM 1133 O O . GLN A 1 142 ? 13.023 27.844 10.43 1 96.56 142 GLN A O 1
ATOM 1138 N N . VAL A 1 143 ? 13.359 27.469 12.648 1 95.81 143 VAL A N 1
ATOM 1139 C CA . VAL A 1 143 ? 12.344 28.438 13.031 1 95.81 143 VAL A CA 1
ATOM 1140 C C . VAL A 1 143 ? 13.016 29.734 13.5 1 95.81 143 VAL A C 1
ATOM 1142 O O . VAL A 1 143 ? 13.75 29.734 14.492 1 95.81 143 VAL A O 1
ATOM 1145 N N . GLU A 1 144 ? 12.75 30.797 12.805 1 91.94 144 GLU A N 1
ATOM 1146 C CA . GLU A 1 144 ? 13.281 32.125 13.125 1 91.94 144 GLU A CA 1
ATOM 1147 C C . GLU A 1 144 ? 12.211 33.188 12.961 1 91.94 144 GLU A C 1
ATOM 1149 O O . GLU A 1 144 ? 11.68 33.375 11.859 1 91.94 144 GLU A O 1
ATOM 1154 N N . PRO A 1 145 ? 11.781 33.969 13.961 1 92.38 145 PRO A N 1
ATOM 1155 C CA . PRO A 1 145 ? 12.312 33.875 15.32 1 92.38 145 PRO A CA 1
ATOM 1156 C C . PRO A 1 145 ? 11.844 32.625 16.062 1 92.38 145 PRO A C 1
ATOM 1158 O O . PRO A 1 145 ? 10.805 32.062 15.719 1 92.38 145 PRO A O 1
ATOM 1161 N N . ARG A 1 146 ? 12.648 32.25 17 1 92.94 146 ARG A N 1
ATOM 1162 C CA . ARG A 1 146 ? 12.258 31.109 17.828 1 92.94 146 ARG A CA 1
ATOM 1163 C C . ARG A 1 146 ? 11.023 31.438 18.672 1 92.94 146 ARG A C 1
ATOM 1165 O O . ARG A 1 146 ? 10.688 32.625 18.844 1 92.94 146 ARG A O 1
ATOM 1172 N N . PHE A 1 147 ? 10.406 30.406 19.031 1 92 147 PHE A N 1
ATOM 1173 C CA . PHE A 1 147 ? 9.281 30.594 19.938 1 92 147 PHE A CA 1
ATOM 1174 C C . PHE A 1 147 ? 9.406 29.672 21.156 1 92 147 PHE A C 1
ATOM 1176 O O . PHE A 1 147 ? 10.125 28.672 21.109 1 92 147 PHE A O 1
ATOM 1183 N N . SER A 1 148 ? 8.688 30.109 22.234 1 90.56 148 SER A N 1
ATOM 1184 C CA . SER A 1 148 ? 8.789 29.359 23.484 1 90.56 148 SER A CA 1
ATOM 1185 C C . SER A 1 148 ? 7.492 28.625 23.781 1 90.56 148 SER A C 1
ATOM 1187 O O . SER A 1 148 ? 6.406 29.094 23.453 1 90.56 148 SER A O 1
ATOM 1189 N N . LEU A 1 149 ? 7.746 27.453 24.328 1 89.69 149 LEU A N 1
ATOM 1190 C CA . LEU A 1 149 ? 6.602 26.625 24.719 1 89.69 149 LEU A CA 1
ATOM 1191 C C . LEU A 1 149 ? 6.707 26.203 26.172 1 89.69 149 LEU A C 1
ATOM 1193 O O . LEU A 1 149 ? 7.801 25.938 26.672 1 89.69 149 LEU A O 1
ATOM 1197 N N . SER A 1 150 ? 5.5 26.188 26.781 1 84.69 150 SER A N 1
ATOM 1198 C CA . SER A 1 150 ? 5.406 25.578 28.109 1 84.69 150 SER A CA 1
ATOM 1199 C C . SER A 1 150 ? 5.023 24.109 28 1 84.69 150 SER A C 1
ATOM 1201 O O . SER A 1 150 ? 3.932 23.766 27.547 1 84.69 150 SER A O 1
ATOM 1203 N N . LEU A 1 151 ? 5.871 23.234 28.422 1 77.44 151 LEU A N 1
ATOM 1204 C CA . LEU A 1 151 ? 5.695 21.797 28.234 1 77.44 151 LEU A CA 1
ATOM 1205 C C . LEU A 1 151 ? 4.543 21.266 29.078 1 77.44 151 LEU A C 1
ATOM 1207 O O . LEU A 1 151 ? 4.055 20.156 28.844 1 77.44 151 LEU A O 1
ATOM 1211 N N . GLY A 1 152 ? 4.004 21.969 29.922 1 78.38 152 GLY A N 1
ATOM 1212 C CA . GLY A 1 152 ? 2.85 21.547 30.703 1 78.38 152 GLY A CA 1
ATOM 1213 C C . GLY A 1 152 ? 1.529 21.828 30.016 1 78.38 152 GLY A C 1
ATOM 1214 O O . GLY A 1 152 ? 0.485 21.328 30.422 1 78.38 152 GLY A O 1
ATOM 1215 N N . ARG A 1 153 ? 1.631 22.484 28.891 1 86.25 153 ARG A N 1
ATOM 1216 C CA . ARG A 1 153 ? 0.42 22.844 28.156 1 86.25 153 ARG A CA 1
ATOM 1217 C C . ARG A 1 153 ? 0.209 21.938 26.953 1 86.25 153 ARG A C 1
ATOM 1219 O O . ARG A 1 153 ? 1.156 21.312 26.469 1 86.25 153 ARG A O 1
ATOM 1226 N N . MET A 1 154 ? -1.022 21.844 26.578 1 91.75 154 MET A N 1
ATOM 1227 C CA . MET A 1 154 ? -1.351 21.047 25.406 1 91.75 154 MET A CA 1
ATOM 1228 C C . MET A 1 154 ? -0.914 21.75 24.125 1 91.75 154 MET A C 1
ATOM 1230 O O . MET A 1 154 ? -1.329 22.875 23.859 1 91.75 154 MET A O 1
ATOM 1234 N N . ILE A 1 155 ? -0.043 21.109 23.422 1 94.19 155 ILE A N 1
ATOM 1235 C CA . ILE A 1 155 ? 0.437 21.641 22.141 1 94.19 155 ILE A CA 1
ATOM 1236 C C . ILE A 1 155 ? -0.073 20.766 21 1 94.19 155 ILE A C 1
ATOM 1238 O O . ILE A 1 155 ? 0.023 19.531 21.062 1 94.19 155 ILE A O 1
ATOM 1242 N N . THR A 1 156 ? -0.666 21.391 19.969 1 96.25 156 THR A N 1
ATOM 1243 C CA . THR A 1 156 ? -1.177 20.641 18.828 1 96.25 156 THR A CA 1
ATOM 1244 C C . THR A 1 156 ? -0.589 21.172 17.516 1 96.25 156 THR A C 1
ATOM 1246 O O . THR A 1 156 ? -0.114 22.312 17.469 1 96.25 156 THR A O 1
ATOM 1249 N N . VAL A 1 157 ? -0.591 20.328 16.578 1 97.19 157 VAL A N 1
ATOM 1250 C CA . VAL A 1 157 ? -0.059 20.719 15.273 1 97.19 157 VAL A CA 1
ATOM 1251 C C . VAL A 1 157 ? -1.006 20.25 14.172 1 97.19 157 VAL A C 1
ATOM 1253 O O . VAL A 1 157 ? -1.605 19.188 14.266 1 97.19 157 VAL A O 1
ATOM 1256 N N . SER A 1 158 ? -1.21 21.078 13.156 1 96.38 158 SER A N 1
ATOM 1257 C CA . SER A 1 158 ? -1.878 20.75 11.898 1 96.38 158 SER A CA 1
ATOM 1258 C C . SER A 1 158 ? -0.978 21.031 10.703 1 96.38 158 SER A C 1
ATOM 1260 O O . SER A 1 158 ? -0.297 22.062 10.664 1 96.38 158 SER A O 1
ATOM 1262 N N . ILE A 1 159 ? -0.942 20.062 9.812 1 97.62 159 ILE A N 1
ATOM 1263 C CA . ILE A 1 159 ? -0.143 20.234 8.602 1 97.62 159 ILE A CA 1
ATOM 1264 C C . ILE A 1 159 ? -0.986 19.891 7.375 1 97.62 159 ILE A C 1
ATOM 1266 O O . ILE A 1 159 ? -1.511 18.781 7.266 1 97.62 159 ILE A O 1
ATOM 1270 N N . LEU A 1 160 ? -1.144 20.797 6.504 1 96 160 LEU A N 1
ATOM 1271 C CA . LEU A 1 160 ? -1.689 20.594 5.168 1 96 160 LEU A CA 1
ATOM 1272 C C . LEU A 1 160 ? -0.599 20.719 4.109 1 96 160 LEU A C 1
ATOM 1274 O O . LEU A 1 160 ? 0.458 21.297 4.367 1 96 160 LEU A O 1
ATOM 1278 N N . VAL A 1 161 ? -0.844 20.109 2.988 1 96.69 161 VAL A N 1
ATOM 1279 C CA . VAL A 1 161 ? 0.106 20.219 1.885 1 96.69 161 VAL A CA 1
ATOM 1280 C C . VAL A 1 161 ? -0.643 20.469 0.579 1 96.69 161 VAL A C 1
ATOM 1282 O O . VAL A 1 161 ? -1.707 19.891 0.345 1 96.69 161 VAL A O 1
ATOM 1285 N N . SER A 1 162 ? -0.17 21.391 -0.158 1 95.38 162 SER A N 1
ATOM 1286 C CA . SER A 1 162 ? -0.718 21.656 -1.484 1 95.38 162 SER A CA 1
ATOM 1287 C C . SER A 1 162 ? 0.293 21.312 -2.576 1 95.38 162 SER A C 1
ATOM 1289 O O . SER A 1 162 ? 1.5 21.297 -2.326 1 95.38 162 SER A O 1
ATOM 1291 N N . ARG A 1 163 ? -0.236 20.938 -3.648 1 95.44 163 ARG A N 1
ATOM 1292 C CA . ARG A 1 163 ? 0.614 20.688 -4.809 1 95.44 163 ARG A CA 1
ATOM 1293 C C . ARG A 1 163 ? 0.241 21.594 -5.969 1 95.44 163 ARG A C 1
ATOM 1295 O O . ARG A 1 163 ? -0.941 21.797 -6.262 1 95.44 163 ARG A O 1
ATOM 1302 N N . LYS A 1 164 ? 1.205 22.172 -6.617 1 92.62 164 LYS A N 1
ATOM 1303 C CA . LYS A 1 164 ? 1.02 23.203 -7.641 1 92.62 164 LYS A CA 1
ATOM 1304 C C . LYS A 1 164 ? 0.644 22.562 -8.984 1 92.62 164 LYS A C 1
ATOM 1306 O O . LYS A 1 164 ? -0.027 23.203 -9.805 1 92.62 164 LYS A O 1
ATOM 1311 N N . ASP A 1 165 ? 1.114 21.375 -9.234 1 92.31 165 ASP A N 1
ATOM 1312 C CA . ASP A 1 165 ? 0.926 20.75 -10.539 1 92.31 165 ASP A CA 1
ATOM 1313 C C . ASP A 1 165 ? -0.548 20.453 -10.797 1 92.31 165 ASP A C 1
ATOM 1315 O O . ASP A 1 165 ? -1.028 20.578 -11.922 1 92.31 165 ASP A O 1
ATOM 1319 N N . THR A 1 166 ? -1.324 20.062 -9.781 1 92.38 166 THR A N 1
ATOM 1320 C CA . THR A 1 166 ? -2.734 19.734 -9.961 1 92.38 166 THR A CA 1
ATOM 1321 C C . THR A 1 166 ? -3.615 20.703 -9.172 1 92.38 166 THR A C 1
ATOM 1323 O O . THR A 1 166 ? -4.844 20.641 -9.258 1 92.38 166 THR A O 1
ATOM 1326 N N . HIS A 1 167 ? -3.043 21.562 -8.32 1 91.94 167 HIS A N 1
ATOM 1327 C CA . HIS A 1 167 ? -3.74 22.562 -7.504 1 91.94 167 HIS A CA 1
ATOM 1328 C C . HIS A 1 167 ? -4.637 21.891 -6.469 1 91.94 167 HIS A C 1
ATOM 1330 O O . HIS A 1 167 ? -5.781 22.297 -6.27 1 91.94 167 HIS A O 1
ATOM 1336 N N . GLN A 1 168 ? -4.16 20.828 -5.938 1 94.06 168 GLN A N 1
ATOM 1337 C CA . GLN A 1 168 ? -4.898 20.078 -4.934 1 94.06 168 GLN A CA 1
ATOM 1338 C C . GLN A 1 168 ? -4.277 20.25 -3.551 1 94.06 168 GLN A C 1
ATOM 1340 O O . GLN A 1 168 ? -3.174 20.781 -3.422 1 94.06 168 GLN A O 1
ATOM 1345 N N . ILE A 1 169 ? -5.047 19.891 -2.557 1 93.94 169 ILE A N 1
ATOM 1346 C CA . ILE A 1 169 ? -4.602 20 -1.171 1 93.94 169 ILE A CA 1
ATOM 1347 C C . ILE A 1 169 ? -4.891 18.688 -0.438 1 93.94 169 ILE A C 1
ATOM 1349 O O . ILE A 1 169 ? -5.855 17.984 -0.76 1 93.94 169 ILE A O 1
ATOM 1353 N N . ALA A 1 170 ? -4 18.328 0.442 1 95.06 170 ALA A N 1
ATOM 1354 C CA . ALA A 1 170 ? -4.184 17.125 1.269 1 95.06 170 ALA A CA 1
ATOM 1355 C C . ALA A 1 170 ? -3.818 17.406 2.723 1 95.06 170 ALA A C 1
ATOM 1357 O O . ALA A 1 170 ? -3.141 18.406 3.02 1 95.06 170 ALA A O 1
ATOM 1358 N N . ARG A 1 171 ? -4.332 16.609 3.572 1 95.19 171 ARG A N 1
ATOM 1359 C CA . ARG A 1 171 ? -4.027 16.734 4.992 1 95.19 171 ARG A CA 1
ATOM 1360 C C . ARG A 1 171 ? -2.947 15.734 5.406 1 95.19 171 ARG A C 1
ATOM 1362 O O . ARG A 1 171 ? -3.027 14.547 5.074 1 95.19 171 ARG A O 1
ATOM 1369 N N . ILE A 1 172 ? -1.978 16.203 6.129 1 97.25 172 ILE A N 1
ATOM 1370 C CA . ILE A 1 172 ? -0.921 15.328 6.633 1 97.25 172 ILE A CA 1
ATOM 1371 C C . ILE A 1 172 ? -1.145 15.055 8.117 1 97.25 172 ILE A C 1
ATOM 1373 O O . ILE A 1 172 ? -1.094 13.906 8.555 1 97.25 172 ILE A O 1
ATOM 1377 N N . VAL A 1 173 ? -1.365 16.094 8.898 1 97.06 173 VAL A N 1
ATOM 1378 C CA . VAL A 1 173 ? -1.581 16 10.336 1 97.06 173 VAL A CA 1
ATOM 1379 C C . VAL A 1 173 ? -2.795 16.828 10.742 1 97.06 173 VAL A C 1
ATOM 1381 O O . VAL A 1 173 ? -2.941 17.969 10.297 1 97.06 173 VAL A O 1
ATOM 1384 N N . ASN A 1 174 ? -3.643 16.266 11.539 1 94.62 174 ASN A N 1
ATOM 1385 C CA . ASN A 1 174 ? -4.859 16.953 11.953 1 94.62 174 ASN A CA 1
ATOM 1386 C C . ASN A 1 174 ? -4.895 17.156 13.469 1 94.62 174 ASN A C 1
ATOM 1388 O O . ASN A 1 174 ? -5.43 16.328 14.203 1 94.62 174 ASN A O 1
ATOM 1392 N N . GLN A 1 175 ? -4.441 18.297 13.859 1 93.56 175 GLN A N 1
ATOM 1393 C CA . GLN A 1 175 ? -4.504 18.734 15.25 1 93.56 175 GLN A CA 1
ATOM 1394 C C . GLN A 1 175 ? -3.992 17.641 16.188 1 93.56 175 GLN A C 1
ATOM 1396 O O . GLN A 1 175 ? -4.656 17.312 17.172 1 93.56 175 GLN A O 1
ATOM 1401 N N . SER A 1 176 ? -2.896 17.125 15.844 1 96.12 176 SER A N 1
ATOM 1402 C CA . SER A 1 176 ? -2.309 16.062 16.672 1 96.12 176 SER A CA 1
ATOM 1403 C C . SER A 1 176 ? -1.58 16.656 17.875 1 96.12 176 SER A C 1
ATOM 1405 O O . SER A 1 176 ? -0.952 17.703 17.781 1 96.12 176 SER A O 1
ATOM 1407 N N . HIS A 1 177 ? -1.61 15.945 18.953 1 95.75 177 HIS A N 1
ATOM 1408 C CA . HIS A 1 177 ? -1.007 16.406 20.188 1 95.75 177 HIS A CA 1
ATOM 1409 C C . HIS A 1 177 ? 0.427 15.914 20.328 1 95.75 177 HIS A C 1
ATOM 1411 O O . HIS A 1 177 ? 0.725 14.766 19.984 1 95.75 177 HIS A O 1
ATOM 1417 N N . PHE A 1 178 ? 1.238 16.859 20.828 1 94.81 178 PHE A N 1
ATOM 1418 C CA . PHE A 1 178 ? 2.58 16.422 21.203 1 94.81 178 PHE A CA 1
ATOM 1419 C C . PHE A 1 178 ? 2.557 15.688 22.547 1 94.81 178 PHE A C 1
ATOM 1421 O O . PHE A 1 178 ? 2.842 16.281 23.578 1 94.81 178 PHE A O 1
ATOM 1428 N N . GLY A 1 179 ? 2.229 14.445 22.391 1 86.44 179 GLY A N 1
ATOM 1429 C CA . GLY A 1 179 ? 2.062 13.641 23.594 1 86.44 179 GLY A CA 1
ATOM 1430 C C . GLY A 1 179 ? 3.359 13.023 24.078 1 86.44 179 GLY A C 1
ATOM 1431 O O . GLY A 1 179 ? 3.432 12.531 25.203 1 86.44 179 GLY A O 1
ATOM 1432 N N . TYR A 1 180 ? 4.363 13.008 23.328 1 83.5 180 TYR A N 1
ATOM 1433 C CA . TYR A 1 180 ? 5.629 12.391 23.703 1 83.5 180 TYR A CA 1
ATOM 1434 C C . TYR A 1 180 ? 6.746 13.422 23.75 1 83.5 180 TYR A C 1
ATOM 1436 O O . TYR A 1 180 ? 7.168 13.945 22.719 1 83.5 180 TYR A O 1
ATOM 1444 N N . ILE A 1 181 ? 7.117 13.773 24.953 1 85.69 181 ILE A N 1
ATOM 1445 C CA . ILE A 1 181 ? 8.25 14.68 25.141 1 85.69 181 ILE A CA 1
ATOM 1446 C C . ILE A 1 181 ? 9.477 13.891 25.562 1 85.69 181 ILE A C 1
ATOM 1448 O O . ILE A 1 181 ? 9.461 13.219 26.609 1 85.69 181 ILE A O 1
ATOM 1452 N N . ASP A 1 182 ? 10.422 13.883 24.766 1 85.69 182 ASP A N 1
ATOM 1453 C CA . ASP A 1 182 ? 11.688 13.227 25.078 1 85.69 182 ASP A CA 1
ATOM 1454 C C . ASP A 1 182 ? 12.719 14.234 25.578 1 85.69 182 ASP A C 1
ATOM 1456 O O . ASP A 1 182 ? 13.438 14.852 24.797 1 85.69 182 ASP A O 1
ATOM 1460 N N . GLY A 1 183 ? 12.859 14.328 26.844 1 83 183 GLY A N 1
ATOM 1461 C CA . GLY A 1 183 ? 13.773 15.281 27.438 1 83 183 GLY A CA 1
ATOM 1462 C C . GLY A 1 183 ? 15.234 15 27.125 1 83 183 GLY A C 1
ATOM 1463 O O . GLY A 1 183 ? 16.031 15.93 27 1 83 183 GLY A O 1
ATOM 1464 N N . ASN A 1 184 ? 15.5 13.727 27.031 1 86.69 184 ASN A N 1
ATOM 1465 C CA . ASN A 1 184 ? 16.875 13.344 26.719 1 86.69 184 ASN A CA 1
ATOM 1466 C C . ASN A 1 184 ? 17.25 13.695 25.281 1 86.69 184 ASN A C 1
ATOM 1468 O O . ASN A 1 184 ? 18.375 14.102 25.016 1 86.69 184 ASN A O 1
ATOM 1472 N N . ALA A 1 185 ? 16.312 13.641 24.438 1 90.94 185 ALA A N 1
ATOM 1473 C CA . ALA A 1 185 ? 16.562 13.922 23.031 1 90.94 185 ALA A CA 1
ATOM 1474 C C . ALA A 1 185 ? 16.25 15.375 22.688 1 90.94 185 ALA A C 1
ATOM 1476 O O . ALA A 1 185 ? 16.578 15.844 21.594 1 90.94 185 ALA A O 1
ATOM 1477 N N . PHE A 1 186 ? 15.641 16.094 23.609 1 92.06 186 PHE A N 1
ATOM 1478 C CA . PHE A 1 186 ? 15.281 17.5 23.453 1 92.06 186 PHE A CA 1
ATOM 1479 C C . PHE A 1 186 ? 14.305 17.688 22.297 1 92.06 186 PHE A C 1
ATOM 1481 O O . PHE A 1 186 ? 14.492 18.562 21.453 1 92.06 186 PHE A O 1
ATOM 1488 N N . ARG A 1 187 ? 13.344 16.844 22.203 1 94.06 187 ARG A N 1
ATOM 1489 C CA . ARG A 1 187 ? 12.328 16.875 21.156 1 94.06 187 ARG A CA 1
ATOM 1490 C C . ARG A 1 187 ? 10.945 16.531 21.719 1 94.06 187 ARG A C 1
ATOM 1492 O O . ARG A 1 187 ? 10.836 15.805 22.703 1 94.06 187 ARG A O 1
ATOM 1499 N N . ALA A 1 188 ? 9.992 17.062 21.219 1 94.38 188 ALA A N 1
ATOM 1500 C CA . ALA A 1 188 ? 8.602 16.641 21.391 1 94.38 188 ALA A CA 1
ATOM 1501 C C . ALA A 1 188 ? 8.031 16.078 20.094 1 94.38 188 ALA A C 1
ATOM 1503 O O . ALA A 1 188 ? 8.234 16.641 19.016 1 94.38 188 ALA A O 1
ATOM 1504 N N . LEU A 1 189 ? 7.348 14.984 20.25 1 96.19 189 LEU A N 1
ATOM 1505 C CA . LEU A 1 189 ? 6.902 14.289 19.047 1 96.19 189 LEU A CA 1
ATOM 1506 C C . LEU A 1 189 ? 5.383 14.203 19 1 96.19 189 LEU A C 1
ATOM 1508 O O . LEU A 1 189 ? 4.738 13.984 20.031 1 96.19 189 LEU A O 1
ATOM 1512 N N . ALA A 1 190 ? 4.828 14.422 17.875 1 97.5 190 ALA A N 1
ATOM 1513 C CA . ALA A 1 190 ? 3.436 14.164 17.531 1 97.5 190 ALA A CA 1
ATOM 1514 C C . ALA A 1 190 ? 3.334 13.352 16.234 1 97.5 190 ALA A C 1
ATOM 1516 O O . ALA A 1 190 ? 4.289 13.281 15.461 1 97.5 190 ALA A O 1
ATOM 1517 N N . TYR A 1 191 ? 2.236 12.672 16.109 1 97.25 191 TYR A N 1
ATOM 1518 C CA . TYR A 1 191 ? 2.045 11.945 14.859 1 97.25 191 TYR A CA 1
ATOM 1519 C C . TYR A 1 191 ? 0.569 11.883 14.484 1 97.25 191 TYR A C 1
ATOM 1521 O O . TYR A 1 191 ? -0.3 12.172 15.305 1 97.25 191 TYR A O 1
ATOM 1529 N N . ASP A 1 192 ? 0.323 11.625 13.273 1 97 192 ASP A N 1
ATOM 1530 C CA . ASP A 1 192 ? -1 11.305 12.75 1 97 192 ASP A CA 1
ATOM 1531 C C . ASP A 1 192 ? -0.909 10.289 11.609 1 97 192 ASP A C 1
ATOM 1533 O O . ASP A 1 192 ? 0.149 10.133 11 1 97 192 ASP A O 1
ATOM 1537 N N . TYR A 1 193 ? -1.994 9.547 11.438 1 96.12 193 TYR A N 1
ATOM 1538 C CA . TYR A 1 193 ? -2.041 8.602 10.328 1 96.12 193 TYR A CA 1
ATOM 1539 C C . TYR A 1 193 ? -2.369 9.312 9.023 1 96.12 193 TYR A C 1
ATOM 1541 O O . TYR A 1 193 ? -3.229 10.195 8.984 1 96.12 193 TYR A O 1
ATOM 1549 N N . LEU A 1 194 ? -1.707 8.953 7.996 1 96.31 194 LEU A N 1
ATOM 1550 C CA . LEU A 1 194 ? -1.941 9.516 6.672 1 96.31 194 LEU A CA 1
ATOM 1551 C C . LEU A 1 194 ? -3.209 8.938 6.051 1 96.31 194 LEU A C 1
ATOM 1553 O O . LEU A 1 194 ? -3.535 7.77 6.27 1 96.31 194 LEU A O 1
ATOM 1557 N N . ASN A 1 195 ? -3.873 9.797 5.34 1 93.56 195 ASN A N 1
ATOM 1558 C CA . ASN A 1 195 ? -5.023 9.375 4.547 1 93.56 195 ASN A CA 1
ATOM 1559 C C . ASN A 1 195 ? -4.672 9.273 3.066 1 93.56 195 ASN A C 1
ATOM 1561 O O . ASN A 1 195 ? -4.242 10.25 2.455 1 93.56 195 ASN A O 1
ATOM 1565 N N . PHE A 1 196 ? -4.891 8.102 2.523 1 94.44 196 PHE A N 1
ATOM 1566 C CA . PHE A 1 196 ? -4.512 7.883 1.133 1 94.44 196 PHE A CA 1
ATOM 1567 C C . PHE A 1 196 ? -5.742 7.855 0.234 1 94.44 196 PHE A C 1
ATOM 1569 O O . PHE A 1 196 ? -6.855 7.598 0.702 1 94.44 196 PHE A O 1
ATOM 1576 N N . ALA A 1 197 ? -5.496 8.164 -1.044 1 93.38 197 ALA A N 1
ATOM 1577 C CA . ALA A 1 197 ? -6.559 8.086 -2.047 1 93.38 197 ALA A CA 1
ATOM 1578 C C . ALA A 1 197 ? -7.148 6.68 -2.115 1 93.38 197 ALA A C 1
ATOM 1580 O O . ALA A 1 197 ? -6.445 5.695 -1.871 1 93.38 197 ALA A O 1
ATOM 1581 N N . PRO A 1 198 ? -8.406 6.582 -2.523 1 90.62 198 PRO A N 1
ATOM 1582 C CA . PRO A 1 198 ? -9.062 5.277 -2.582 1 90.62 198 PRO A CA 1
ATOM 1583 C C . PRO A 1 198 ? -8.375 4.312 -3.543 1 90.62 198 PRO A C 1
ATOM 1585 O O . PRO A 1 198 ? -8.523 3.094 -3.412 1 90.62 198 PRO A O 1
ATOM 1588 N N . GLY A 1 199 ? -7.566 4.781 -4.383 1 89.38 199 GLY A N 1
ATOM 1589 C CA . GLY A 1 199 ? -6.871 3.949 -5.355 1 89.38 199 GLY A CA 1
ATOM 1590 C C . GLY A 1 199 ? -5.68 3.215 -4.77 1 89.38 199 GLY A C 1
ATOM 1591 O O . GLY A 1 199 ? -5 2.465 -5.473 1 89.38 199 GLY A O 1
ATOM 1592 N N . HIS A 1 200 ? -5.461 3.434 -3.479 1 91.75 200 HIS A N 1
ATOM 1593 C CA . HIS A 1 200 ? -4.391 2.73 -2.781 1 91.75 200 HIS A CA 1
ATOM 1594 C C . HIS A 1 200 ? -4.941 1.89 -1.633 1 91.75 200 HIS A C 1
ATOM 1596 O O . HIS A 1 200 ? -4.598 2.119 -0.471 1 91.75 200 HIS A O 1
ATOM 1602 N N . PRO A 1 201 ? -5.637 0.842 -1.915 1 90.12 201 PRO A N 1
ATOM 1603 C CA . PRO A 1 201 ? -6.43 0.123 -0.916 1 90.12 201 PRO A CA 1
ATOM 1604 C C . PRO A 1 201 ? -5.57 -0.701 0.039 1 90.12 201 PRO A C 1
ATOM 1606 O O . PRO A 1 201 ? -6.023 -1.062 1.129 1 90.12 201 PRO A O 1
ATOM 1609 N N . PHE A 1 202 ? -4.402 -1.021 -0.253 1 93.81 202 PHE A N 1
ATOM 1610 C CA . PHE A 1 202 ? -3.637 -1.938 0.584 1 93.81 202 PHE A CA 1
ATOM 1611 C C . PHE A 1 202 ? -2.508 -1.203 1.297 1 93.81 202 PHE A C 1
ATOM 1613 O O . PHE A 1 202 ? -1.527 -1.821 1.718 1 93.81 202 PHE A O 1
ATOM 1620 N N . VAL A 1 203 ? -2.654 0.084 1.283 1 91.81 203 VAL A N 1
ATOM 1621 C CA . VAL A 1 203 ? -1.709 0.924 2.012 1 91.81 203 VAL A CA 1
ATOM 1622 C C . VAL A 1 203 ? -2.406 1.576 3.201 1 91.81 203 VAL A C 1
ATOM 1624 O O . VAL A 1 203 ? -3.408 2.277 3.035 1 91.81 203 VAL A O 1
ATOM 1627 N N . SER A 1 204 ? -1.961 1.203 4.453 1 85.94 204 SER A N 1
ATOM 1628 C CA . SER A 1 204 ? -2.566 1.791 5.641 1 85.94 204 SER A CA 1
ATOM 1629 C C . SER A 1 204 ? -1.592 1.792 6.816 1 85.94 204 SER A C 1
ATOM 1631 O O . SER A 1 204 ? -0.512 1.203 6.73 1 85.94 204 SER A O 1
ATOM 1633 N N . GLY A 1 205 ? -2.01 2.557 7.785 1 91.69 205 GLY A N 1
ATOM 1634 C CA . GLY A 1 205 ? -1.274 2.516 9.039 1 91.69 205 GLY A CA 1
ATOM 1635 C C . GLY A 1 205 ? 0.055 3.244 8.977 1 91.69 205 GLY A C 1
ATOM 1636 O O . GLY A 1 205 ? 0.973 2.939 9.734 1 91.69 205 GLY A O 1
ATOM 1637 N N . ILE A 1 206 ? 0.235 4.055 7.965 1 96.38 206 ILE A N 1
ATOM 1638 C CA . ILE A 1 206 ? 1.471 4.824 7.855 1 96.38 206 ILE A CA 1
ATOM 1639 C C . ILE A 1 206 ? 1.306 6.168 8.562 1 96.38 206 ILE A C 1
ATOM 1641 O O . ILE A 1 206 ? 0.34 6.895 8.312 1 96.38 206 ILE A O 1
ATOM 1645 N N . ARG A 1 207 ? 2.238 6.523 9.406 1 97.88 207 ARG A N 1
ATOM 1646 C CA . ARG A 1 207 ? 2.146 7.746 10.195 1 97.88 207 ARG A CA 1
ATOM 1647 C C . ARG A 1 207 ? 3.09 8.82 9.656 1 97.88 207 ARG A C 1
ATOM 1649 O O . ARG A 1 207 ? 4.184 8.508 9.18 1 97.88 207 ARG A O 1
ATOM 1656 N N . ALA A 1 208 ? 2.639 10.039 9.742 1 98.38 208 ALA A N 1
ATOM 1657 C CA . ALA A 1 208 ? 3.506 11.219 9.664 1 98.38 208 ALA A CA 1
ATOM 1658 C C . ALA A 1 208 ? 3.949 11.664 11.047 1 98.38 208 ALA A C 1
ATOM 1660 O O . ALA A 1 208 ? 3.123 11.828 11.953 1 98.38 208 ALA A O 1
ATOM 1661 N N . TRP A 1 209 ? 5.18 11.875 11.188 1 97.94 209 TRP A N 1
ATOM 1662 C CA . TRP A 1 209 ? 5.734 12.305 12.461 1 97.94 209 TRP A CA 1
ATOM 1663 C C . TRP A 1 209 ? 6.188 13.758 12.391 1 97.94 209 TRP A C 1
ATOM 1665 O O . TRP A 1 209 ? 6.785 14.188 11.406 1 97.94 209 TRP A O 1
ATOM 1675 N N . VAL A 1 210 ? 5.891 14.461 13.422 1 98.5 210 VAL A N 1
ATOM 1676 C CA . VAL A 1 210 ? 6.336 15.844 13.57 1 98.5 210 VAL A CA 1
ATOM 1677 C C . VAL A 1 210 ? 7.102 16 14.883 1 98.5 210 VAL A C 1
ATOM 1679 O O . VAL A 1 210 ? 6.637 15.562 15.938 1 98.5 210 VAL A O 1
ATOM 1682 N N . SER A 1 211 ? 8.234 16.609 14.812 1 97.56 211 SER A N 1
ATOM 1683 C CA . SER A 1 211 ? 9.055 16.844 16 1 97.56 211 SER A CA 1
ATOM 1684 C C . SER A 1 211 ? 9.359 18.312 16.188 1 97.56 211 SER A C 1
ATOM 1686 O O . SER A 1 211 ? 9.648 19.016 15.219 1 97.56 211 SER A O 1
ATOM 1688 N N . LEU A 1 212 ? 9.234 18.766 17.359 1 96.75 212 LEU A N 1
ATOM 1689 C CA . LEU A 1 212 ? 9.758 20.062 17.75 1 96.75 212 LEU A CA 1
ATOM 1690 C C . LEU A 1 212 ? 11.156 19.922 18.344 1 96.75 212 LEU A C 1
ATOM 1692 O O . LEU A 1 212 ? 11.391 19.094 19.219 1 96.75 212 LEU A O 1
ATOM 1696 N N . LEU A 1 213 ? 12.031 20.703 17.844 1 96.38 213 LEU A N 1
ATOM 1697 C CA . LEU A 1 213 ? 13.422 20.656 18.281 1 96.38 213 LEU A CA 1
ATOM 1698 C C . LEU A 1 213 ? 13.719 21.797 19.266 1 96.38 213 LEU A C 1
ATOM 1700 O O . LEU A 1 213 ? 13.547 22.969 18.938 1 96.38 213 LEU A O 1
ATOM 1704 N N . PHE A 1 214 ? 14.305 21.406 20.438 1 93.56 214 PHE A N 1
ATOM 1705 C CA . PHE A 1 214 ? 14.438 22.359 21.531 1 93.56 214 PHE A CA 1
ATOM 1706 C C . PHE A 1 214 ? 15.883 22.828 21.672 1 93.56 214 PHE A C 1
ATOM 1708 O O . PHE A 1 214 ? 16.812 22.047 21.406 1 93.56 214 PHE A O 1
ATOM 1715 N N . MET A 1 215 ? 15.906 24.078 22.156 1 92.44 215 MET A N 1
ATOM 1716 C CA . MET A 1 215 ? 17.203 24.562 22.625 1 92.44 215 MET A CA 1
ATOM 1717 C C . MET A 1 215 ? 17.547 23.953 23.984 1 92.44 215 MET A C 1
ATOM 1719 O O . MET A 1 215 ? 16.656 23.469 24.688 1 92.44 215 MET A O 1
ATOM 1723 N N . ALA A 1 216 ? 18.844 23.984 24.219 1 82.94 216 ALA A N 1
ATOM 1724 C CA . ALA A 1 216 ? 19.281 23.516 25.547 1 82.94 216 ALA A CA 1
ATOM 1725 C C . ALA A 1 216 ? 18.891 24.5 26.625 1 82.94 216 ALA A C 1
ATOM 1727 O O . ALA A 1 216 ? 19.141 25.703 26.516 1 82.94 216 ALA A O 1
ATOM 1728 N N . ASN A 1 217 ? 17.594 24.531 26.984 1 71.75 217 ASN A N 1
ATOM 1729 C CA . ASN A 1 217 ? 17.266 25.484 28.047 1 71.75 217 ASN A CA 1
ATOM 1730 C C . ASN A 1 217 ? 17.25 24.828 29.422 1 71.75 217 ASN A C 1
ATOM 1732 O O . ASN A 1 217 ? 16.938 23.641 29.531 1 71.75 217 ASN A O 1
ATOM 1736 N N . ASN A 1 218 ? 17.922 25.562 30.391 1 58.41 218 ASN A N 1
ATOM 1737 C CA . ASN A 1 218 ? 18.047 25.172 31.781 1 58.41 218 ASN A CA 1
ATOM 1738 C C . ASN A 1 218 ? 16.688 25.172 32.5 1 58.41 218 ASN A C 1
ATOM 1740 O O . ASN A 1 218 ? 16.578 24.672 33.625 1 58.41 218 ASN A O 1
ATOM 1744 N N . ALA A 1 219 ? 15.758 25.875 31.969 1 58.59 219 ALA A N 1
ATOM 1745 C CA . ALA A 1 219 ? 14.539 25.969 32.781 1 58.59 219 ALA A CA 1
ATOM 1746 C C . ALA A 1 219 ? 13.555 24.859 32.406 1 58.59 219 ALA A C 1
ATOM 1748 O O . ALA A 1 219 ? 13.398 24.516 31.234 1 58.59 219 ALA A O 1
ATOM 1749 N N . ILE A 1 220 ? 13.117 24.156 33.375 1 58.28 220 ILE A N 1
ATOM 1750 C CA . ILE A 1 220 ? 12.336 22.938 33.344 1 58.28 220 ILE A CA 1
ATOM 1751 C C . ILE A 1 220 ? 11.016 23.188 32.594 1 58.28 220 ILE A C 1
ATOM 1753 O O . ILE A 1 220 ? 10.508 22.312 31.891 1 58.28 220 ILE A O 1
ATOM 1757 N N . ARG A 1 221 ? 10.5 24.391 32.562 1 65.75 221 ARG A N 1
ATOM 1758 C CA . ARG A 1 221 ? 9.086 24.484 32.219 1 65.75 221 ARG A CA 1
ATOM 1759 C C . ARG A 1 221 ? 8.891 25.188 30.875 1 65.75 221 ARG A C 1
ATOM 1761 O O . ARG A 1 221 ? 7.82 25.094 30.266 1 65.75 221 ARG A O 1
ATOM 1768 N N . ILE A 1 222 ? 9.875 25.922 30.453 1 72.44 222 ILE A N 1
ATOM 1769 C CA . ILE A 1 222 ? 9.734 26.625 29.188 1 72.44 222 ILE A CA 1
ATOM 1770 C C . ILE A 1 222 ? 10.883 26.234 28.25 1 72.44 222 ILE A C 1
ATOM 1772 O O . ILE A 1 222 ? 12.047 26.234 28.656 1 72.44 222 ILE A O 1
ATOM 1776 N N . THR A 1 223 ? 10.508 25.828 27.125 1 85.81 223 THR A N 1
ATOM 1777 C CA . THR A 1 223 ? 11.516 25.422 26.156 1 85.81 223 THR A CA 1
ATOM 1778 C C . THR A 1 223 ? 11.406 26.234 24.875 1 85.81 223 THR A C 1
ATOM 1780 O O . THR A 1 223 ? 10.297 26.562 24.438 1 85.81 223 THR A O 1
ATOM 1783 N N . ASP A 1 224 ? 12.586 26.656 24.375 1 92 224 ASP A N 1
ATOM 1784 C CA . ASP A 1 224 ? 12.648 27.359 23.109 1 92 224 ASP A CA 1
ATOM 1785 C C . ASP A 1 224 ? 12.734 26.391 21.938 1 92 224 ASP A C 1
ATOM 1787 O O . ASP A 1 224 ? 13.555 25.469 21.953 1 92 224 ASP A O 1
ATOM 1791 N N . VAL A 1 225 ? 11.93 26.625 20.969 1 94.81 225 VAL A N 1
ATOM 1792 C CA . VAL A 1 225 ? 11.922 25.766 19.797 1 94.81 225 VAL A CA 1
ATOM 1793 C C . VAL A 1 225 ? 12.703 26.438 18.656 1 94.81 225 VAL A C 1
ATOM 1795 O O . VAL A 1 225 ? 12.383 27.562 18.266 1 94.81 225 VAL A O 1
ATOM 1798 N N . PHE A 1 226 ? 13.703 25.734 18.141 1 95.94 226 PHE A N 1
ATOM 1799 C CA . PHE A 1 226 ? 14.508 26.359 17.094 1 95.94 226 PHE A CA 1
ATOM 1800 C C . PHE A 1 226 ? 14.266 25.688 15.742 1 95.94 226 PHE A C 1
ATOM 1802 O O . PHE A 1 226 ? 14.695 26.188 14.703 1 95.94 226 PHE A O 1
ATOM 1809 N N . GLY A 1 227 ? 13.523 24.547 15.797 1 97.38 227 GLY A N 1
ATOM 1810 C CA . GLY A 1 227 ? 13.305 23.844 14.539 1 97.38 227 GLY A CA 1
ATOM 1811 C C . GLY A 1 227 ? 12.102 22.922 14.578 1 97.38 227 GLY A C 1
ATOM 1812 O O . GLY A 1 227 ? 11.586 22.609 15.648 1 97.38 227 GLY A O 1
ATOM 1813 N N . ILE A 1 228 ? 11.625 22.562 13.422 1 98.25 228 ILE A N 1
ATOM 1814 C CA . ILE A 1 228 ? 10.547 21.609 13.211 1 98.25 228 ILE A CA 1
ATOM 1815 C C . ILE A 1 228 ? 10.992 20.531 12.227 1 98.25 228 ILE A C 1
ATOM 1817 O O . ILE A 1 228 ? 11.664 20.828 11.234 1 98.25 228 ILE A O 1
ATOM 1821 N N . GLU A 1 229 ? 10.672 19.312 12.555 1 98.31 229 GLU A N 1
ATOM 1822 C CA . GLU A 1 229 ? 11 18.172 11.719 1 98.31 229 GLU A CA 1
ATOM 1823 C C . GLU A 1 229 ? 9.75 17.391 11.32 1 98.31 229 GLU A C 1
ATOM 1825 O O . GLU A 1 229 ? 8.859 17.188 12.148 1 98.31 229 GLU A O 1
ATOM 1830 N N . ILE A 1 230 ? 9.664 17.047 10.047 1 98.62 230 ILE A N 1
ATOM 1831 C CA . ILE A 1 230 ? 8.625 16.172 9.539 1 98.62 230 ILE A CA 1
ATOM 1832 C C . ILE A 1 230 ? 9.25 14.945 8.883 1 98.62 230 ILE A C 1
ATOM 1834 O O . ILE A 1 230 ? 10.188 15.07 8.078 1 98.62 230 ILE A O 1
ATOM 1838 N N . ASP A 1 231 ? 8.789 13.773 9.305 1 97.94 231 ASP A N 1
ATOM 1839 C CA . ASP A 1 231 ? 9.312 12.586 8.633 1 97.94 231 ASP A CA 1
ATOM 1840 C C . ASP A 1 231 ? 8.242 11.508 8.508 1 97.94 231 ASP A C 1
ATOM 1842 O O . ASP A 1 231 ? 7.152 11.641 9.07 1 97.94 231 ASP A O 1
ATOM 1846 N N . PHE A 1 232 ? 8.523 10.578 7.68 1 97.88 232 PHE A N 1
ATOM 1847 C CA . PHE A 1 232 ? 7.637 9.461 7.363 1 97.88 232 PHE A CA 1
ATOM 1848 C C . PHE A 1 232 ? 8.367 8.133 7.508 1 97.88 232 PHE A C 1
ATOM 1850 O O . PHE A 1 232 ? 8.281 7.27 6.629 1 97.88 232 PHE A O 1
ATOM 1857 N N . CYS A 1 233 ? 9 7.988 8.633 1 95.94 233 CYS A N 1
ATOM 1858 C CA . CYS A 1 233 ? 9.992 6.93 8.781 1 95.94 233 CYS A CA 1
ATOM 1859 C C . CYS A 1 233 ? 9.32 5.57 8.945 1 95.94 233 CYS A C 1
ATOM 1861 O O . CYS A 1 233 ? 9.977 4.535 8.859 1 95.94 233 CYS A O 1
ATOM 1863 N N . ASP A 1 234 ? 8 5.555 9.117 1 94.06 234 ASP A N 1
ATOM 1864 C CA . ASP A 1 234 ? 7.281 4.285 9.141 1 94.06 234 ASP A CA 1
ATOM 1865 C C . ASP A 1 234 ? 7.387 3.572 7.789 1 94.06 234 ASP A C 1
ATOM 1867 O O . ASP A 1 234 ? 7.328 2.344 7.727 1 94.06 234 ASP A O 1
ATOM 1871 N N . ALA A 1 235 ? 7.523 4.363 6.727 1 95.44 235 ALA A N 1
ATOM 1872 C CA . ALA A 1 235 ? 7.379 3.736 5.414 1 95.44 235 ALA A CA 1
ATOM 1873 C C . ALA A 1 235 ? 8.406 4.289 4.426 1 95.44 235 ALA A C 1
ATOM 1875 O O . ALA A 1 235 ? 8.742 3.629 3.443 1 95.44 235 ALA A O 1
ATOM 1876 N N . ALA A 1 236 ? 8.914 5.488 4.621 1 96.81 236 ALA A N 1
ATOM 1877 C CA . ALA A 1 236 ? 9.773 6.148 3.643 1 96.81 236 ALA A CA 1
ATOM 1878 C C . ALA A 1 236 ? 11.078 6.617 4.281 1 96.81 236 ALA A C 1
ATOM 1880 O O . ALA A 1 236 ? 11.062 7.258 5.336 1 96.81 236 ALA A O 1
ATOM 1881 N N . SER A 1 237 ? 12.148 6.273 3.627 1 96 237 SER A N 1
ATOM 1882 C CA . SER A 1 237 ? 13.453 6.617 4.184 1 96 237 SER A CA 1
ATOM 1883 C C . SER A 1 237 ? 14.328 7.312 3.145 1 96 237 SER A C 1
ATOM 1885 O O . SER A 1 237 ? 15.539 7.43 3.33 1 96 237 SER A O 1
ATOM 1887 N N . SER A 1 238 ? 13.773 7.645 2.053 1 96.5 238 SER A N 1
ATOM 1888 C CA . SER A 1 238 ? 14.477 8.375 1.005 1 96.5 238 SER A CA 1
ATOM 1889 C C . SER A 1 238 ? 13.586 9.453 0.397 1 96.5 238 SER A C 1
ATOM 1891 O O . SER A 1 238 ? 12.367 9.438 0.579 1 96.5 238 SER A O 1
ATOM 1893 N N . GLU A 1 239 ? 14.258 10.375 -0.275 1 96.81 239 GLU A N 1
ATOM 1894 C CA . GLU A 1 239 ? 13.539 11.461 -0.931 1 96.81 239 GLU A CA 1
ATOM 1895 C C . GLU A 1 239 ? 12.492 10.922 -1.902 1 96.81 239 GLU A C 1
ATOM 1897 O O . GLU A 1 239 ? 11.336 11.352 -1.882 1 96.81 239 GLU A O 1
ATOM 1902 N N . ASN A 1 240 ? 12.93 9.961 -2.713 1 96.94 240 ASN A N 1
ATOM 1903 C CA . ASN A 1 240 ? 12.031 9.383 -3.709 1 96.94 240 ASN A CA 1
ATOM 1904 C C . ASN A 1 240 ? 10.844 8.688 -3.057 1 96.94 240 ASN A C 1
ATOM 1906 O O . ASN A 1 240 ? 9.711 8.828 -3.512 1 96.94 240 ASN A O 1
ATOM 1910 N N . GLU A 1 241 ? 11.055 7.965 -2.023 1 97 241 GLU A N 1
ATOM 1911 C CA . GLU A 1 241 ? 9.992 7.258 -1.321 1 97 241 GLU A CA 1
ATOM 1912 C C . GLU A 1 241 ? 9 8.234 -0.691 1 97 241 GLU A C 1
ATOM 1914 O O . GLU A 1 241 ? 7.789 8.008 -0.713 1 97 241 GLU A O 1
ATOM 1919 N N . VAL A 1 242 ? 9.508 9.352 -0.109 1 98.12 242 VAL A N 1
ATOM 1920 C CA . VAL A 1 242 ? 8.641 10.359 0.501 1 98.12 242 VAL A CA 1
ATOM 1921 C C . VAL A 1 242 ? 7.754 10.992 -0.567 1 98.12 242 VAL A C 1
ATOM 1923 O O . VAL A 1 242 ? 6.555 11.188 -0.351 1 98.12 242 VAL A O 1
ATOM 1926 N N . LEU A 1 243 ? 8.336 11.242 -1.707 1 98 243 LEU A N 1
ATOM 1927 C CA . LEU A 1 243 ? 7.562 11.828 -2.797 1 98 243 LEU A CA 1
ATOM 1928 C C . LEU A 1 243 ? 6.473 10.867 -3.266 1 98 243 LEU A C 1
ATOM 1930 O O . LEU A 1 243 ? 5.344 11.289 -3.531 1 98 243 LEU A O 1
ATOM 1934 N N . TRP A 1 244 ? 6.812 9.547 -3.33 1 97.19 244 TRP A N 1
ATOM 1935 C CA . TRP A 1 244 ? 5.809 8.547 -3.678 1 97.19 244 TRP A CA 1
ATOM 1936 C C . TRP A 1 244 ? 4.691 8.516 -2.639 1 97.19 244 TRP A C 1
ATOM 1938 O O . TRP A 1 244 ? 3.51 8.453 -2.988 1 97.19 244 TRP A O 1
ATOM 1948 N N . LEU A 1 245 ? 5.105 8.578 -1.407 1 97.62 245 LEU A N 1
ATOM 1949 C CA . LEU A 1 245 ? 4.145 8.531 -0.31 1 97.62 245 LEU A CA 1
ATOM 1950 C C . LEU A 1 245 ? 3.197 9.727 -0.365 1 97.62 245 LEU A C 1
ATOM 1952 O O . LEU A 1 245 ? 1.979 9.555 -0.26 1 97.62 245 LEU A O 1
ATOM 1956 N N . LEU A 1 246 ? 3.748 10.914 -0.556 1 98.12 246 LEU A N 1
ATOM 1957 C CA . LEU A 1 246 ? 2.936 12.125 -0.628 1 98.12 246 LEU A CA 1
ATOM 1958 C C . LEU A 1 246 ? 2.025 12.094 -1.851 1 98.12 246 LEU A C 1
ATOM 1960 O O . LEU A 1 246 ? 0.898 12.594 -1.802 1 98.12 246 LEU A O 1
ATOM 1964 N N . ASP A 1 247 ? 2.512 11.523 -2.941 1 97.25 247 ASP A N 1
ATOM 1965 C CA . ASP A 1 247 ? 1.722 11.445 -4.164 1 97.25 247 ASP A CA 1
ATOM 1966 C C . ASP A 1 247 ? 0.486 10.57 -3.967 1 97.25 247 ASP A C 1
ATOM 1968 O O . ASP A 1 247 ? -0.496 10.703 -4.699 1 97.25 247 ASP A O 1
ATOM 1972 N N . MET A 1 248 ? 0.536 9.703 -3.008 1 96.56 248 MET A N 1
ATOM 1973 C CA . MET A 1 248 ? -0.542 8.742 -2.783 1 96.56 248 MET A CA 1
ATOM 1974 C C . MET A 1 248 ? -1.603 9.32 -1.854 1 96.56 248 MET A C 1
ATOM 1976 O O . MET A 1 248 ? -2.652 8.711 -1.646 1 96.56 248 MET A O 1
ATOM 1980 N N . LEU A 1 249 ? -1.373 10.477 -1.272 1 96.62 249 LEU A N 1
ATOM 1981 C CA . LEU A 1 249 ? -2.314 11.062 -0.326 1 96.62 249 LEU A CA 1
ATOM 1982 C C . LEU A 1 249 ? -3.668 11.305 -0.985 1 96.62 249 LEU A C 1
ATOM 1984 O O . LEU A 1 249 ? -3.781 11.266 -2.213 1 96.62 249 LEU A O 1
ATOM 1988 N N . ASP A 1 250 ? -4.676 11.445 -0.163 1 94 250 ASP A N 1
ATOM 1989 C CA . ASP A 1 250 ? -6.008 11.781 -0.654 1 94 250 ASP A CA 1
ATOM 1990 C C . ASP A 1 250 ? -6.102 13.258 -1.019 1 94 250 ASP A C 1
ATOM 1992 O O . ASP A 1 250 ? -6.645 14.062 -0.254 1 94 250 ASP A O 1
ATOM 1996 N N . TRP A 1 251 ? -5.645 13.531 -2.178 1 93.88 251 TRP A N 1
ATOM 1997 C CA . TRP A 1 251 ? -5.648 14.898 -2.682 1 93.88 251 TRP A CA 1
ATOM 1998 C C . TRP A 1 251 ? -7.059 15.336 -3.061 1 93.88 251 TRP A C 1
ATOM 2000 O O . TRP A 1 251 ? -7.812 14.562 -3.66 1 93.88 251 TRP A O 1
ATOM 2010 N N . LYS A 1 252 ? -7.359 16.5 -2.604 1 90.62 252 LYS A N 1
ATOM 2011 C CA . LYS A 1 252 ? -8.68 17.062 -2.875 1 90.62 252 LYS A CA 1
ATOM 2012 C C . LYS A 1 252 ? -8.578 18.297 -3.764 1 90.62 252 LYS A C 1
ATOM 2014 O O . LYS A 1 252 ? -7.605 19.047 -3.678 1 90.62 252 LYS A O 1
ATOM 2019 N N . MET B 1 1 ? -38.906 44.656 2.336 1 44.25 1 MET B N 1
ATOM 2020 C CA . MET B 1 1 ? -37.562 45 1.855 1 44.25 1 MET B CA 1
ATOM 2021 C C . MET B 1 1 ? -36.656 45.406 3.01 1 44.25 1 MET B C 1
ATOM 2023 O O . MET B 1 1 ? -35.469 45.094 3.031 1 44.25 1 MET B O 1
ATOM 2027 N N . THR B 1 2 ? -37.125 46.156 3.852 1 47.28 2 THR B N 1
ATOM 2028 C CA . THR B 1 2 ? -36.375 46.719 4.961 1 47.28 2 THR B CA 1
ATOM 2029 C C . THR B 1 2 ? -36.031 45.656 5.996 1 47.28 2 THR B C 1
ATOM 2031 O O 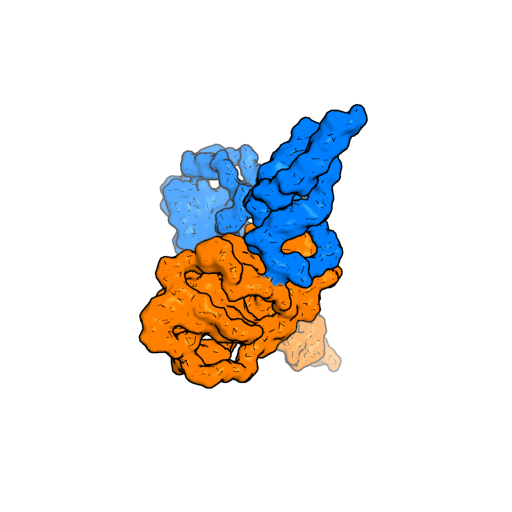. THR B 1 2 ? -34.938 45.688 6.578 1 47.28 2 THR B O 1
ATOM 2034 N N . LYS B 1 3 ? -37.031 44.906 6.402 1 52.5 3 LYS B N 1
ATOM 2035 C CA . LYS B 1 3 ? -36.844 43.844 7.379 1 52.5 3 LYS B CA 1
ATOM 2036 C C . LYS B 1 3 ? -35.844 42.812 6.887 1 52.5 3 LYS B C 1
ATOM 2038 O O . LYS B 1 3 ? -35.125 42.219 7.688 1 52.5 3 LYS B O 1
ATOM 2043 N N . ASP B 1 4 ? -35.812 42.719 5.602 1 54.75 4 ASP B N 1
ATOM 2044 C CA . ASP B 1 4 ? -34.938 41.781 4.906 1 54.75 4 ASP B CA 1
ATOM 2045 C C . ASP B 1 4 ? -33.469 42.219 4.938 1 54.75 4 ASP B C 1
ATOM 2047 O O . ASP B 1 4 ? -32.562 41.406 5.055 1 54.75 4 ASP B O 1
ATOM 2051 N N . LEU B 1 5 ? -33.312 43.562 4.766 1 53.12 5 LEU B N 1
ATOM 2052 C CA . LEU B 1 5 ? -31.984 44.188 4.754 1 53.12 5 LEU B CA 1
ATOM 2053 C C . LEU B 1 5 ? -31.344 44.125 6.137 1 53.12 5 LEU B C 1
ATOM 2055 O O . LEU B 1 5 ? -30.141 43.844 6.254 1 53.12 5 LEU B O 1
ATOM 2059 N N . ILE B 1 6 ? -32.125 44.469 7.113 1 55.62 6 ILE B N 1
ATOM 2060 C CA . ILE B 1 6 ? -31.609 44.469 8.484 1 55.62 6 ILE B CA 1
ATOM 2061 C C . ILE B 1 6 ? -31.125 43.062 8.859 1 55.62 6 ILE B C 1
ATOM 2063 O O . ILE B 1 6 ? -30.062 42.906 9.469 1 55.62 6 ILE B O 1
ATOM 2067 N N . SER B 1 7 ? -31.875 42.219 8.258 1 70.69 7 SER B N 1
ATOM 2068 C CA . SER B 1 7 ? -31.562 40.812 8.562 1 70.69 7 SER B CA 1
ATOM 2069 C C . SER B 1 7 ? -30.25 40.406 7.922 1 70.69 7 SER B C 1
ATOM 2071 O O . SER B 1 7 ? -29.422 39.719 8.547 1 70.69 7 SER B O 1
ATOM 2073 N N . GLY B 1 8 ? -30.016 41.156 6.875 1 75.5 8 GLY B N 1
ATOM 2074 C CA . GLY B 1 8 ? -28.781 40.812 6.176 1 75.5 8 GLY B CA 1
ATOM 2075 C C . GLY B 1 8 ? -27.547 41.375 6.859 1 75.5 8 GLY B C 1
ATOM 2076 O O . GLY B 1 8 ? -26.516 40.688 6.973 1 75.5 8 GLY B O 1
ATOM 2077 N N . GLU B 1 9 ? -27.688 42.625 7.293 1 79.44 9 GLU B N 1
ATOM 2078 C CA . GLU B 1 9 ? -26.578 43.312 7.961 1 79.44 9 GLU B CA 1
ATOM 2079 C C . GLU B 1 9 ? -26.234 42.625 9.281 1 79.44 9 GLU B C 1
ATOM 2081 O O . GLU B 1 9 ? -25.062 42.5 9.641 1 79.44 9 GLU B O 1
ATOM 2086 N N . VAL B 1 10 ? -27.297 42.281 9.891 1 82.38 10 VAL B N 1
ATOM 2087 C CA . VAL B 1 10 ? -27.094 41.594 11.164 1 82.38 10 VAL B CA 1
ATOM 2088 C C . VAL B 1 10 ? -26.391 40.25 10.93 1 82.38 10 VAL B C 1
ATOM 2090 O O . VAL B 1 10 ? -25.469 39.875 11.656 1 82.38 10 VAL B O 1
ATOM 2093 N N . LEU B 1 11 ? -26.844 39.594 9.961 1 83.62 11 LEU B N 1
ATOM 2094 C CA . LEU B 1 11 ? -26.25 38.312 9.641 1 83.62 11 LEU B CA 1
ATOM 2095 C C . LEU B 1 11 ? -24.766 38.469 9.273 1 83.62 11 LEU B C 1
ATOM 2097 O O . LEU B 1 11 ? -23.938 37.625 9.68 1 83.62 11 LEU B O 1
ATOM 2101 N N . LYS B 1 12 ? -24.453 39.5 8.594 1 85 12 LYS B N 1
ATOM 2102 C CA . LYS B 1 12 ? -23.078 39.75 8.188 1 85 12 LYS B CA 1
ATOM 2103 C C . LYS B 1 12 ? -22.188 40.031 9.406 1 85 12 LYS B C 1
ATOM 2105 O O . LYS B 1 12 ? -20.984 39.75 9.383 1 85 12 LYS B O 1
ATOM 2110 N N . ALA B 1 13 ? -22.875 40.5 10.414 1 84.38 13 ALA B N 1
ATOM 2111 C CA . ALA B 1 13 ? -22.141 40.812 11.633 1 84.38 13 ALA B CA 1
ATOM 2112 C C . ALA B 1 13 ? -21.984 39.562 12.516 1 84.38 13 ALA B C 1
ATOM 2114 O O . ALA B 1 13 ? -20.984 39.438 13.234 1 84.38 13 ALA B O 1
ATOM 2115 N N . VAL B 1 14 ? -22.844 38.656 12.461 1 84.69 14 VAL B N 1
ATOM 2116 C CA . VAL B 1 14 ? -22.891 37.531 13.391 1 84.69 14 VAL B CA 1
ATOM 2117 C C . VAL B 1 14 ? -22.172 36.344 12.781 1 84.69 14 VAL B C 1
ATOM 2119 O O . VAL B 1 14 ? -21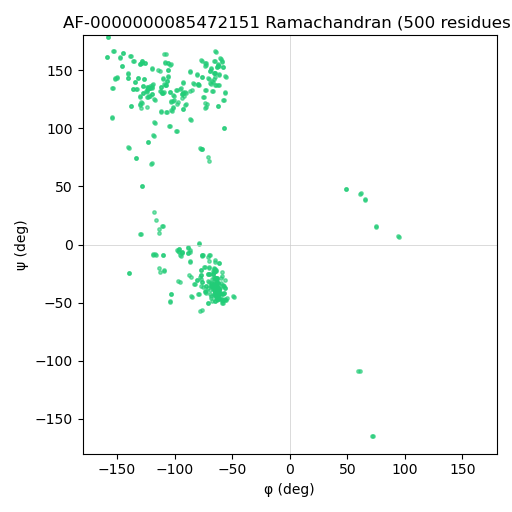.547 35.562 13.492 1 84.69 14 VAL B O 1
ATOM 2122 N N . PHE B 1 15 ? -22.203 36.188 11.492 1 86.25 15 PHE B N 1
ATOM 2123 C CA . PHE B 1 15 ? -21.734 34.969 10.82 1 86.25 15 PHE B CA 1
ATOM 2124 C C . PHE B 1 15 ? -20.234 34.781 11.047 1 86.25 15 PHE B C 1
ATOM 2126 O O . PHE B 1 15 ? -19.766 33.656 11.227 1 86.25 15 PHE B O 1
ATOM 2133 N N . PRO B 1 16 ? -19.516 35.906 11.195 1 82.94 16 PRO B N 1
ATOM 2134 C CA . PRO B 1 16 ? -18.078 35.719 11.43 1 82.94 16 PRO B CA 1
ATOM 2135 C C . PRO B 1 16 ? -17.781 35.156 12.805 1 82.94 16 PRO B C 1
ATOM 2137 O O . PRO B 1 16 ? -16.672 34.656 13.039 1 82.94 16 PRO B O 1
ATOM 2140 N N . LEU B 1 17 ? -18.766 35.125 13.656 1 85.75 17 LEU B N 1
ATOM 2141 C CA . LEU B 1 17 ? -18.562 34.656 15.023 1 85.75 17 LEU B CA 1
ATOM 2142 C C . LEU B 1 17 ? -18.953 33.188 15.148 1 85.75 17 LEU B C 1
ATOM 2144 O O . LEU B 1 17 ? -18.688 32.562 16.172 1 85.75 17 LEU B O 1
ATOM 2148 N N . LEU B 1 18 ? -19.469 32.75 14.133 1 85.62 18 LEU B N 1
ATOM 2149 C CA . LEU B 1 18 ? -19.938 31.359 14.172 1 85.62 18 LEU B CA 1
ATOM 2150 C C . LEU B 1 18 ? -18.812 30.406 13.805 1 85.62 18 LEU B C 1
ATOM 2152 O O . LEU B 1 18 ? -17.906 30.766 13.047 1 85.62 18 LEU B O 1
ATOM 2156 N N . GLU B 1 19 ? -18.906 29.234 14.406 1 86.5 19 GLU B N 1
ATOM 2157 C CA . GLU B 1 19 ? -18.016 28.156 13.969 1 86.5 19 GLU B CA 1
ATOM 2158 C C . GLU B 1 19 ? -18.453 27.609 12.617 1 86.5 19 GLU B C 1
ATOM 2160 O O . GLU B 1 19 ? -19.594 27.812 12.195 1 86.5 19 GLU B O 1
ATOM 2165 N N . GLY B 1 20 ? -17.5 27.047 11.984 1 86.12 20 GLY B N 1
ATOM 2166 C CA . GLY B 1 20 ? -17.75 26.547 10.641 1 86.12 20 GLY B CA 1
ATOM 2167 C C . GLY B 1 20 ? -19.016 25.703 10.539 1 86.12 20 GLY B C 1
ATOM 2168 O O . GLY B 1 20 ? -19.812 25.859 9.617 1 86.12 20 GLY B O 1
ATOM 2169 N N . GLU B 1 21 ? -19.125 24.828 11.531 1 85.81 21 GLU B N 1
ATOM 2170 C CA . GLU B 1 21 ? -20.281 23.938 11.516 1 85.81 21 GLU B CA 1
ATOM 2171 C C . GLU B 1 21 ? -21.594 24.719 11.602 1 85.81 21 GLU B C 1
ATOM 2173 O O . GLU B 1 21 ? -22.562 24.406 10.922 1 85.81 21 GLU B O 1
ATOM 2178 N N . ASP B 1 22 ? -21.562 25.703 12.414 1 87.31 22 ASP B N 1
ATOM 2179 C CA . ASP B 1 22 ? -22.734 26.547 12.586 1 87.31 22 ASP B CA 1
ATOM 2180 C C . ASP B 1 22 ? -23.016 27.359 11.328 1 87.31 22 ASP B C 1
ATOM 2182 O O . ASP B 1 22 ? -24.172 27.5 10.914 1 87.31 22 ASP B O 1
ATOM 2186 N N . LEU B 1 23 ? -21.969 27.875 10.836 1 87.94 23 LEU B N 1
ATOM 2187 C CA . LEU B 1 23 ? -22.109 28.625 9.594 1 87.94 23 LEU B CA 1
ATOM 2188 C C . LEU B 1 23 ? -22.672 27.75 8.484 1 87.94 23 LEU B C 1
ATOM 2190 O O . LEU B 1 23 ? -23.531 28.188 7.719 1 87.94 23 LEU B O 1
ATOM 2194 N N . GLY B 1 24 ? -22.172 26.531 8.422 1 86.5 24 GLY B N 1
ATOM 2195 C CA . GLY B 1 24 ? -22.703 25.578 7.477 1 86.5 24 GLY B CA 1
ATOM 2196 C C . GLY B 1 24 ? -24.188 25.297 7.676 1 86.5 24 GLY B C 1
ATOM 2197 O O . GLY B 1 24 ? -24.938 25.188 6.703 1 86.5 24 GLY B O 1
ATOM 2198 N N . SER B 1 25 ? -24.531 25.172 8.898 1 88.12 25 SER B N 1
ATOM 2199 C CA . SER B 1 25 ? -25.938 24.938 9.219 1 88.12 25 SER B CA 1
ATOM 2200 C C . SER B 1 25 ? -26.812 26.125 8.773 1 88.12 25 SER B C 1
ATOM 2202 O O . SER B 1 25 ? -27.953 25.938 8.344 1 88.12 25 SER B O 1
ATOM 2204 N N . CYS B 1 26 ? -26.312 27.25 8.891 1 87.69 26 CYS B N 1
ATOM 2205 C CA . CYS B 1 26 ? -27.047 28.453 8.492 1 87.69 26 CYS B CA 1
ATOM 2206 C C . CYS B 1 26 ? -27.328 28.438 7 1 87.69 26 CYS B C 1
ATOM 2208 O O . CYS B 1 26 ? -28.344 29 6.559 1 87.69 26 CYS B O 1
ATOM 2210 N N . MET B 1 27 ? -26.406 27.859 6.242 1 87.12 27 MET B N 1
ATOM 2211 C CA . MET B 1 27 ? -26.594 27.812 4.793 1 87.12 27 MET B CA 1
ATOM 2212 C C . MET B 1 27 ? -27.812 26.953 4.43 1 87.12 27 MET B C 1
ATOM 2214 O O . MET B 1 27 ? -28.328 27.047 3.314 1 87.12 27 MET B O 1
ATOM 2218 N N . LEU B 1 28 ? -28.297 26.188 5.414 1 88 28 LEU B N 1
ATOM 2219 C CA . LEU B 1 28 ? -29.375 25.234 5.133 1 88 28 LEU B CA 1
ATOM 2220 C C . LEU B 1 28 ? -30.734 25.828 5.52 1 88 28 LEU B C 1
ATOM 2222 O O . LEU B 1 28 ? -31.766 25.219 5.289 1 88 28 LEU B O 1
ATOM 2226 N N . VAL B 1 29 ? -30.859 26.969 6.094 1 85.5 29 VAL B N 1
ATOM 2227 C CA . VAL B 1 29 ? -32.094 27.547 6.648 1 85.5 29 VAL B CA 1
ATOM 2228 C C . VAL B 1 29 ? -32.969 28.094 5.52 1 85.5 29 VAL B C 1
ATOM 2230 O O . VAL B 1 29 ? -34.125 27.734 5.406 1 85.5 29 VAL B O 1
ATOM 2233 N N . CYS B 1 30 ? -32.5 29 4.684 1 87.69 30 CYS B N 1
ATOM 2234 C CA . CYS B 1 30 ? -33.188 29.578 3.531 1 87.69 30 CYS B CA 1
ATOM 2235 C C . CYS B 1 30 ? -32.188 30.141 2.523 1 87.69 30 CYS B C 1
ATOM 2237 O O . CYS B 1 30 ? -30.984 30.141 2.777 1 87.69 30 CYS B O 1
ATOM 2239 N N . ARG B 1 31 ? -32.688 30.641 1.473 1 87.44 31 ARG B N 1
ATOM 2240 C CA . ARG B 1 31 ? -31.844 31.078 0.369 1 87.44 31 ARG B CA 1
ATOM 2241 C C . ARG B 1 31 ? -31.062 32.344 0.755 1 87.44 31 ARG B C 1
ATOM 2243 O O . ARG B 1 31 ? -29.891 32.469 0.386 1 87.44 31 ARG B O 1
ATOM 2250 N N . GLN B 1 32 ? -31.656 33.156 1.446 1 84.62 32 GLN B N 1
ATOM 2251 C CA . GLN B 1 32 ? -31 34.406 1.84 1 84.62 32 GLN B CA 1
ATOM 2252 C C . GLN B 1 32 ? -29.797 34.125 2.734 1 84.62 32 GLN B C 1
ATOM 2254 O O . GLN B 1 32 ? -28.719 34.656 2.523 1 84.62 32 GLN B O 1
ATOM 2259 N N . TRP B 1 33 ? -29.984 33.25 3.67 1 86.19 33 TRP B N 1
ATOM 2260 C CA . TRP B 1 33 ? -28.891 32.906 4.574 1 86.19 33 TRP B CA 1
ATOM 2261 C C . TRP B 1 33 ? -27.766 32.188 3.82 1 86.19 33 TRP B C 1
ATOM 2263 O O . TRP B 1 33 ? -26.578 32.438 4.09 1 86.19 33 TRP B O 1
ATOM 2273 N N . ARG B 1 34 ? -2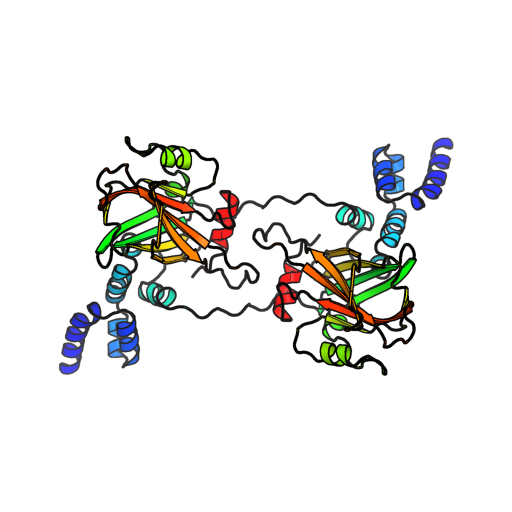8.188 31.438 2.945 1 88 34 ARG B N 1
ATOM 2274 C CA . ARG B 1 34 ? -27.203 30.719 2.141 1 88 34 ARG B CA 1
ATOM 2275 C C . ARG B 1 34 ? -26.359 31.688 1.32 1 88 34 ARG B C 1
ATOM 2277 O O . ARG B 1 34 ? -25.125 31.578 1.299 1 88 34 ARG B O 1
ATOM 2284 N N . ASP B 1 35 ? -27.016 32.594 0.712 1 87.38 35 ASP B N 1
ATOM 2285 C CA . ASP B 1 35 ? -26.328 33.531 -0.139 1 87.38 35 ASP B CA 1
ATOM 2286 C C . ASP B 1 35 ? -25.344 34.375 0.673 1 87.38 35 ASP B C 1
ATOM 2288 O O . ASP B 1 35 ? -24.234 34.688 0.211 1 87.38 35 ASP B O 1
ATOM 2292 N N . ILE B 1 36 ? -25.75 34.688 1.81 1 85.5 36 ILE B N 1
ATOM 2293 C CA . ILE B 1 36 ? -24.875 35.5 2.656 1 85.5 36 ILE B CA 1
ATOM 2294 C C . ILE B 1 36 ? -23.719 34.656 3.182 1 85.5 36 ILE B C 1
ATOM 2296 O O . ILE B 1 36 ? -22.562 35.094 3.176 1 85.5 36 ILE B O 1
ATOM 2300 N N . ALA B 1 37 ? -24.062 33.5 3.541 1 86.75 37 ALA B N 1
ATOM 2301 C CA . ALA B 1 37 ? -23.094 32.594 4.152 1 86.75 37 ALA B CA 1
ATOM 2302 C C . ALA B 1 37 ? -22.062 32.125 3.129 1 86.75 37 ALA B C 1
ATOM 2304 O O . ALA B 1 37 ? -20.969 31.688 3.494 1 86.75 37 ALA B O 1
ATOM 2305 N N . MET B 1 38 ? -22.422 32.25 1.955 1 84.81 38 MET B N 1
ATOM 2306 C CA . MET B 1 38 ? -21.547 31.766 0.895 1 84.81 38 MET B CA 1
ATOM 2307 C C . MET B 1 38 ? -20.391 32.719 0.669 1 84.81 38 MET B C 1
ATOM 2309 O O . MET B 1 38 ? -19.422 32.406 -0.031 1 84.81 38 MET B O 1
ATOM 2313 N N . ASP B 1 39 ? -20.5 33.844 1.296 1 84.56 39 ASP B N 1
ATOM 2314 C CA . ASP B 1 39 ? -19.406 34.812 1.18 1 84.56 39 ASP B CA 1
ATOM 2315 C C . ASP B 1 39 ? -18.094 34.188 1.627 1 84.56 39 ASP B C 1
ATOM 2317 O O . ASP B 1 39 ? -17.984 33.688 2.75 1 84.56 39 ASP B O 1
ATOM 2321 N N . ASP B 1 40 ? -17.094 34.344 0.823 1 84.94 40 ASP B N 1
ATOM 2322 C CA . ASP B 1 40 ? -15.797 33.719 1.033 1 84.94 40 ASP B CA 1
ATOM 2323 C C . ASP B 1 40 ? -15.109 34.25 2.281 1 84.94 40 ASP B C 1
ATOM 2325 O O . ASP B 1 40 ? -14.336 33.562 2.932 1 84.94 40 ASP B O 1
ATOM 2329 N N . PHE B 1 41 ? -15.477 35.438 2.52 1 85.44 41 PHE B N 1
ATOM 2330 C CA . PHE B 1 41 ? -14.836 36.094 3.66 1 85.44 41 PHE B CA 1
ATOM 2331 C C . PHE B 1 41 ? -15.164 35.344 4.953 1 85.44 41 PHE B C 1
ATOM 2333 O O . PHE B 1 41 ? -14.297 35.188 5.809 1 85.44 41 PHE B O 1
ATOM 2340 N N . PHE B 1 42 ? -16.375 34.969 5.094 1 88.56 42 PHE B N 1
ATOM 2341 C CA . PHE B 1 42 ? -16.781 34.281 6.32 1 88.56 42 PHE B CA 1
ATOM 2342 C C . PHE B 1 42 ? -16.016 32.969 6.473 1 88.56 42 PHE B C 1
ATOM 2344 O O . PHE B 1 42 ? -15.555 32.656 7.566 1 88.56 42 PHE B O 1
ATOM 2351 N N . TRP B 1 43 ? -15.867 32.375 5.426 1 89.56 43 TRP B N 1
ATOM 2352 C CA . TRP B 1 43 ? -15.203 31.078 5.473 1 89.56 43 TRP B CA 1
ATOM 2353 C C . TRP B 1 43 ? -13.695 31.234 5.641 1 89.56 43 TRP B C 1
ATOM 2355 O O . TRP B 1 43 ? -13.039 30.391 6.242 1 89.56 43 TRP B O 1
ATOM 2365 N N . LYS B 1 44 ? -13.195 32.25 5.117 1 88.44 44 LYS B N 1
ATOM 2366 C CA . LYS B 1 44 ? -11.805 32.594 5.395 1 88.44 44 LYS B CA 1
ATOM 2367 C C . LYS B 1 44 ? -11.57 32.75 6.895 1 88.44 44 LYS B C 1
ATOM 2369 O O . LYS B 1 44 ? -10.562 32.281 7.426 1 88.44 44 LYS B O 1
ATOM 2374 N N . CYS B 1 45 ? -12.523 33.375 7.504 1 88.06 45 CYS B N 1
ATOM 2375 C CA . CYS B 1 45 ? -12.422 33.594 8.945 1 88.06 45 CYS B CA 1
ATOM 2376 C C . CYS B 1 45 ? -12.469 32.25 9.688 1 88.06 45 CYS B C 1
ATOM 2378 O O . CYS B 1 45 ? -11.695 32.031 10.625 1 88.06 45 CYS B O 1
ATOM 2380 N N . VAL B 1 46 ? -13.312 31.453 9.25 1 88.38 46 VAL B N 1
ATOM 2381 C CA . VAL B 1 46 ? -13.461 30.141 9.852 1 88.38 46 VAL B CA 1
ATOM 2382 C C . VAL B 1 46 ? -12.172 29.344 9.664 1 88.38 46 VAL B C 1
ATOM 2384 O O . VAL B 1 46 ? -11.656 28.75 10.617 1 88.38 46 VAL B O 1
ATOM 2387 N N . CYS B 1 47 ? -11.609 29.328 8.469 1 89.44 47 CYS B N 1
ATOM 2388 C CA . CYS B 1 47 ? -10.414 28.562 8.148 1 89.44 47 CYS B CA 1
ATOM 2389 C C . CYS B 1 47 ? -9.195 29.125 8.883 1 89.44 47 CYS B C 1
ATOM 2391 O O . CYS B 1 47 ? -8.305 28.375 9.273 1 89.44 47 CYS B O 1
ATOM 2393 N N . SER B 1 48 ? -9.172 30.375 9.078 1 89.12 48 SER B N 1
ATOM 2394 C CA . SER B 1 48 ? -8.039 31.016 9.734 1 89.12 48 SER B CA 1
ATOM 2395 C C . SER B 1 48 ? -7.926 30.578 11.188 1 89.12 48 SER B C 1
ATOM 2397 O O . SER B 1 48 ? -6.836 30.625 11.773 1 89.12 48 SER B O 1
ATOM 2399 N N . LYS B 1 49 ? -8.984 30.172 11.672 1 87.56 49 LYS B N 1
ATOM 2400 C CA . LYS B 1 49 ? -8.969 29.703 13.047 1 87.56 49 LYS B CA 1
ATOM 2401 C C . LYS B 1 49 ? -8.359 28.297 13.141 1 87.56 49 LYS B C 1
ATOM 2403 O O . LYS B 1 49 ? -7.758 27.953 14.148 1 87.56 49 LYS B O 1
ATOM 2408 N N . ARG B 1 50 ? -8.438 27.594 12.125 1 88.19 50 ARG B N 1
ATOM 2409 C CA . ARG B 1 50 ? -7.973 26.219 12.141 1 88.19 50 ARG B CA 1
ATOM 2410 C C . ARG B 1 50 ? -6.621 26.094 11.445 1 88.19 50 ARG B C 1
ATOM 2412 O O . ARG B 1 50 ? -5.742 25.359 11.914 1 88.19 50 ARG B O 1
ATOM 2419 N N . TRP B 1 51 ? -6.539 26.766 10.359 1 92.38 51 TRP B N 1
ATOM 2420 C CA . TRP B 1 51 ? -5.332 26.719 9.539 1 92.38 51 TRP B CA 1
ATOM 2421 C C . TRP B 1 51 ? -4.902 28.125 9.125 1 92.38 51 TRP B C 1
ATOM 2423 O O . TRP B 1 51 ? -4.953 28.469 7.945 1 92.38 51 TRP B O 1
ATOM 2433 N N . PRO B 1 52 ? -4.375 28.844 10 1 93.38 52 PRO B N 1
ATOM 2434 C CA . PRO B 1 52 ? -4.016 30.219 9.68 1 93.38 52 PRO B CA 1
ATOM 2435 C C . PRO B 1 52 ? -2.945 30.312 8.594 1 93.38 52 PRO B C 1
ATOM 2437 O O . PRO B 1 52 ? -2.91 31.281 7.836 1 93.38 52 PRO B O 1
ATOM 2440 N N . SER B 1 53 ? -2.109 29.375 8.461 1 93.81 53 SER B N 1
ATOM 2441 C CA . SER B 1 53 ? -1.032 29.422 7.48 1 93.81 53 SER B CA 1
ATOM 2442 C C . SER B 1 53 ? -1.582 29.453 6.059 1 93.81 53 SER B C 1
ATOM 2444 O O . SER B 1 53 ? -1.01 30.109 5.184 1 93.81 53 SER B O 1
ATOM 2446 N N . ILE B 1 54 ? -2.65 28.75 5.848 1 90.19 54 ILE B N 1
ATOM 2447 C CA . ILE B 1 54 ? -3.23 28.641 4.512 1 90.19 54 ILE B CA 1
ATOM 2448 C C . ILE B 1 54 ? -3.793 30 4.094 1 90.19 54 ILE B C 1
ATOM 2450 O O . ILE B 1 54 ? -3.809 30.328 2.904 1 90.19 54 ILE B O 1
ATOM 2454 N N . CYS B 1 55 ? -4.219 30.766 5.02 1 86.62 55 CYS B N 1
ATOM 2455 C CA . CYS B 1 55 ? -4.801 32.062 4.727 1 86.62 55 CYS B CA 1
ATOM 2456 C C . CYS B 1 55 ? -3.715 33.094 4.418 1 86.62 55 CYS B C 1
ATOM 2458 O O . CYS B 1 55 ? -3.959 34.062 3.701 1 86.62 55 CYS B O 1
ATOM 2460 N N . LYS B 1 56 ? -2.555 32.844 5 1 83.69 56 LYS B N 1
ATOM 2461 C CA . LYS B 1 56 ? -1.424 33.719 4.723 1 83.69 56 LYS B CA 1
ATOM 2462 C C . LYS B 1 56 ? -0.951 33.562 3.279 1 83.69 56 LYS B C 1
ATOM 2464 O O . LYS B 1 56 ? -0.596 34.562 2.627 1 83.69 56 LYS B O 1
ATOM 2469 N N . ARG B 1 57 ? -1.033 32.375 2.828 1 85.06 57 ARG B N 1
ATOM 2470 C CA . ARG B 1 57 ? -0.667 32.031 1.461 1 85.06 57 ARG B CA 1
ATOM 2471 C C . ARG B 1 57 ? -1.646 31 0.875 1 85.06 57 ARG B C 1
ATOM 2473 O O . ARG B 1 57 ? -1.359 29.812 0.834 1 85.06 57 ARG B O 1
ATOM 2480 N N . PRO B 1 58 ? -2.727 31.594 0.385 1 80.44 58 PRO B N 1
ATOM 2481 C CA . PRO B 1 58 ? -3.795 30.688 -0.043 1 80.44 58 PRO B CA 1
ATOM 2482 C C . PRO B 1 58 ? -3.416 29.875 -1.272 1 80.44 58 PRO B C 1
ATOM 2484 O O . PRO B 1 58 ? -2.711 30.359 -2.156 1 80.44 58 PRO B O 1
ATOM 2487 N N . PRO B 1 59 ? -3.832 28.656 -1.09 1 77.69 59 PRO B N 1
ATOM 2488 C CA . PRO B 1 59 ? -3.648 27.859 -2.309 1 77.69 59 PRO B CA 1
ATOM 2489 C C . PRO B 1 59 ? -4.508 28.359 -3.469 1 77.69 59 PRO B C 1
ATOM 2491 O O . PRO B 1 59 ? -5.531 29 -3.248 1 77.69 59 PRO B O 1
ATOM 2494 N N . PRO B 1 60 ? -4.07 28.312 -4.645 1 70.75 60 PRO B N 1
ATOM 2495 C CA . PRO B 1 60 ? -4.695 28.969 -5.797 1 70.75 60 PRO B CA 1
ATOM 2496 C C . PRO B 1 60 ? -6.156 28.562 -5.984 1 70.75 60 PRO B C 1
ATOM 2498 O O . PRO B 1 60 ? -6.984 29.406 -6.367 1 70.75 60 PRO B O 1
ATOM 2501 N N . SER B 1 61 ? -6.543 27.391 -5.965 1 68.81 61 SER B N 1
ATOM 2502 C CA . SER B 1 61 ? -7.828 27.078 -6.582 1 68.81 61 SER B CA 1
ATOM 2503 C C . SER B 1 61 ? -8.82 26.562 -5.551 1 68.81 61 SER B C 1
ATOM 2505 O O . SER B 1 61 ? -9.945 26.188 -5.895 1 68.81 61 SER B O 1
ATOM 2507 N N . LEU B 1 62 ? -8.656 26.812 -4.371 1 77 62 LEU B N 1
ATOM 2508 C CA . LEU B 1 62 ? -9.617 26.203 -3.465 1 77 62 LEU B CA 1
ATOM 2509 C C . LEU B 1 62 ? -10.305 27.25 -2.607 1 77 62 LEU B C 1
ATOM 2511 O O . LEU B 1 62 ? -9.648 28.109 -2.016 1 77 62 LEU B O 1
ATOM 2515 N N . SER B 1 63 ? -11.664 27.344 -2.75 1 86 63 SER B N 1
ATOM 2516 C CA . SER B 1 63 ? -12.398 28.25 -1.873 1 86 63 SER B CA 1
ATOM 2517 C C . SER B 1 63 ? -12.266 27.828 -0.413 1 86 63 SER B C 1
ATOM 2519 O O . SER B 1 63 ? -12.062 26.641 -0.115 1 86 63 SER B O 1
ATOM 2521 N N . TYR B 1 64 ? -12.406 28.75 0.428 1 88.56 64 TYR B N 1
ATOM 2522 C CA . TYR B 1 64 ? -12.281 28.469 1.855 1 88.56 64 TYR B CA 1
ATOM 2523 C C . TYR B 1 64 ? -13.445 27.609 2.348 1 88.56 64 TYR B C 1
ATOM 2525 O O . TYR B 1 64 ? -13.273 26.797 3.254 1 88.56 64 TYR B O 1
ATOM 2533 N N . HIS B 1 65 ? -14.547 27.891 1.741 1 88.06 65 HIS B N 1
ATOM 2534 C CA . HIS B 1 65 ? -15.688 27.031 2.088 1 88.06 65 HIS B CA 1
ATOM 2535 C C . HIS B 1 65 ? -15.391 25.578 1.793 1 88.06 65 HIS B C 1
ATOM 2537 O O . HIS B 1 65 ? -15.586 24.703 2.65 1 88.06 65 HIS B O 1
ATOM 2543 N N . LYS B 1 66 ? -14.938 25.297 0.637 1 87.06 66 LYS B N 1
ATOM 2544 C CA . LYS B 1 66 ? -14.602 23.938 0.238 1 87.06 66 LYS B CA 1
ATOM 2545 C C . LYS B 1 66 ? -13.484 23.375 1.114 1 87.06 66 LYS B C 1
ATOM 2547 O O . LYS B 1 66 ? -13.523 22.203 1.493 1 87.06 66 LYS B O 1
ATOM 2552 N N . LEU B 1 67 ? -12.539 24.188 1.407 1 88.94 67 LEU B N 1
ATOM 2553 C CA . LEU B 1 67 ? -11.43 23.781 2.273 1 88.94 67 LEU B CA 1
ATOM 2554 C C . LEU B 1 67 ? -11.945 23.312 3.631 1 88.94 67 LEU B C 1
ATOM 2556 O O . LEU B 1 67 ? -11.578 22.234 4.102 1 88.94 67 LEU B O 1
ATOM 2560 N N . PHE B 1 68 ? -12.789 24.094 4.148 1 88.56 68 PHE B N 1
ATOM 2561 C CA . PHE B 1 68 ? -13.312 23.781 5.473 1 88.56 68 PHE B CA 1
ATOM 2562 C C . PHE B 1 68 ? -14.125 22.5 5.445 1 88.56 68 PHE B C 1
ATOM 2564 O O . PHE B 1 68 ? -13.938 21.625 6.285 1 88.56 68 PHE B O 1
ATOM 2571 N N . VAL B 1 69 ? -14.992 22.453 4.504 1 86.25 69 VAL B N 1
ATOM 2572 C CA . VAL B 1 69 ? -15.875 21.281 4.414 1 86.25 69 VAL B CA 1
ATOM 2573 C C . VAL B 1 69 ? -15.047 20.031 4.184 1 86.25 69 VAL B C 1
ATOM 2575 O O . VAL B 1 69 ? -15.352 18.969 4.73 1 86.25 69 VAL B O 1
ATOM 2578 N N . THR B 1 70 ? -14 20.109 3.504 1 87.19 70 THR B N 1
ATOM 2579 C CA . THR B 1 70 ? -13.172 18.969 3.121 1 87.19 70 THR B CA 1
ATOM 2580 C C . THR B 1 70 ? -12.352 18.484 4.309 1 87.19 70 THR B C 1
ATOM 2582 O O . THR B 1 70 ? -12.203 17.266 4.516 1 87.19 70 THR B O 1
ATOM 2585 N N . PHE B 1 71 ? -11.875 19.328 5.156 1 87.62 71 PHE B N 1
ATOM 2586 C CA . PHE B 1 71 ? -10.859 18.906 6.109 1 87.62 71 PHE B CA 1
ATOM 2587 C C . PHE B 1 71 ? -11.359 19.062 7.543 1 87.62 71 PHE B C 1
ATOM 2589 O O . PHE B 1 71 ? -10.672 18.672 8.492 1 87.62 71 PHE B O 1
ATOM 2596 N N . SER B 1 72 ? -12.445 19.656 7.707 1 79.69 72 SER B N 1
ATOM 2597 C CA . SER B 1 72 ? -12.93 19.844 9.07 1 79.69 72 SER B CA 1
ATOM 2598 C C . SER B 1 72 ? -13.672 18.594 9.562 1 79.69 72 SER B C 1
ATOM 2600 O O . SER B 1 72 ? -13.734 18.344 10.766 1 79.69 72 SER B O 1
ATOM 2602 N N . ARG B 1 73 ? -14.328 17.969 8.594 1 73 73 ARG B N 1
ATOM 2603 C CA . ARG B 1 73 ? -15.102 16.797 8.984 1 73 73 ARG B CA 1
ATOM 2604 C C . ARG B 1 73 ? -14.43 15.508 8.508 1 73 73 ARG B C 1
ATOM 2606 O O . ARG B 1 73 ? -13.695 15.516 7.52 1 73 73 ARG B O 1
ATOM 2613 N N . SER B 1 74 ? -14.5 14.625 9.477 1 71.75 74 SER B N 1
ATOM 2614 C CA . SER B 1 74 ? -14.039 13.312 9.055 1 71.75 74 SER B CA 1
ATOM 2615 C C . SER B 1 74 ? -14.836 12.805 7.859 1 71.75 74 SER B C 1
ATOM 2617 O O . SER B 1 74 ? -16.062 12.766 7.898 1 71.75 74 SER B O 1
ATOM 2619 N N . GLN B 1 75 ? -14.25 12.953 6.773 1 71.81 75 GLN B N 1
ATOM 2620 C CA . GLN B 1 75 ? -14.938 12.43 5.598 1 71.81 75 GLN B CA 1
ATOM 2621 C C . GLN B 1 75 ? -15.008 10.906 5.637 1 71.81 75 GLN B C 1
ATOM 2623 O O . GLN B 1 75 ? -14.078 10.242 6.105 1 71.81 75 GLN B O 1
ATOM 2628 N N . PRO B 1 76 ? -16.219 10.438 5.375 1 74 76 PRO B N 1
ATOM 2629 C CA . PRO B 1 76 ? -16.297 8.977 5.309 1 74 76 PRO B CA 1
ATOM 2630 C C . PRO B 1 76 ? -15.328 8.375 4.301 1 74 76 PRO B C 1
ATOM 2632 O O . PRO B 1 76 ? -14.969 9.023 3.32 1 74 76 PRO B O 1
ATOM 2635 N N . PRO B 1 77 ? -14.859 7.242 4.695 1 76.69 77 PRO B N 1
ATOM 2636 C CA . PRO B 1 77 ? -13.969 6.605 3.729 1 76.69 77 PRO B CA 1
ATOM 2637 C C . PRO B 1 77 ? -14.633 6.371 2.373 1 76.69 77 PRO B C 1
ATOM 2639 O O . PRO B 1 77 ? -15.82 6.043 2.312 1 76.69 77 PRO B O 1
ATOM 2642 N N . GLN B 1 78 ? -14.023 6.871 1.433 1 84.62 78 GLN B N 1
ATOM 2643 C CA . GLN B 1 78 ? -14.508 6.617 0.08 1 84.62 78 GLN B CA 1
ATOM 2644 C C . GLN B 1 78 ? -14.352 5.145 -0.292 1 84.62 78 GLN B C 1
ATOM 2646 O O . GLN B 1 78 ? -13.352 4.512 0.057 1 84.62 78 GLN B O 1
ATOM 2651 N N . PRO B 1 79 ? -15.383 4.602 -0.989 1 88.06 79 PRO B N 1
ATOM 2652 C CA . PRO B 1 79 ? -15.281 3.197 -1.396 1 88.06 79 PRO B CA 1
ATOM 2653 C C . PRO B 1 79 ? -14.203 2.965 -2.451 1 88.06 79 PRO B C 1
ATOM 2655 O O . PRO B 1 79 ? -13.836 3.891 -3.18 1 88.06 79 PRO B O 1
ATOM 2658 N N . LEU B 1 80 ? -13.664 1.82 -2.449 1 92.5 80 LEU B N 1
ATOM 2659 C CA . LEU B 1 80 ? -12.719 1.426 -3.484 1 92.5 80 LEU B CA 1
ATOM 2660 C C . LEU B 1 80 ? -13.383 1.42 -4.859 1 92.5 80 LEU B C 1
ATOM 2662 O O . LEU B 1 80 ? -14.422 0.785 -5.047 1 92.5 80 LEU B O 1
ATOM 2666 N N . PRO B 1 81 ? -12.867 2.242 -5.727 1 93.62 81 PRO B N 1
ATOM 2667 C CA . PRO B 1 81 ? -13.445 2.219 -7.07 1 93.62 81 PRO B CA 1
ATOM 2668 C C . PRO B 1 81 ? -13.352 0.844 -7.73 1 93.62 81 PRO B C 1
ATOM 2670 O O . PRO B 1 81 ? -12.547 0.006 -7.309 1 93.62 81 PRO B O 1
ATOM 2673 N N . PRO B 1 82 ? -14.219 0.616 -8.688 1 95.12 82 PRO B N 1
ATOM 2674 C CA . PRO B 1 82 ? -14.133 -0.673 -9.383 1 95.12 82 PRO B CA 1
ATOM 2675 C C . PRO B 1 82 ? -12.805 -0.873 -10.094 1 95.12 82 PRO B C 1
ATOM 2677 O O . PRO B 1 82 ? -12.242 0.08 -10.648 1 95.12 82 PRO B O 1
ATOM 2680 N N . SER B 1 83 ? -12.273 -2.104 -9.953 1 94.88 83 SER B N 1
ATOM 2681 C CA . SER B 1 83 ? -11.039 -2.422 -10.664 1 94.88 83 SER B CA 1
ATOM 2682 C C . SER B 1 83 ? -11.25 -2.422 -12.172 1 94.88 83 SER B C 1
ATOM 2684 O O . SER B 1 83 ? -12.336 -2.754 -12.656 1 94.88 83 SER B O 1
ATOM 2686 N N . ARG B 1 84 ? -10.188 -2.033 -12.852 1 93.62 84 ARG B N 1
ATOM 2687 C CA . ARG B 1 84 ? -10.219 -2.125 -14.305 1 93.62 84 ARG B CA 1
ATOM 2688 C C . ARG B 1 84 ? -10.016 -3.564 -14.773 1 93.62 84 ARG B C 1
ATOM 2690 O O . ARG B 1 84 ? -10.383 -3.92 -15.891 1 93.62 84 ARG B O 1
ATOM 2697 N N . LEU B 1 85 ? -9.43 -4.383 -13.945 1 96.44 85 LEU B N 1
ATOM 2698 C CA . LEU B 1 85 ? -9.188 -5.793 -14.234 1 96.44 85 LEU B CA 1
ATOM 2699 C C . LEU B 1 85 ? -10.453 -6.617 -14.008 1 96.44 85 LEU B C 1
ATOM 2701 O O . LEU B 1 85 ? -11.219 -6.348 -13.078 1 96.44 85 LEU B O 1
ATOM 2705 N N . SER B 1 86 ? -10.688 -7.492 -14.906 1 97.06 86 SER B N 1
ATOM 2706 C CA . SER B 1 86 ? -11.828 -8.398 -14.781 1 97.06 86 SER B CA 1
ATOM 2707 C C . SER B 1 86 ? -11.383 -9.852 -14.742 1 97.06 86 SER B C 1
ATOM 2709 O O . SER B 1 86 ? -10.359 -10.211 -15.344 1 97.06 86 SER B O 1
ATOM 2711 N N . PHE B 1 87 ? -12.141 -10.648 -14.109 1 97.44 87 PHE B N 1
ATOM 2712 C CA . PHE B 1 87 ? -11.82 -12.07 -14.047 1 97.44 87 PHE B CA 1
ATOM 2713 C C . PHE B 1 87 ? -11.93 -12.703 -15.43 1 97.44 87 PHE B C 1
ATOM 2715 O O . PHE B 1 87 ? -11.305 -13.734 -15.695 1 97.44 87 PHE B O 1
ATOM 2722 N N . ASP B 1 88 ? -12.68 -12.094 -16.281 1 96.69 88 ASP B N 1
ATOM 2723 C CA . ASP B 1 88 ? -12.812 -12.586 -17.656 1 96.69 88 ASP B CA 1
ATOM 2724 C C . ASP B 1 88 ? -11.484 -12.508 -18.391 1 96.69 88 ASP B C 1
ATOM 2726 O O . ASP B 1 88 ? -11.273 -13.211 -19.391 1 96.69 88 ASP B O 1
ATOM 2730 N N . ASP B 1 89 ? -10.617 -11.68 -17.922 1 96.06 89 ASP B N 1
ATOM 2731 C CA . ASP B 1 89 ? -9.336 -11.461 -18.594 1 96.06 89 ASP B CA 1
ATOM 2732 C C . ASP B 1 89 ? -8.234 -12.32 -17.984 1 96.06 89 ASP B C 1
ATOM 2734 O O . ASP B 1 89 ? -7.105 -12.328 -18.469 1 96.06 89 ASP B O 1
ATOM 2738 N N . LEU B 1 90 ? -8.586 -13.023 -16.953 1 97.19 90 LEU B N 1
ATOM 2739 C CA . LEU B 1 90 ? -7.539 -13.695 -16.203 1 97.19 90 LEU B CA 1
ATOM 2740 C C . LEU B 1 90 ? -7.566 -15.203 -16.469 1 97.19 90 LEU B C 1
ATOM 2742 O O . LEU B 1 90 ? -8.641 -15.797 -16.578 1 97.19 90 LEU B O 1
ATOM 2746 N N . GLU B 1 91 ? -6.426 -15.805 -16.578 1 96.44 91 GLU B N 1
ATOM 2747 C CA . GLU B 1 91 ? -6.219 -17.25 -16.625 1 96.44 91 GLU B CA 1
ATOM 2748 C C . GLU B 1 91 ? -5.152 -17.688 -15.633 1 96.44 91 GLU B C 1
ATOM 2750 O O . GLU B 1 91 ? -4.051 -17.141 -15.602 1 96.44 91 GLU B O 1
ATOM 2755 N N . PHE B 1 92 ? -5.488 -18.656 -14.82 1 97.5 92 PHE B N 1
ATOM 2756 C CA . PHE B 1 92 ? -4.586 -19.156 -13.789 1 97.5 92 PHE B CA 1
ATOM 2757 C C . PHE B 1 92 ? -3.992 -20.5 -14.203 1 97.5 92 PHE B C 1
ATOM 2759 O O . PHE B 1 92 ? -4.715 -21.391 -14.664 1 97.5 92 PHE B O 1
ATOM 2766 N N . TYR B 1 93 ? -2.721 -20.625 -14.086 1 96.88 93 TYR B N 1
ATOM 2767 C CA . TYR B 1 93 ? -2.01 -21.875 -14.367 1 96.88 93 TYR B CA 1
ATOM 2768 C C . TYR B 1 93 ? -1.542 -22.531 -13.078 1 96.88 93 TYR B C 1
ATOM 2770 O O . TYR B 1 93 ? -0.664 -22 -12.391 1 96.88 93 TYR B O 1
ATOM 2778 N N . ILE B 1 94 ? -2.098 -23.641 -12.805 1 97.94 94 ILE B N 1
ATOM 2779 C CA . ILE B 1 94 ? -1.869 -24.297 -11.516 1 97.94 94 ILE B CA 1
ATOM 2780 C C . ILE B 1 94 ? -1.171 -25.641 -11.727 1 97.94 94 ILE B C 1
ATOM 2782 O O . ILE B 1 94 ? -1.663 -26.484 -12.469 1 97.94 94 ILE B O 1
ATOM 2786 N N . ASP B 1 95 ? -0.044 -25.828 -11.094 1 97.31 95 ASP B N 1
ATOM 2787 C CA . ASP B 1 95 ? 0.715 -27.062 -11.164 1 97.31 95 ASP B CA 1
ATOM 2788 C C . ASP B 1 95 ? 1.051 -27.594 -9.773 1 97.31 95 ASP B C 1
ATOM 2790 O O . ASP B 1 95 ? 1.647 -26.875 -8.961 1 97.31 95 ASP B O 1
ATOM 2794 N N . LEU B 1 96 ? 0.631 -28.797 -9.484 1 96.88 96 LEU B N 1
ATOM 2795 C CA . LEU B 1 96 ? 0.898 -29.469 -8.219 1 96.88 96 LEU B CA 1
ATOM 2796 C C . LEU B 1 96 ? 1.837 -30.656 -8.414 1 96.88 96 LEU B C 1
ATOM 2798 O O . LEU B 1 96 ? 1.642 -31.453 -9.328 1 96.88 96 LEU B O 1
ATOM 2802 N N . TRP B 1 97 ? 2.828 -30.672 -7.535 1 95 97 TRP B N 1
ATOM 2803 C CA . TRP B 1 97 ? 3.791 -31.766 -7.594 1 95 97 TRP B CA 1
ATOM 2804 C C . TRP B 1 97 ? 3.848 -32.5 -6.262 1 95 97 TRP B C 1
ATOM 2806 O O . TRP B 1 97 ? 3.818 -31.891 -5.195 1 95 97 TRP B O 1
ATOM 2816 N N . SER B 1 98 ? 3.844 -33.75 -6.281 1 92.25 98 SER B N 1
ATOM 2817 C CA . SER B 1 98 ? 4.227 -34.625 -5.164 1 92.25 98 SER B CA 1
ATOM 2818 C C . SER B 1 98 ? 5.602 -35.219 -5.387 1 92.25 98 SER B C 1
ATOM 2820 O O . SER B 1 98 ? 5.754 -36.156 -6.184 1 92.25 98 SER B O 1
ATOM 2822 N N . GLU B 1 99 ? 6.512 -34.625 -4.695 1 87.62 99 GLU B N 1
ATOM 2823 C CA . GLU B 1 99 ? 7.906 -34.969 -4.973 1 87.62 99 GLU B CA 1
ATOM 2824 C C . GLU B 1 99 ? 8.273 -34.625 -6.418 1 87.62 99 GLU B C 1
ATOM 2826 O O . GLU B 1 99 ? 8.141 -33.5 -6.863 1 87.62 99 GLU B O 1
ATOM 2831 N N . GLN B 1 100 ? 8.469 -35.562 -7.289 1 82.94 100 GLN B N 1
ATOM 2832 C CA . GLN B 1 100 ? 8.883 -35.281 -8.656 1 82.94 100 GLN B CA 1
ATOM 2833 C C . GLN B 1 100 ? 7.793 -35.656 -9.656 1 82.94 100 GLN B C 1
ATOM 2835 O O . GLN B 1 100 ? 7.98 -35.531 -10.867 1 82.94 100 GLN B O 1
ATOM 2840 N N . ARG B 1 101 ? 6.668 -35.938 -9.078 1 91.62 101 ARG B N 1
ATOM 2841 C CA . ARG B 1 101 ? 5.57 -36.344 -9.945 1 91.62 101 ARG B CA 1
ATOM 2842 C C . ARG B 1 101 ? 4.496 -35.281 -10.023 1 91.62 101 ARG B C 1
ATOM 2844 O O . ARG B 1 101 ? 4.066 -34.719 -9 1 91.62 101 ARG B O 1
ATOM 2851 N N . LEU B 1 102 ? 4.098 -34.969 -11.266 1 94.31 102 LEU B N 1
ATOM 2852 C CA . LEU B 1 102 ? 3.002 -34.031 -11.5 1 94.31 102 LEU B CA 1
ATOM 2853 C C . LEU B 1 102 ? 1.662 -34.688 -11.148 1 94.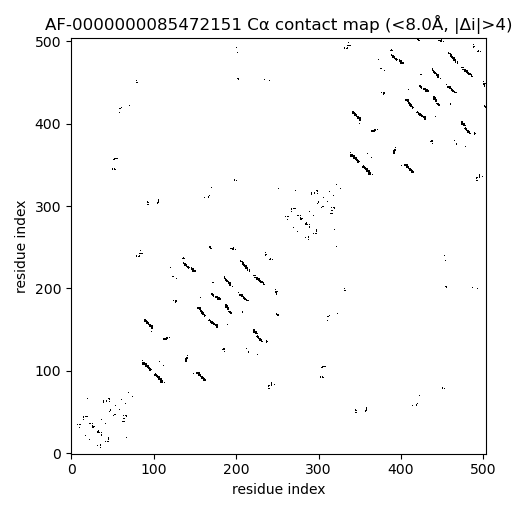31 102 LEU B C 1
ATOM 2855 O O . LEU B 1 102 ? 1.289 -35.719 -11.719 1 94.31 102 LEU B O 1
ATOM 2859 N N . VAL B 1 103 ? 0.907 -34.094 -10.211 1 94.25 103 VAL B N 1
ATOM 2860 C CA . VAL B 1 103 ? -0.333 -34.719 -9.766 1 94.25 103 VAL B CA 1
ATOM 2861 C C . VAL B 1 103 ? -1.528 -33.906 -10.281 1 94.25 103 VAL B C 1
ATOM 2863 O O . VAL B 1 103 ? -2.641 -34.438 -10.375 1 94.25 103 VAL B O 1
ATOM 2866 N N . PHE B 1 104 ? -1.32 -32.719 -10.586 1 96 104 PHE B N 1
ATOM 2867 C CA . PHE B 1 104 ? -2.375 -31.859 -11.117 1 96 104 PHE B CA 1
ATOM 2868 C C . PHE B 1 104 ? -1.787 -30.75 -11.969 1 96 104 PHE B C 1
ATOM 2870 O O . PHE B 1 104 ? -0.791 -30.125 -11.586 1 96 104 PHE B O 1
ATOM 2877 N N . SER B 1 105 ? -2.316 -30.453 -13.117 1 96.5 105 SER B N 1
ATOM 2878 C CA . SER B 1 105 ? -1.856 -29.406 -14.031 1 96.5 105 SER B CA 1
ATOM 2879 C C . SER B 1 105 ? -2.988 -28.922 -14.922 1 96.5 105 SER B C 1
ATOM 2881 O O . SER B 1 105 ? -3.463 -29.656 -15.797 1 96.5 105 SER B O 1
ATOM 2883 N N . GLU B 1 106 ? -3.443 -27.672 -14.672 1 95.69 106 GLU B N 1
ATOM 2884 C CA . GLU B 1 106 ? -4.574 -27.141 -15.43 1 95.69 106 GLU B CA 1
ATOM 2885 C C . GLU B 1 106 ? -4.48 -25.625 -15.578 1 95.69 106 GLU B C 1
ATOM 2887 O O . GLU B 1 106 ? -3.971 -24.938 -14.688 1 95.69 106 GLU B O 1
ATOM 2892 N N . ALA B 1 107 ? -4.906 -25.172 -16.719 1 95.38 107 ALA B N 1
ATOM 2893 C CA . ALA B 1 107 ? -5.219 -23.75 -16.922 1 95.38 107 ALA B CA 1
ATOM 2894 C C . ALA B 1 107 ? -6.688 -23.469 -16.609 1 95.38 107 ALA B C 1
ATOM 2896 O O . ALA B 1 107 ? -7.578 -24.094 -17.203 1 95.38 107 ALA B O 1
ATOM 2897 N N . VAL B 1 108 ? -6.895 -22.594 -15.656 1 96.38 108 VAL B N 1
ATOM 2898 C CA . VAL B 1 108 ? -8.25 -22.328 -15.18 1 96.38 108 VAL B CA 1
ATOM 2899 C C . VAL B 1 108 ? -8.602 -20.859 -15.406 1 96.38 108 VAL B C 1
ATOM 2901 O O . VAL B 1 108 ? -7.844 -19.969 -15.023 1 96.38 108 VAL B O 1
ATOM 2904 N N . SER B 1 109 ? -9.742 -20.609 -16.016 1 96.19 109 SER B N 1
ATOM 2905 C CA . SER B 1 109 ? -10.164 -19.234 -16.234 1 96.19 109 SER B CA 1
ATOM 2906 C C . SER B 1 109 ? -10.531 -18.547 -14.93 1 96.19 109 SER B C 1
ATOM 2908 O O . SER B 1 109 ? -10.969 -19.188 -13.977 1 96.19 109 SER B O 1
ATOM 2910 N N . GLY B 1 110 ? -10.297 -17.25 -14.945 1 97.44 110 GLY B N 1
ATOM 2911 C CA . GLY B 1 110 ? -10.719 -16.484 -13.789 1 97.44 110 GLY B CA 1
ATOM 2912 C C . GLY B 1 110 ? -12.195 -16.625 -13.484 1 97.44 110 GLY B C 1
ATOM 2913 O O . GLY B 1 110 ? -12.586 -16.703 -12.32 1 97.44 110 GLY B O 1
ATOM 2914 N N . THR B 1 111 ? -13.008 -16.703 -14.484 1 97.06 111 THR B N 1
ATOM 2915 C CA . THR B 1 111 ? -14.453 -16.828 -14.32 1 97.06 111 THR B CA 1
ATOM 2916 C C . THR B 1 111 ? -14.805 -18.141 -13.641 1 97.06 111 THR B C 1
ATOM 2918 O O . THR B 1 111 ? -15.727 -18.203 -12.82 1 97.06 111 THR B O 1
ATOM 2921 N N . ALA B 1 112 ? -14.117 -19.172 -14.016 1 96.5 112 ALA B N 1
ATOM 2922 C CA . ALA B 1 112 ? -14.359 -20.469 -13.398 1 96.5 112 ALA B CA 1
ATOM 2923 C C . ALA B 1 112 ? -14.039 -20.438 -11.906 1 96.5 112 ALA B C 1
ATOM 2925 O O . ALA B 1 112 ? -14.789 -20.984 -11.094 1 96.5 112 ALA B O 1
ATOM 2926 N N . LEU B 1 113 ? -12.938 -19.797 -11.594 1 97.12 113 LEU B N 1
ATOM 2927 C CA . LEU B 1 113 ? -12.555 -19.688 -10.188 1 97.12 113 LEU B CA 1
ATOM 2928 C C . LEU B 1 113 ? -13.547 -18.828 -9.414 1 97.12 113 LEU B C 1
ATOM 2930 O O . LEU B 1 113 ? -13.852 -19.125 -8.258 1 97.12 113 LEU B O 1
ATOM 2934 N N . LEU B 1 114 ? -14 -17.844 -10.07 1 95.19 114 LEU B N 1
ATOM 2935 C CA . LEU B 1 114 ? -15 -16.953 -9.469 1 95.19 114 LEU B CA 1
ATOM 2936 C C . LEU B 1 114 ? -16.281 -17.719 -9.172 1 95.19 114 LEU B C 1
ATOM 2938 O O . LEU B 1 114 ? -16.906 -17.516 -8.125 1 95.19 114 LEU B O 1
ATOM 2942 N N . GLY B 1 115 ? -16.672 -18.531 -10.07 1 93.75 115 GLY B N 1
ATOM 2943 C CA . GLY B 1 115 ? -17.875 -19.328 -9.883 1 93.75 115 GLY B CA 1
ATOM 2944 C C . GLY B 1 115 ? -17.766 -20.312 -8.734 1 93.75 115 GLY B C 1
ATOM 2945 O O . GLY B 1 115 ? -18.766 -20.625 -8.078 1 93.75 115 GLY B O 1
ATOM 2946 N N . GLY B 1 116 ? -16.594 -20.828 -8.531 1 95.69 116 GLY B N 1
ATOM 2947 C CA . GLY B 1 116 ? -16.328 -21.703 -7.398 1 95.69 116 GLY B CA 1
ATOM 2948 C C . GLY B 1 116 ? -16.953 -23.078 -7.527 1 95.69 116 GLY B C 1
ATOM 2949 O O . GLY B 1 116 ? -17.297 -23.5 -8.633 1 95.69 116 GLY B O 1
ATOM 2950 N N . ILE B 1 117 ? -16.984 -23.734 -6.395 1 96.19 117 ILE B N 1
ATOM 2951 C CA . ILE B 1 117 ? -17.578 -25.062 -6.328 1 96.19 117 ILE B CA 1
ATOM 2952 C C . ILE B 1 117 ? -19.094 -24.938 -6.086 1 96.19 117 ILE B C 1
ATOM 2954 O O . ILE B 1 117 ? -19.516 -24.609 -4.984 1 96.19 117 ILE B O 1
ATOM 2958 N N . LYS B 1 118 ? -19.859 -25.203 -7.02 1 90.31 118 LYS B N 1
ATOM 2959 C CA . LYS B 1 118 ? -21.312 -25.047 -6.926 1 90.31 118 LYS B CA 1
ATOM 2960 C C . LYS B 1 118 ? -21.953 -26.297 -6.316 1 90.31 118 LYS B C 1
ATOM 2962 O O . LYS B 1 118 ? -22.844 -26.188 -5.469 1 90.31 118 LYS B O 1
ATOM 2967 N N . ASN B 1 119 ? -21.516 -27.453 -6.777 1 90.75 119 ASN B N 1
ATOM 2968 C CA . ASN B 1 119 ? -22.031 -28.719 -6.289 1 90.75 119 ASN B CA 1
ATOM 2969 C C . ASN B 1 119 ? -20.906 -29.609 -5.746 1 90.75 119 ASN B C 1
ATOM 2971 O O . ASN B 1 119 ? -20.391 -30.469 -6.461 1 90.75 119 ASN B O 1
ATOM 2975 N N . PRO B 1 120 ? -20.656 -29.406 -4.488 1 92.19 120 PRO B N 1
ATOM 2976 C CA . PRO B 1 120 ? -19.625 -30.25 -3.918 1 92.19 120 PRO B CA 1
ATOM 2977 C C . PRO B 1 120 ? -19.984 -31.734 -3.973 1 92.19 120 PRO B C 1
ATOM 2979 O O . PRO B 1 120 ? -21.156 -32.094 -3.883 1 92.19 120 PRO B O 1
ATOM 2982 N N . PRO B 1 121 ? -18.953 -32.531 -4.152 1 91.94 121 PRO B N 1
ATOM 2983 C CA . PRO B 1 121 ? -19.234 -33.969 -4.199 1 91.94 121 PRO B CA 1
ATOM 2984 C C . PRO B 1 121 ? -19.797 -34.5 -2.883 1 91.94 121 PRO B C 1
ATOM 2986 O O . PRO B 1 121 ? -19.5 -33.969 -1.815 1 91.94 121 PRO B O 1
ATOM 2989 N N . PRO B 1 122 ? -20.531 -35.531 -3.064 1 90.69 122 PRO B N 1
ATOM 2990 C CA . PRO B 1 122 ? -21.047 -36.125 -1.833 1 90.69 122 PRO B CA 1
ATOM 2991 C C . PRO B 1 122 ? -19.938 -36.688 -0.949 1 90.69 122 PRO B C 1
ATOM 2993 O O . PRO B 1 122 ? -18.938 -37.188 -1.458 1 90.69 122 PRO B O 1
ATOM 2996 N N . GLY B 1 123 ? -20.094 -36.656 0.329 1 88.56 123 GLY B N 1
ATOM 2997 C CA . GLY B 1 123 ? -19.156 -37.281 1.264 1 88.56 123 GLY B CA 1
ATOM 2998 C C . GLY B 1 123 ? -18.109 -36.281 1.78 1 88.56 123 GLY B C 1
ATOM 2999 O O . GLY B 1 123 ? -17.156 -36.688 2.447 1 88.56 123 GLY B O 1
ATOM 3000 N N . ILE B 1 124 ? -18.25 -35.062 1.456 1 92.75 124 ILE B N 1
ATOM 3001 C CA . ILE B 1 124 ? -17.297 -34.094 1.976 1 92.75 124 ILE B CA 1
ATOM 3002 C C . ILE B 1 124 ? -17.516 -33.906 3.479 1 92.75 124 ILE B C 1
ATOM 3004 O O . ILE B 1 124 ? -18.641 -34 3.969 1 92.75 124 ILE B O 1
ATOM 3008 N N . PRO B 1 125 ? -16.469 -33.75 4.188 1 93.31 125 PRO B N 1
ATOM 3009 C CA . PRO B 1 125 ? -16.578 -33.562 5.641 1 93.31 125 PRO B CA 1
ATOM 3010 C C . PRO B 1 125 ? -17.359 -32.312 6.031 1 93.31 125 PRO B C 1
ATOM 3012 O O . PRO B 1 125 ? -17.328 -31.312 5.309 1 93.31 125 PRO B O 1
ATOM 3015 N N . ASP B 1 126 ? -17.938 -32.344 7.199 1 93.5 126 ASP B N 1
ATOM 3016 C CA . ASP B 1 126 ? -18.797 -31.25 7.676 1 93.5 126 ASP B CA 1
ATOM 3017 C C . ASP B 1 126 ? -18.016 -29.938 7.805 1 93.5 126 ASP B C 1
ATOM 3019 O O . ASP B 1 126 ? -18.484 -28.891 7.367 1 93.5 126 ASP B O 1
ATOM 3023 N N . PRO B 1 127 ? -16.844 -30.031 8.375 1 94.06 127 PRO B N 1
ATOM 3024 C CA . PRO B 1 127 ? -16.109 -28.781 8.492 1 94.06 127 PRO B CA 1
ATOM 3025 C C . PRO B 1 127 ? -15.875 -28.094 7.148 1 94.06 127 PRO B C 1
ATOM 3027 O O . PRO B 1 127 ? -15.891 -26.859 7.066 1 94.06 127 PRO B O 1
ATOM 3030 N N . LEU B 1 128 ? -15.648 -28.828 6.094 1 94.31 128 LEU B N 1
ATOM 3031 C CA . LEU B 1 128 ? -15.414 -28.266 4.77 1 94.31 128 LEU B CA 1
ATOM 3032 C C . LEU B 1 128 ? -16.703 -27.703 4.18 1 94.31 128 LEU B C 1
ATOM 3034 O O . LEU B 1 128 ? -16.688 -26.688 3.469 1 94.31 128 LEU B O 1
ATOM 3038 N N . LYS B 1 129 ? -17.75 -28.375 4.477 1 94.12 129 LYS B N 1
ATOM 3039 C CA . LYS B 1 129 ? -19.031 -27.844 4.039 1 94.12 129 LYS B CA 1
ATOM 3040 C C . LYS B 1 129 ? -19.281 -26.453 4.613 1 94.12 129 LYS B C 1
ATOM 3042 O O . LYS B 1 129 ? -19.672 -25.531 3.885 1 94.12 129 LYS B O 1
ATOM 3047 N N . VAL B 1 130 ? -19.031 -26.391 5.875 1 95.25 130 VAL B N 1
ATOM 3048 C CA . VAL B 1 130 ? -19.203 -25.125 6.566 1 95.25 130 VAL B CA 1
ATOM 3049 C C . VAL B 1 130 ? -18.266 -24.078 5.977 1 95.25 130 VAL B C 1
ATOM 3051 O O . VAL B 1 130 ? -18.672 -22.922 5.758 1 95.25 130 VAL B O 1
ATOM 3054 N N . HIS B 1 131 ? -17.094 -24.484 5.715 1 95.88 131 HIS B N 1
ATOM 3055 C CA . HIS B 1 131 ? -16.062 -23.609 5.168 1 95.88 131 HIS B CA 1
ATOM 3056 C C . HIS B 1 131 ? -16.469 -23.094 3.791 1 95.88 131 HIS B C 1
ATOM 3058 O O . HIS B 1 131 ? -16.359 -21.891 3.52 1 95.88 131 HIS B O 1
ATOM 3064 N N . LEU B 1 132 ? -16.969 -23.922 2.984 1 95.31 132 LEU B N 1
ATOM 3065 C CA . LEU B 1 132 ? -17.328 -23.578 1.617 1 95.31 132 LEU B CA 1
ATOM 3066 C C . LEU B 1 132 ? -18.547 -22.656 1.596 1 95.31 132 LEU B C 1
ATOM 3068 O O . LEU B 1 132 ? -18.688 -21.828 0.694 1 95.31 132 LEU B O 1
ATOM 3072 N N . GLU B 1 133 ? -19.344 -22.734 2.625 1 93.75 133 GLU B N 1
ATOM 3073 C CA . GLU B 1 133 ? -20.562 -21.938 2.684 1 93.75 133 GLU B CA 1
ATOM 3074 C C . GLU B 1 133 ? -20.328 -20.625 3.424 1 93.75 133 GLU B C 1
ATOM 3076 O O . GLU B 1 133 ? -21.219 -19.766 3.451 1 93.75 133 GLU B O 1
ATOM 3081 N N . SER B 1 134 ? -19.203 -20.531 3.951 1 94.44 134 SER B N 1
ATOM 3082 C CA . SER B 1 134 ? -18.906 -19.312 4.703 1 94.44 134 SER B CA 1
ATOM 3083 C C . SER B 1 134 ? -18.906 -18.078 3.797 1 94.44 134 SER B C 1
ATOM 3085 O O . SER B 1 134 ? -18.781 -18.203 2.578 1 94.44 134 SER B O 1
ATOM 3087 N N . ASP B 1 135 ? -18.938 -16.844 4.398 1 92.94 135 ASP B N 1
ATOM 3088 C CA . ASP B 1 135 ? -19.047 -15.594 3.666 1 92.94 135 ASP B CA 1
ATOM 3089 C C . ASP B 1 135 ? -17.672 -15.062 3.281 1 92.94 135 ASP B C 1
ATOM 3091 O O . ASP B 1 135 ? -17.562 -14.062 2.568 1 92.94 135 ASP B O 1
ATOM 3095 N N . ASP B 1 136 ? -16.641 -15.742 3.688 1 94.75 136 ASP B N 1
ATOM 3096 C CA . ASP B 1 136 ? -15.305 -15.32 3.309 1 94.75 136 ASP B CA 1
ATOM 3097 C C . ASP B 1 136 ? -15.102 -15.422 1.799 1 94.75 136 ASP B C 1
ATOM 3099 O O . ASP B 1 136 ? -15.555 -16.375 1.171 1 94.75 136 ASP B O 1
ATOM 3103 N N . TYR B 1 137 ? -14.477 -14.391 1.346 1 96.69 137 TYR B N 1
ATOM 3104 C CA . TYR B 1 137 ? -14.227 -14.453 -0.091 1 96.69 137 TYR B CA 1
ATOM 3105 C C . TYR B 1 137 ? -13.102 -15.43 -0.408 1 96.69 137 TYR B C 1
ATOM 3107 O O . TYR B 1 137 ? -12 -15.312 0.144 1 96.69 137 TYR B O 1
ATOM 3115 N N . LYS B 1 138 ? -13.383 -16.328 -1.289 1 96.44 138 LYS B N 1
ATOM 3116 C CA . LYS B 1 138 ? -12.414 -17.344 -1.716 1 96.44 138 LYS B CA 1
ATOM 3117 C C . LYS B 1 138 ? -12.695 -17.797 -3.145 1 96.44 138 LYS B C 1
ATOM 3119 O O . LYS B 1 138 ? -13.844 -17.828 -3.58 1 96.44 138 LYS B O 1
ATOM 3124 N N . MET B 1 139 ? -11.625 -18.031 -3.842 1 98.06 139 MET B N 1
ATOM 3125 C CA . MET B 1 139 ? -11.719 -18.609 -5.176 1 98.06 139 MET B CA 1
ATOM 3126 C C . MET B 1 139 ? -11.492 -20.125 -5.125 1 98.06 139 MET B C 1
ATOM 3128 O O . MET B 1 139 ? -10.43 -20.578 -4.68 1 98.06 139 MET B O 1
ATOM 3132 N N . THR B 1 140 ? -12.492 -20.891 -5.613 1 98.12 140 THR B N 1
ATOM 3133 C CA . THR B 1 140 ? -12.383 -22.344 -5.508 1 98.12 140 THR B CA 1
ATOM 3134 C C . THR B 1 140 ? -12.664 -23.016 -6.852 1 98.12 140 THR B C 1
ATOM 3136 O O . THR B 1 140 ? -13.289 -22.406 -7.73 1 98.12 140 THR B O 1
ATOM 3139 N N . MET B 1 141 ? -12.156 -24.172 -7.055 1 97.31 141 MET B N 1
ATOM 3140 C CA . MET B 1 141 ? -12.469 -25.016 -8.211 1 97.31 141 MET B CA 1
ATOM 3141 C C . MET B 1 141 ? -12.57 -26.484 -7.805 1 97.31 141 MET B C 1
ATOM 3143 O O . MET B 1 141 ? -11.836 -26.938 -6.926 1 97.31 141 MET B O 1
ATOM 3147 N N . GLN B 1 142 ? -13.477 -27.094 -8.445 1 96.5 142 GLN B N 1
ATOM 3148 C CA . GLN B 1 142 ? -13.594 -28.547 -8.266 1 96.5 142 GLN B CA 1
ATOM 3149 C C . GLN B 1 142 ? -12.609 -29.281 -9.164 1 96.5 142 GLN B C 1
ATOM 3151 O O . GLN B 1 142 ? -12.406 -28.906 -10.312 1 96.5 142 GLN B O 1
ATOM 3156 N N . VAL B 1 143 ? -12.031 -30.281 -8.57 1 95.75 143 VAL B N 1
ATOM 3157 C CA . VAL B 1 143 ? -11.086 -31.094 -9.32 1 95.75 143 VAL B CA 1
ATOM 3158 C C . VAL B 1 143 ? -11.758 -32.406 -9.766 1 95.75 143 VAL B C 1
ATOM 3160 O O . VAL B 1 143 ? -12.172 -33.188 -8.93 1 95.75 143 VAL B O 1
ATOM 3163 N N . GLU B 1 144 ? -11.836 -32.562 -11.047 1 91.88 144 GLU B N 1
ATOM 3164 C CA . GLU B 1 144 ? -12.422 -33.781 -11.648 1 91.88 144 GLU B CA 1
ATOM 3165 C C . GLU B 1 144 ? -11.594 -34.25 -12.836 1 91.88 144 GLU B C 1
ATOM 3167 O O . GLU B 1 144 ? -11.43 -33.5 -13.82 1 91.88 144 GLU B O 1
ATOM 3172 N N . PRO B 1 145 ? -11.008 -35.438 -12.883 1 92.31 145 PRO B N 1
ATOM 3173 C CA . PRO B 1 145 ? -11.117 -36.438 -11.812 1 92.31 145 PRO B CA 1
ATOM 3174 C C . PRO B 1 145 ? -10.289 -36.062 -10.586 1 92.31 145 PRO B C 1
ATOM 3176 O O . PRO B 1 145 ? -9.328 -35.312 -10.688 1 92.31 145 PRO B O 1
ATOM 3179 N N . ARG B 1 146 ? -10.742 -36.562 -9.484 1 92.88 146 ARG B N 1
ATOM 3180 C CA . ARG B 1 146 ? -9.984 -36.344 -8.258 1 92.88 146 ARG B CA 1
ATOM 3181 C C . ARG B 1 146 ? -8.617 -37.031 -8.328 1 92.88 146 ARG B C 1
ATOM 3183 O O . ARG B 1 146 ? -8.398 -37.906 -9.164 1 92.88 146 ARG B O 1
ATOM 3190 N N . PHE B 1 147 ? -7.785 -36.531 -7.531 1 91.94 147 PHE B N 1
ATOM 3191 C CA . PHE B 1 147 ? -6.484 -37.156 -7.418 1 91.94 147 PHE B CA 1
ATOM 3192 C C . PHE B 1 147 ? -6.137 -37.438 -5.957 1 91.94 147 PHE B C 1
ATOM 3194 O O . PHE B 1 147 ? -6.703 -36.812 -5.055 1 91.94 147 PHE B O 1
ATOM 3201 N N . SER B 1 148 ? -5.215 -38.406 -5.793 1 90.44 148 SER B N 1
ATOM 3202 C CA . SER B 1 148 ? -4.852 -38.812 -4.438 1 90.44 148 SER B CA 1
ATOM 3203 C C . SER B 1 148 ? -3.439 -38.375 -4.082 1 90.44 148 SER B C 1
ATOM 3205 O O . SER B 1 148 ? -2.564 -38.312 -4.949 1 90.44 148 SER B O 1
ATOM 3207 N N . LEU B 1 149 ? -3.363 -38 -2.838 1 89.62 149 LEU B N 1
ATOM 3208 C CA . LEU B 1 149 ? -2.062 -37.562 -2.33 1 89.62 149 LEU B CA 1
ATOM 3209 C C . LEU B 1 149 ? -1.69 -38.344 -1.073 1 89.62 149 LEU B C 1
ATOM 3211 O O . LEU B 1 149 ? -2.559 -38.688 -0.258 1 89.62 149 LEU B O 1
ATOM 3215 N N . SER B 1 150 ? -0.364 -38.625 -1.011 1 84.62 150 SER B N 1
ATOM 3216 C CA . SER B 1 150 ? 0.181 -39.156 0.238 1 84.62 150 SER B CA 1
ATOM 3217 C C . SER B 1 150 ? 0.701 -38.031 1.127 1 84.62 150 SER B C 1
ATOM 3219 O O . SER B 1 150 ? 1.647 -37.312 0.761 1 84.62 150 SER B O 1
ATOM 3221 N N . LEU B 1 151 ? 0.131 -37.844 2.258 1 77.31 151 LEU B N 1
ATOM 3222 C CA . LEU B 1 151 ? 0.426 -36.688 3.119 1 77.31 151 LEU B CA 1
ATOM 3223 C C . LEU B 1 151 ? 1.832 -36.812 3.699 1 77.31 151 LEU B C 1
ATOM 3225 O O . LEU B 1 151 ? 2.375 -35.812 4.207 1 77.31 151 LEU B O 1
ATOM 3229 N N . GLY B 1 152 ? 2.498 -37.812 3.582 1 78.31 152 GLY B N 1
ATOM 3230 C CA . GLY B 1 152 ? 3.873 -37.969 4.035 1 78.31 152 GLY B CA 1
ATOM 3231 C C . GLY B 1 152 ? 4.891 -37.5 3.02 1 78.31 152 GLY B C 1
ATOM 3232 O O . GLY B 1 152 ? 6.066 -37.312 3.342 1 78.31 152 GLY B O 1
ATOM 3233 N N . ARG B 1 153 ? 4.383 -37.156 1.867 1 86.19 153 ARG B N 1
ATOM 3234 C CA . ARG B 1 153 ? 5.277 -36.719 0.795 1 86.19 153 ARG B CA 1
ATOM 3235 C C . ARG B 1 153 ? 5.254 -35.188 0.642 1 86.19 153 ARG B C 1
ATOM 3237 O O . ARG B 1 153 ? 4.297 -34.531 1.055 1 86.19 153 ARG B O 1
ATOM 3244 N N . MET B 1 154 ? 6.328 -34.719 0.108 1 91.75 154 MET B N 1
ATOM 3245 C CA . MET B 1 154 ? 6.406 -33.281 -0.143 1 91.75 154 MET B CA 1
ATOM 3246 C C . MET B 1 154 ? 5.539 -32.875 -1.331 1 91.75 154 MET B C 1
ATOM 3248 O O . MET B 1 154 ? 5.719 -33.406 -2.436 1 91.75 154 MET B O 1
ATOM 3252 N N . ILE B 1 155 ? 4.582 -32.062 -1.056 1 94.19 155 ILE B N 1
ATOM 3253 C CA . ILE B 1 155 ? 3.695 -31.562 -2.098 1 94.19 155 ILE B CA 1
ATOM 3254 C C . ILE B 1 155 ? 3.965 -30.078 -2.326 1 94.19 155 ILE B C 1
ATOM 3256 O O . ILE B 1 155 ? 4.047 -29.297 -1.372 1 94.19 155 ILE B O 1
ATOM 3260 N N . THR B 1 156 ? 4.152 -29.672 -3.605 1 96.31 156 THR B N 1
ATOM 3261 C CA . THR B 1 156 ? 4.406 -28.281 -3.926 1 96.31 156 THR B CA 1
ATOM 3262 C C . THR B 1 156 ? 3.408 -27.766 -4.961 1 96.31 156 THR B C 1
ATOM 3264 O O . THR B 1 156 ? 2.797 -28.562 -5.684 1 96.31 156 THR B O 1
ATOM 3267 N N . VAL B 1 157 ? 3.25 -26.516 -4.945 1 97.19 157 VAL B N 1
ATOM 3268 C CA . VAL B 1 157 ? 2.322 -25.906 -5.891 1 97.19 157 VAL B CA 1
ATOM 3269 C C . VAL B 1 157 ? 2.965 -24.672 -6.52 1 97.19 157 VAL B C 1
ATOM 3271 O O . VAL B 1 157 ? 3.701 -23.938 -5.852 1 97.19 157 VAL B O 1
ATOM 3274 N N . SER B 1 158 ? 2.764 -24.469 -7.812 1 96.38 158 SER B N 1
ATOM 3275 C CA . SER B 1 158 ? 3.08 -23.25 -8.555 1 96.38 158 SER B CA 1
ATOM 3276 C C . SER B 1 158 ? 1.845 -22.703 -9.258 1 96.38 158 SER B C 1
ATOM 3278 O O . SER B 1 158 ? 1.059 -23.453 -9.828 1 96.38 158 SER B O 1
ATOM 3280 N N . ILE B 1 159 ? 1.677 -21.391 -9.094 1 97.56 159 ILE B N 1
ATOM 3281 C CA . ILE B 1 159 ? 0.549 -20.734 -9.742 1 97.56 159 ILE B CA 1
ATOM 3282 C C . ILE B 1 159 ? 1.041 -19.5 -10.508 1 97.56 159 ILE B C 1
ATOM 3284 O O . ILE B 1 159 ? 1.646 -18.609 -9.922 1 97.56 159 ILE B O 1
ATOM 3288 N N . LEU B 1 160 ? 0.823 -19.484 -11.766 1 96.12 160 LEU B N 1
ATOM 3289 C CA . LEU B 1 160 ? 0.985 -18.297 -12.609 1 96.12 160 LEU B CA 1
ATOM 3290 C C . LEU B 1 160 ? -0.37 -17.75 -13.055 1 96.12 160 LEU B C 1
ATOM 3292 O O . LEU B 1 160 ? -1.375 -18.469 -13.008 1 96.12 160 LEU B O 1
ATOM 3296 N N . VAL B 1 161 ? -0.378 -16.516 -13.391 1 96.75 161 VAL B N 1
ATOM 3297 C CA . VAL B 1 161 ? -1.609 -15.898 -13.883 1 96.75 161 VAL B CA 1
ATOM 3298 C C . VAL B 1 161 ? -1.305 -15.031 -15.102 1 96.75 161 VAL B C 1
ATOM 3300 O O . VAL B 1 161 ? -0.285 -14.344 -15.141 1 96.75 161 VAL B O 1
ATOM 3303 N N . SER B 1 162 ? -2.09 -15.172 -16.078 1 95.5 162 SER B N 1
ATOM 3304 C CA . SER B 1 162 ? -1.98 -14.32 -17.266 1 95.5 162 SER B CA 1
ATOM 3305 C C . SER B 1 162 ? -3.209 -13.43 -17.422 1 95.5 162 SER B C 1
ATOM 3307 O O . SER B 1 162 ? -4.281 -13.75 -16.906 1 95.5 162 SER B O 1
ATOM 3309 N N . ARG B 1 163 ? -2.961 -12.336 -17.984 1 95.5 163 ARG B N 1
ATOM 3310 C CA . ARG B 1 163 ? -4.066 -11.43 -18.281 1 95.5 163 ARG B CA 1
ATOM 3311 C C . ARG B 1 163 ? -4.16 -11.164 -19.781 1 95.5 163 ARG B C 1
ATOM 3313 O O . ARG B 1 163 ? -3.145 -10.938 -20.438 1 95.5 163 ARG B O 1
ATOM 3320 N N . LYS B 1 164 ? -5.328 -11.211 -20.328 1 92.75 164 LYS B N 1
ATOM 3321 C CA . LYS B 1 164 ? -5.57 -11.141 -21.766 1 92.75 164 LYS B CA 1
ATOM 3322 C C . LYS B 1 164 ? -5.52 -9.695 -22.266 1 92.75 164 LYS B C 1
ATOM 3324 O O . LYS B 1 164 ? -5.191 -9.445 -23.422 1 92.75 164 LYS B O 1
ATOM 3329 N N . ASP B 1 165 ? -5.898 -8.766 -21.422 1 92.44 165 ASP B N 1
ATOM 3330 C CA . ASP B 1 165 ? -6.02 -7.375 -21.859 1 92.44 165 ASP B CA 1
ATOM 3331 C C . ASP B 1 165 ? -4.656 -6.789 -22.219 1 92.44 165 ASP B C 1
ATOM 3333 O O . ASP B 1 165 ? -4.539 -5.996 -23.141 1 92.44 165 ASP B O 1
ATOM 3337 N N . THR B 1 166 ? -3.574 -7.16 -21.531 1 92.62 166 THR B N 1
ATOM 3338 C CA . THR B 1 166 ? -2.244 -6.629 -21.812 1 92.62 166 THR B CA 1
ATOM 3339 C C . THR B 1 166 ? -1.305 -7.742 -22.266 1 92.62 166 THR B C 1
ATOM 3341 O O . THR B 1 166 ? -0.153 -7.484 -22.625 1 92.62 166 THR B O 1
ATOM 3344 N N . HIS B 1 167 ? -1.721 -9.016 -22.188 1 92.19 167 HIS B N 1
ATOM 3345 C CA . HIS B 1 167 ? -0.953 -10.188 -22.594 1 92.19 167 HIS B CA 1
ATOM 3346 C C . HIS B 1 167 ? 0.282 -10.367 -21.719 1 92.19 167 HIS B C 1
ATOM 3348 O O . HIS B 1 167 ? 1.373 -10.648 -22.219 1 92.19 167 HIS B O 1
ATOM 3354 N N . GLN B 1 168 ? 0.107 -10.117 -20.484 1 94.19 168 GLN B N 1
ATOM 3355 C CA . GLN B 1 168 ? 1.197 -10.242 -19.516 1 94.19 168 GLN B CA 1
ATOM 3356 C C . GLN B 1 168 ? 0.98 -11.43 -18.594 1 94.19 168 GLN B C 1
ATOM 3358 O O . GLN B 1 168 ? -0.098 -12.031 -18.578 1 94.19 168 GLN B O 1
ATOM 3363 N N . ILE B 1 169 ? 2.045 -11.805 -17.922 1 94 169 ILE B N 1
ATOM 3364 C CA . ILE B 1 169 ? 2.008 -12.938 -17 1 94 169 ILE B CA 1
ATOM 3365 C C . ILE B 1 169 ? 2.66 -12.539 -15.672 1 94 169 ILE B C 1
ATOM 3367 O O . ILE B 1 169 ? 3.568 -11.703 -15.648 1 94 169 ILE B O 1
ATOM 3371 N N . ALA B 1 170 ? 2.107 -13.039 -14.609 1 95.06 170 ALA B N 1
ATOM 3372 C CA . ALA B 1 170 ? 2.672 -12.812 -13.281 1 95.06 170 ALA B CA 1
ATOM 3373 C C . ALA B 1 170 ? 2.707 -14.102 -12.461 1 95.06 170 ALA B C 1
ATOM 3375 O O . ALA B 1 170 ? 2.025 -15.07 -12.797 1 95.06 170 ALA B O 1
ATOM 3376 N N . ARG B 1 171 ? 3.549 -14.102 -11.5 1 95.19 171 ARG B N 1
ATOM 3377 C CA . ARG B 1 171 ? 3.654 -15.25 -10.602 1 95.19 171 ARG B CA 1
ATOM 3378 C C . ARG B 1 171 ? 2.873 -15.008 -9.312 1 95.19 171 ARG B C 1
ATOM 3380 O O . ARG B 1 171 ? 2.998 -13.953 -8.695 1 95.19 171 ARG B O 1
ATOM 3387 N N . ILE B 1 172 ? 2.102 -15.977 -8.922 1 97.25 172 ILE B N 1
ATOM 3388 C CA . ILE B 1 172 ? 1.354 -15.883 -7.672 1 97.25 172 ILE B CA 1
ATOM 3389 C C . ILE B 1 172 ? 2.025 -16.75 -6.602 1 97.25 172 ILE B C 1
ATOM 3391 O O . ILE B 1 172 ? 2.25 -16.281 -5.48 1 97.25 172 ILE B O 1
ATOM 3395 N N . VAL B 1 173 ? 2.332 -17.984 -6.938 1 97.06 173 VAL B N 1
ATOM 3396 C CA . VAL B 1 173 ? 2.961 -18.938 -6.02 1 97.06 173 VAL B CA 1
ATOM 3397 C C . VAL B 1 173 ? 4.121 -19.641 -6.723 1 97.06 173 VAL B C 1
ATOM 3399 O O . VAL B 1 173 ? 3.99 -20.078 -7.867 1 97.06 173 VAL B O 1
ATOM 3402 N N . ASN B 1 174 ? 5.219 -19.719 -6.055 1 94.5 174 ASN B N 1
ATOM 3403 C CA . ASN B 1 174 ? 6.41 -20.328 -6.641 1 94.5 174 ASN B CA 1
ATOM 3404 C C . ASN B 1 174 ? 6.852 -21.562 -5.852 1 94.5 174 ASN B C 1
ATOM 3406 O O . ASN B 1 174 ? 7.684 -21.469 -4.949 1 94.5 174 ASN B O 1
ATOM 3410 N N . GLN B 1 175 ? 6.379 -22.688 -6.297 1 93.5 175 GLN B N 1
ATOM 3411 C CA . GLN B 1 175 ? 6.785 -23.984 -5.758 1 93.5 175 GLN B CA 1
ATOM 3412 C C . GLN B 1 175 ? 6.715 -23.984 -4.23 1 93.5 175 GLN B C 1
ATOM 3414 O O . GLN B 1 175 ? 7.672 -24.391 -3.564 1 93.5 175 GLN B O 1
ATOM 3419 N N . SER B 1 176 ? 5.645 -23.516 -3.748 1 96.12 176 SER B N 1
ATOM 3420 C CA . SER B 1 176 ? 5.461 -23.469 -2.301 1 96.12 176 SER B CA 1
ATOM 3421 C C . SER B 1 176 ? 5.031 -24.828 -1.753 1 96.12 176 SER B C 1
ATOM 3423 O O . SER B 1 176 ? 4.266 -25.547 -2.398 1 96.12 176 SER B O 1
ATOM 3425 N N . HIS B 1 177 ? 5.465 -25.125 -0.583 1 95.81 177 HIS B N 1
ATOM 3426 C CA . HIS B 1 177 ? 5.188 -26.406 0.037 1 95.81 177 HIS B CA 1
ATOM 3427 C C . HIS B 1 177 ? 3.93 -26.344 0.897 1 95.81 177 HIS B C 1
ATOM 3429 O O . HIS B 1 177 ? 3.695 -25.359 1.592 1 95.81 177 HIS B O 1
ATOM 3435 N N . PHE B 1 178 ? 3.166 -27.453 0.757 1 94.81 178 PHE B N 1
ATOM 3436 C CA . PHE B 1 178 ? 2.053 -27.609 1.687 1 94.81 178 PHE B CA 1
ATOM 3437 C C . PHE B 1 178 ? 2.547 -28.078 3.051 1 94.81 178 PHE B C 1
ATOM 3439 O O . PHE B 1 178 ? 2.479 -29.266 3.365 1 94.81 178 PHE B O 1
ATOM 3446 N N . GLY B 1 179 ? 2.982 -27.078 3.762 1 86.81 179 GLY B N 1
ATOM 3447 C CA . GLY B 1 179 ? 3.584 -27.375 5.051 1 86.81 179 GLY B CA 1
ATOM 3448 C C . GLY B 1 179 ? 2.572 -27.469 6.176 1 86.81 179 GLY B C 1
ATOM 3449 O O . GLY B 1 179 ? 2.889 -27.953 7.266 1 86.81 179 GLY B O 1
ATOM 3450 N N . TYR B 1 180 ? 1.412 -27.031 6.004 1 84 180 TYR B N 1
ATOM 3451 C CA . TYR B 1 180 ? 0.396 -27.016 7.051 1 84 180 TYR B CA 1
ATOM 3452 C C . TYR B 1 180 ? -0.785 -27.906 6.668 1 84 180 TYR B C 1
ATOM 3454 O O . TYR B 1 180 ? -1.552 -27.578 5.762 1 84 180 TYR B O 1
ATOM 3462 N N . ILE B 1 181 ? -0.84 -29.062 7.289 1 85.75 181 ILE B N 1
ATOM 3463 C CA . ILE B 1 181 ? -1.976 -29.953 7.07 1 85.75 181 ILE B CA 1
ATOM 3464 C C . ILE B 1 181 ? -2.922 -29.891 8.266 1 85.75 181 ILE B C 1
ATOM 3466 O O . ILE B 1 181 ? -2.52 -30.156 9.398 1 85.75 181 ILE B O 1
ATOM 3470 N N . ASP B 1 182 ? -4.043 -29.438 8.031 1 85.69 182 ASP B N 1
ATOM 3471 C CA . ASP B 1 182 ? -5.082 -29.391 9.062 1 85.69 182 ASP B CA 1
ATOM 3472 C C . ASP B 1 182 ? -6.043 -30.562 8.938 1 85.69 182 ASP B C 1
ATOM 3474 O O . ASP B 1 182 ? -7.027 -30.5 8.203 1 85.69 182 ASP B O 1
ATOM 3478 N N . GLY B 1 183 ? -5.824 -31.562 9.711 1 83.19 183 GLY B N 1
ATOM 3479 C CA . GLY B 1 183 ? -6.641 -32.75 9.656 1 83.19 183 GLY B CA 1
ATOM 3480 C C . GLY B 1 183 ? -8.078 -32.531 10.078 1 83.19 183 GLY B C 1
ATOM 3481 O O . GLY B 1 183 ? -9 -33.156 9.555 1 83.19 183 GLY B O 1
ATOM 3482 N N . ASN B 1 184 ? -8.188 -31.625 11.016 1 86.69 184 ASN B N 1
ATOM 3483 C CA . ASN B 1 184 ? -9.531 -31.328 11.5 1 86.69 184 ASN B CA 1
ATOM 3484 C C . ASN B 1 184 ? -10.344 -30.562 10.453 1 86.69 184 ASN B C 1
ATOM 3486 O O . ASN B 1 184 ? -11.547 -30.781 10.312 1 86.69 184 ASN B O 1
ATOM 3490 N N . ALA B 1 185 ? -9.695 -29.781 9.688 1 90.81 185 ALA B N 1
ATOM 3491 C CA . ALA B 1 185 ? -10.375 -28.984 8.672 1 90.81 185 ALA B CA 1
ATOM 3492 C C . ALA B 1 185 ? -10.367 -29.688 7.32 1 90.81 185 ALA B C 1
ATOM 3494 O O . ALA B 1 185 ? -11.031 -29.25 6.383 1 90.81 185 ALA B O 1
ATOM 3495 N N . PHE B 1 186 ? -9.609 -30.766 7.203 1 92.12 186 PHE B N 1
ATOM 3496 C CA . PHE B 1 186 ? -9.492 -31.562 5.984 1 92.12 186 PHE B CA 1
ATOM 3497 C C . PHE B 1 186 ? -8.914 -30.719 4.848 1 92.12 186 PHE B C 1
ATOM 3499 O O . PHE B 1 186 ? -9.445 -30.734 3.736 1 92.12 186 PHE B O 1
ATOM 3506 N N . ARG B 1 187 ? -7.918 -29.969 5.129 1 94.12 187 ARG B N 1
ATOM 3507 C CA . ARG B 1 187 ? -7.258 -29.109 4.156 1 94.12 187 ARG B CA 1
ATOM 3508 C C . ARG B 1 187 ? -5.746 -29.109 4.355 1 94.12 187 ARG B C 1
ATOM 3510 O O . ARG B 1 187 ? -5.262 -29.312 5.469 1 94.12 187 ARG B O 1
ATOM 3517 N N . ALA B 1 188 ? -5.051 -28.984 3.369 1 94.31 188 ALA B N 1
ATOM 3518 C CA . ALA B 1 188 ? -3.627 -28.656 3.381 1 94.31 188 ALA B CA 1
ATOM 3519 C C . ALA B 1 188 ? -3.383 -27.266 2.811 1 94.31 188 ALA B C 1
ATOM 3521 O O . ALA B 1 188 ? -3.959 -26.891 1.784 1 94.31 188 ALA B O 1
ATOM 3522 N N . LEU B 1 189 ? -2.547 -26.562 3.51 1 96.12 189 LEU B N 1
ATOM 3523 C CA . LEU B 1 189 ? -2.381 -25.156 3.127 1 96.12 189 LEU B CA 1
ATOM 3524 C C . LEU B 1 189 ? -0.938 -24.875 2.727 1 96.12 189 LEU B C 1
ATOM 3526 O O . LEU B 1 189 ? -0.004 -25.391 3.344 1 96.12 189 LEU B O 1
ATOM 3530 N N . ALA B 1 190 ? -0.762 -24.141 1.695 1 97.5 190 ALA B N 1
ATOM 3531 C CA . ALA B 1 190 ? 0.495 -23.531 1.269 1 97.5 190 ALA B CA 1
ATOM 3532 C C . ALA B 1 190 ? 0.323 -22.031 1.018 1 97.5 190 ALA B C 1
ATOM 3534 O O . ALA B 1 190 ? -0.799 -21.547 0.851 1 97.5 190 ALA B O 1
ATOM 3535 N N . TYR B 1 191 ? 1.422 -21.344 1.116 1 97.25 191 TYR B N 1
ATOM 3536 C CA . TYR B 1 191 ? 1.337 -19.922 0.802 1 97.25 191 TYR B CA 1
ATOM 3537 C C . TYR B 1 191 ? 2.637 -19.422 0.179 1 97.25 191 TYR B C 1
ATOM 3539 O O . TYR B 1 191 ? 3.66 -20.109 0.232 1 97.25 191 TYR B O 1
ATOM 3547 N N . ASP B 1 192 ? 2.553 -18.328 -0.459 1 97.06 192 ASP B N 1
ATOM 3548 C CA . ASP B 1 192 ? 3.695 -17.562 -0.947 1 97.06 192 ASP B CA 1
ATOM 3549 C C . ASP B 1 192 ? 3.416 -16.062 -0.892 1 97.06 192 ASP B C 1
ATOM 3551 O O . ASP B 1 192 ? 2.258 -15.641 -0.85 1 97.06 192 ASP B O 1
ATOM 3555 N N . TYR B 1 193 ? 4.5 -15.297 -0.78 1 96.12 193 TYR B N 1
ATOM 3556 C CA . TYR B 1 193 ? 4.348 -13.852 -0.805 1 96.12 193 TYR B CA 1
ATOM 3557 C C . TYR B 1 193 ? 4.191 -13.344 -2.234 1 96.12 193 TYR B C 1
ATOM 3559 O O . TYR B 1 193 ? 4.879 -13.805 -3.145 1 96.12 193 TYR B O 1
ATOM 3567 N N . LEU B 1 194 ? 3.316 -12.438 -2.414 1 96.31 194 LEU B N 1
ATOM 3568 C CA . LEU B 1 194 ? 3.086 -11.836 -3.723 1 96.31 194 LEU B CA 1
ATOM 3569 C C . LEU B 1 194 ? 4.188 -10.828 -4.062 1 96.31 194 LEU B C 1
ATOM 3571 O O . LEU B 1 194 ? 4.711 -10.156 -3.172 1 96.31 194 LEU B O 1
ATOM 3575 N N . ASN B 1 195 ? 4.504 -10.812 -5.32 1 93.5 195 ASN B N 1
ATOM 3576 C CA . ASN B 1 195 ? 5.426 -9.805 -5.844 1 93.5 195 ASN B CA 1
ATOM 3577 C C . ASN B 1 195 ? 4.684 -8.711 -6.598 1 93.5 195 ASN B C 1
ATOM 3579 O O . ASN B 1 195 ? 3.982 -8.984 -7.574 1 93.5 195 ASN B O 1
ATOM 3583 N N . PHE B 1 196 ? 4.883 -7.5 -6.156 1 94.44 196 PHE B N 1
ATOM 3584 C CA . PHE B 1 196 ? 4.152 -6.391 -6.762 1 94.44 196 PHE B CA 1
ATOM 3585 C C . PHE B 1 196 ? 5.07 -5.566 -7.656 1 94.44 196 PHE B C 1
ATOM 3587 O O . PHE B 1 196 ? 6.293 -5.586 -7.492 1 94.44 196 PHE B O 1
ATOM 3594 N N . ALA B 1 197 ? 4.434 -4.879 -8.609 1 93.44 197 ALA B N 1
ATOM 3595 C CA . ALA B 1 197 ? 5.164 -3.967 -9.484 1 93.44 197 ALA B CA 1
ATOM 3596 C C . ALA B 1 197 ? 5.883 -2.889 -8.68 1 93.44 197 ALA B C 1
ATOM 3598 O O . ALA B 1 197 ? 5.406 -2.486 -7.613 1 93.44 197 ALA B O 1
ATOM 3599 N N . PRO B 1 198 ? 6.977 -2.371 -9.219 1 90.69 198 PRO B N 1
ATOM 3600 C CA . PRO B 1 198 ? 7.746 -1.359 -8.492 1 90.69 198 PRO B CA 1
ATOM 3601 C C . PRO B 1 198 ? 6.941 -0.096 -8.203 1 90.69 198 PRO B C 1
ATOM 3603 O O . PRO B 1 198 ? 7.273 0.657 -7.285 1 90.69 198 PRO B O 1
ATOM 3606 N N . GLY B 1 199 ? 5.875 0.102 -8.836 1 89.38 199 GLY B N 1
ATOM 3607 C CA . GLY B 1 199 ? 5.043 1.281 -8.648 1 89.38 199 GLY B CA 1
ATOM 3608 C C . GLY B 1 199 ? 4.168 1.202 -7.414 1 89.38 199 GLY B C 1
ATOM 3609 O O . GLY B 1 199 ? 3.406 2.129 -7.125 1 89.38 199 GLY B O 1
ATOM 3610 N N . HIS B 1 200 ? 4.305 0.09 -6.688 1 91.75 200 HIS B N 1
ATOM 3611 C CA . HIS B 1 200 ? 3.568 -0.076 -5.441 1 91.75 200 HIS B CA 1
ATOM 3612 C C . HIS B 1 200 ? 4.52 -0.266 -4.262 1 91.75 200 HIS B C 1
ATOM 3614 O O . HIS B 1 200 ? 4.492 -1.305 -3.598 1 91.75 200 HIS B O 1
ATOM 3620 N N . PRO B 1 201 ? 5.242 0.737 -3.879 1 89.94 201 PRO B N 1
ATOM 3621 C CA . PRO B 1 201 ? 6.367 0.598 -2.949 1 89.94 201 PRO B CA 1
ATOM 3622 C C . PRO B 1 201 ? 5.918 0.357 -1.511 1 89.94 201 PRO B C 1
ATOM 3624 O O . PRO B 1 201 ? 6.695 -0.138 -0.691 1 89.94 201 PRO B O 1
ATOM 3627 N N . PHE B 1 202 ? 4.773 0.63 -1.132 1 93.75 202 PHE B N 1
ATOM 3628 C CA . PHE B 1 202 ? 4.395 0.548 0.275 1 93.75 202 PHE B CA 1
ATOM 3629 C C . PHE B 1 202 ? 3.428 -0.605 0.509 1 93.75 202 PHE B C 1
ATOM 3631 O O . PHE B 1 202 ? 2.691 -0.613 1.498 1 93.75 202 PHE B O 1
ATOM 3638 N N . VAL B 1 203 ? 3.406 -1.443 -0.468 1 91.69 203 VAL B N 1
ATOM 3639 C CA . VAL B 1 203 ? 2.609 -2.66 -0.351 1 91.69 203 VAL B CA 1
ATOM 3640 C C . VAL B 1 203 ? 3.531 -3.875 -0.267 1 91.69 203 VAL B C 1
ATOM 3642 O O . VAL B 1 203 ? 4.355 -4.102 -1.156 1 91.69 203 VAL B O 1
ATOM 3645 N N . SER B 1 204 ? 3.529 -4.574 0.92 1 85.69 204 SER B N 1
ATOM 3646 C CA . SER B 1 204 ? 4.371 -5.754 1.07 1 85.69 204 SER B CA 1
ATOM 3647 C C . SER B 1 204 ? 3.781 -6.73 2.08 1 85.69 204 SER B C 1
ATOM 3649 O O . SER B 1 204 ? 2.811 -6.41 2.768 1 85.69 204 SER B O 1
ATOM 3651 N N . GLY B 1 205 ? 4.355 -7.898 2.012 1 91.5 205 GLY B N 1
ATOM 3652 C CA . GLY B 1 205 ? 4.02 -8.875 3.035 1 91.5 205 GLY B CA 1
ATOM 3653 C C . GLY B 1 205 ? 2.646 -9.492 2.844 1 91.5 205 GLY B C 1
ATOM 3654 O O . GLY B 1 205 ? 2.031 -9.961 3.805 1 91.5 205 GLY B O 1
ATOM 3655 N N . ILE B 1 206 ? 2.098 -9.336 1.668 1 96.38 206 ILE B N 1
ATOM 3656 C CA . ILE B 1 206 ? 0.797 -9.938 1.396 1 96.38 206 ILE B CA 1
ATOM 3657 C C . ILE B 1 206 ? 0.988 -11.336 0.824 1 96.38 206 ILE B C 1
ATOM 3659 O O . ILE B 1 206 ? 1.745 -11.531 -0.13 1 96.38 206 ILE B O 1
ATOM 3663 N N . ARG B 1 207 ? 0.288 -12.312 1.358 1 97.81 207 ARG B N 1
ATOM 3664 C CA . ARG B 1 207 ? 0.441 -13.703 0.945 1 97.81 207 ARG B CA 1
ATOM 3665 C C . ARG B 1 207 ? -0.748 -14.156 0.104 1 97.81 207 ARG B C 1
ATOM 3667 O O . ARG B 1 207 ? -1.882 -13.734 0.344 1 97.81 207 ARG B O 1
ATOM 3674 N N . ALA B 1 208 ? -0.451 -14.992 -0.868 1 98.44 208 ALA B N 1
ATOM 3675 C CA . ALA B 1 208 ? -1.446 -15.836 -1.517 1 98.44 208 ALA B CA 1
ATOM 3676 C C . ALA B 1 208 ? -1.529 -17.203 -0.839 1 98.44 208 ALA B C 1
ATOM 3678 O O . ALA B 1 208 ? -0.508 -17.859 -0.63 1 98.44 208 ALA B O 1
ATOM 3679 N N . TRP B 1 209 ? -2.686 -17.594 -0.543 1 98 209 TRP B N 1
ATOM 3680 C CA . TRP B 1 209 ? -2.902 -18.891 0.104 1 98 209 TRP B CA 1
ATOM 3681 C C . TRP B 1 209 ? -3.541 -19.875 -0.861 1 98 209 TRP B C 1
ATOM 3683 O O . TRP B 1 209 ? -4.449 -19.516 -1.618 1 98 209 TRP B O 1
ATOM 3693 N N . VAL B 1 210 ? -3.049 -21.062 -0.816 1 98.5 210 VAL B N 1
ATOM 3694 C CA . VAL B 1 210 ? -3.609 -22.172 -1.595 1 98.5 210 VAL B CA 1
ATOM 3695 C C . VAL B 1 210 ? -3.98 -23.328 -0.667 1 98.5 210 VAL B C 1
ATOM 3697 O O . VAL B 1 210 ? -3.182 -23.719 0.181 1 98.5 210 VAL B O 1
ATOM 3700 N N . SER B 1 211 ? -5.156 -23.828 -0.825 1 97.56 211 SER B N 1
ATOM 3701 C CA . SER B 1 211 ? -5.617 -24.938 -0.006 1 97.56 211 SER B CA 1
ATOM 3702 C C . SER B 1 211 ? -6.051 -26.125 -0.873 1 97.56 211 SER B C 1
ATOM 3704 O O . SER B 1 211 ? -6.691 -25.938 -1.908 1 97.56 211 SER B O 1
ATOM 3706 N N . LEU B 1 212 ? -5.648 -27.25 -0.494 1 96.69 212 LEU B N 1
ATOM 3707 C CA . LEU B 1 212 ? -6.199 -28.484 -1.034 1 96.69 212 LEU B CA 1
ATOM 3708 C C . LEU B 1 212 ? -7.34 -29 -0.164 1 96.69 212 LEU B C 1
ATOM 3710 O O . LEU B 1 212 ? -7.199 -29.094 1.058 1 96.69 212 LEU B O 1
ATOM 3714 N N . LEU B 1 213 ? -8.422 -29.281 -0.789 1 96.38 213 LEU B N 1
ATOM 3715 C CA . LEU B 1 213 ? -9.609 -29.75 -0.08 1 96.38 213 LEU B CA 1
ATOM 3716 C C . LEU B 1 213 ? -9.75 -31.25 -0.196 1 96.38 213 LEU B C 1
ATOM 3718 O O . LEU B 1 213 ? -9.844 -31.797 -1.302 1 96.38 213 LEU B O 1
ATOM 3722 N N . PHE B 1 214 ? -9.914 -31.922 0.979 1 93.38 214 PHE B N 1
ATOM 3723 C CA . PHE B 1 214 ? -9.852 -33.375 1.021 1 93.38 214 PHE B CA 1
ATOM 3724 C C . PHE B 1 214 ? -11.242 -33.969 1.196 1 93.38 214 PHE B C 1
ATOM 3726 O O . PHE B 1 214 ? -12.102 -33.375 1.856 1 93.38 214 PHE B O 1
ATOM 3733 N N . MET B 1 215 ? -11.297 -35.188 0.6 1 92.31 215 MET B N 1
ATOM 3734 C CA . MET B 1 215 ? -12.453 -36 0.927 1 92.31 215 MET B CA 1
ATOM 3735 C C . MET B 1 215 ? -12.305 -36.625 2.316 1 92.31 215 MET B C 1
ATOM 3737 O O . MET B 1 215 ? -11.203 -36.688 2.859 1 92.31 215 MET B O 1
ATOM 3741 N N . ALA B 1 216 ? -13.477 -36.969 2.814 1 82.75 216 ALA B N 1
ATOM 3742 C CA . ALA B 1 216 ? -13.461 -37.656 4.105 1 82.75 216 ALA B CA 1
ATOM 3743 C C . ALA B 1 216 ? -12.891 -39.062 3.971 1 82.75 216 ALA B C 1
ATOM 3745 O O . ALA B 1 216 ? -13.328 -39.844 3.113 1 82.75 216 ALA B O 1
ATOM 3746 N N . ASN B 1 217 ? -11.555 -39.156 3.75 1 71.56 217 ASN B N 1
ATOM 3747 C CA . ASN B 1 217 ? -11.078 -40.531 3.617 1 71.56 217 ASN B CA 1
ATOM 3748 C C . ASN B 1 217 ? -10.57 -41.094 4.949 1 71.56 217 ASN B C 1
ATOM 3750 O O . ASN B 1 217 ? -10.094 -40.344 5.797 1 71.56 217 ASN B O 1
ATOM 3754 N N . ASN B 1 218 ? -11.023 -42.375 5.207 1 58.28 218 ASN B N 1
ATOM 3755 C CA . ASN B 1 218 ? -10.703 -43.156 6.402 1 58.28 218 ASN B CA 1
ATOM 3756 C C . ASN B 1 218 ? -9.219 -43.5 6.473 1 58.28 218 ASN B C 1
ATOM 3758 O O . ASN B 1 218 ? -8.742 -43.969 7.5 1 58.28 218 ASN B O 1
ATOM 3762 N N . ALA B 1 219 ? -8.562 -43.438 5.363 1 58.19 219 ALA B N 1
ATOM 3763 C CA . ALA B 1 219 ? -7.195 -43.938 5.465 1 58.19 219 ALA B CA 1
ATOM 3764 C C . ALA B 1 219 ? -6.215 -42.812 5.758 1 58.19 219 ALA B C 1
ATOM 3766 O O . ALA B 1 219 ? -6.355 -41.688 5.223 1 58.19 219 ALA B O 1
ATOM 3767 N N . ILE B 1 220 ? -5.453 -42.969 6.777 1 58.19 220 ILE B N 1
ATOM 3768 C CA . ILE B 1 220 ? -4.559 -42 7.418 1 58.19 220 ILE B CA 1
ATOM 3769 C C . ILE B 1 220 ? -3.541 -41.5 6.406 1 58.19 220 ILE B C 1
ATOM 3771 O O . ILE B 1 220 ? -3.141 -40.312 6.457 1 58.19 220 ILE B O 1
ATOM 3775 N N . ARG B 1 221 ? -3.223 -42.219 5.34 1 65.62 221 ARG B N 1
ATOM 3776 C CA . ARG B 1 221 ? -1.988 -41.875 4.645 1 65.62 221 ARG B CA 1
ATOM 3777 C C . ARG B 1 221 ? -2.281 -41.312 3.25 1 65.62 221 ARG B C 1
ATOM 3779 O O . ARG B 1 221 ? -1.425 -40.688 2.631 1 65.62 221 ARG B O 1
ATOM 3786 N N . ILE B 1 222 ? -3.418 -41.656 2.736 1 72.06 222 ILE B N 1
ATOM 3787 C CA . ILE B 1 222 ? -3.742 -41.188 1.389 1 72.06 222 ILE B CA 1
ATOM 3788 C C . ILE B 1 222 ? -5.051 -40.406 1.412 1 72.06 222 ILE B C 1
ATOM 3790 O O . ILE B 1 222 ? -6.035 -40.844 2.008 1 72.06 222 ILE B O 1
ATOM 3794 N N . THR B 1 223 ? -4.969 -39.281 0.897 1 85.56 223 THR B N 1
ATOM 3795 C CA . THR B 1 223 ? -6.152 -38.406 0.88 1 85.56 223 THR B CA 1
ATOM 3796 C C . THR B 1 223 ? -6.52 -38.031 -0.55 1 85.56 223 THR B C 1
ATOM 3798 O O . THR B 1 223 ? -5.641 -37.812 -1.383 1 85.56 223 THR B O 1
ATOM 3801 N N . ASP B 1 224 ? -7.836 -38.125 -0.823 1 91.94 224 ASP B N 1
ATOM 3802 C CA . ASP B 1 224 ? -8.352 -37.688 -2.115 1 91.94 224 ASP B CA 1
ATOM 3803 C C . ASP B 1 224 ? -8.641 -36.188 -2.115 1 91.94 224 ASP B C 1
ATOM 3805 O O . ASP B 1 224 ? -9.297 -35.688 -1.203 1 91.94 224 ASP B O 1
ATOM 3809 N N . VAL B 1 225 ? -8.188 -35.562 -3.131 1 94.81 225 VAL B N 1
ATOM 3810 C CA . VAL B 1 225 ? -8.406 -34.125 -3.258 1 94.81 225 VAL B CA 1
ATOM 3811 C C . VAL B 1 225 ? -9.555 -33.844 -4.23 1 94.81 225 VAL B C 1
ATOM 3813 O O . VAL B 1 225 ? -9.508 -34.281 -5.383 1 94.81 225 VAL B O 1
ATOM 3816 N N . PHE B 1 226 ? -10.555 -33.125 -3.77 1 95.88 226 PHE B N 1
ATOM 3817 C CA . PHE B 1 226 ? -11.703 -32.875 -4.645 1 95.88 226 PHE B CA 1
ATOM 3818 C C . PHE B 1 226 ? -11.766 -31.422 -5.074 1 95.88 226 PHE B C 1
ATOM 3820 O O . PHE B 1 226 ? -12.539 -31.078 -5.961 1 95.88 226 PHE B O 1
ATOM 3827 N N . GLY B 1 227 ? -10.906 -30.594 -4.438 1 97.31 227 GLY B N 1
ATOM 3828 C CA . GLY B 1 227 ? -10.969 -29.188 -4.781 1 97.31 227 GLY B CA 1
ATOM 3829 C C . GLY B 1 227 ? -9.695 -28.438 -4.434 1 97.31 227 GLY B C 1
ATOM 3830 O O . GLY B 1 227 ? -8.859 -28.938 -3.678 1 97.31 227 GLY B O 1
ATOM 3831 N N . ILE B 1 228 ? -9.531 -27.297 -5.031 1 98.25 228 ILE B N 1
ATOM 3832 C CA . ILE B 1 228 ? -8.445 -26.359 -4.781 1 98.25 228 ILE B CA 1
ATOM 3833 C C . ILE B 1 228 ? -9.008 -24.969 -4.492 1 98.25 228 ILE B C 1
ATOM 3835 O O . ILE B 1 228 ? -9.969 -24.531 -5.137 1 98.25 228 ILE B O 1
ATOM 3839 N N . GLU B 1 229 ? -8.461 -24.344 -3.502 1 98.31 229 GLU B N 1
ATOM 3840 C CA . GLU B 1 229 ? -8.867 -23 -3.1 1 98.31 229 GLU B CA 1
ATOM 3841 C C . GLU B 1 229 ? -7.691 -22.031 -3.15 1 98.31 229 GLU B C 1
ATOM 3843 O O . GLU B 1 229 ? -6.578 -22.375 -2.738 1 98.31 229 GLU B O 1
ATOM 3848 N N . ILE B 1 230 ? -7.934 -20.859 -3.711 1 98.62 230 ILE B N 1
ATOM 3849 C CA . ILE B 1 230 ? -6.977 -19.766 -3.697 1 98.62 230 ILE B CA 1
ATOM 3850 C C . ILE B 1 230 ? -7.605 -18.531 -3.037 1 98.62 230 ILE B C 1
ATOM 3852 O O . ILE B 1 230 ? -8.734 -18.156 -3.363 1 98.62 230 ILE B O 1
ATOM 3856 N N . ASP B 1 231 ? -6.902 -17.984 -2.066 1 97.94 231 ASP B N 1
ATOM 3857 C CA . ASP B 1 231 ? -7.441 -16.766 -1.475 1 97.94 231 ASP B CA 1
ATOM 3858 C C . ASP B 1 231 ? -6.32 -15.805 -1.084 1 97.94 231 ASP B C 1
ATOM 3860 O O . ASP B 1 231 ? -5.141 -16.156 -1.145 1 97.94 231 ASP B O 1
ATOM 3864 N N . PHE B 1 232 ? -6.707 -14.617 -0.853 1 97.88 232 PHE B N 1
ATOM 3865 C CA . PHE B 1 232 ? -5.816 -13.516 -0.499 1 97.88 232 PHE B CA 1
ATOM 3866 C C . PHE B 1 232 ? -6.301 -12.812 0.761 1 97.88 232 PHE B C 1
ATOM 3868 O O . PHE B 1 232 ? -6.355 -11.578 0.807 1 97.88 232 PHE B O 1
ATOM 3875 N N . CYS B 1 233 ? -6.551 -13.609 1.755 1 95.88 233 CYS B N 1
ATOM 3876 C CA . CYS B 1 233 ? -7.312 -13.117 2.898 1 95.88 233 CYS B CA 1
ATOM 3877 C C . CYS B 1 233 ? -6.453 -12.227 3.789 1 95.88 233 CYS B C 1
ATOM 3879 O O . CYS B 1 233 ? -6.969 -11.555 4.68 1 95.88 233 CYS B O 1
ATOM 3881 N N . ASP B 1 234 ? -5.148 -12.172 3.533 1 93.88 234 ASP B N 1
ATOM 3882 C CA . ASP B 1 234 ? -4.297 -11.234 4.254 1 93.88 234 ASP B CA 1
ATOM 3883 C C . ASP B 1 234 ? -4.691 -9.789 3.951 1 93.88 234 ASP B C 1
ATOM 3885 O O . ASP B 1 234 ? -4.492 -8.898 4.781 1 93.88 234 ASP B O 1
ATOM 3889 N N . ALA B 1 235 ? -5.23 -9.57 2.748 1 95.38 235 ALA B N 1
ATOM 3890 C CA . ALA B 1 235 ? -5.387 -8.18 2.336 1 95.38 235 ALA B CA 1
ATOM 3891 C C . ALA B 1 235 ? -6.715 -7.969 1.613 1 95.38 235 ALA B C 1
ATOM 3893 O O . ALA B 1 235 ? -7.238 -6.855 1.578 1 95.38 235 ALA B O 1
ATOM 3894 N N . ALA B 1 236 ? -7.289 -8.992 1.021 1 96.75 236 ALA B N 1
ATOM 3895 C CA . ALA B 1 236 ? -8.469 -8.836 0.176 1 96.75 236 ALA B CA 1
ATOM 3896 C C . ALA B 1 236 ? -9.586 -9.781 0.613 1 96.75 236 ALA B C 1
ATOM 3898 O O . ALA B 1 236 ? -9.359 -10.984 0.795 1 96.75 236 ALA B O 1
ATOM 3899 N N . SER B 1 237 ? -10.742 -9.211 0.756 1 95.94 237 SER B N 1
ATOM 3900 C CA . SER B 1 237 ? -11.867 -10.016 1.231 1 95.94 237 SER B CA 1
ATOM 3901 C C . SER B 1 237 ? -13.086 -9.844 0.333 1 95.94 237 SER B C 1
ATOM 3903 O O . SER B 1 237 ? -14.203 -10.211 0.713 1 95.94 237 SER B O 1
ATOM 3905 N N . SER B 1 238 ? -12.914 -9.203 -0.752 1 96.44 238 SER B N 1
ATOM 3906 C CA . SER B 1 238 ? -13.977 -9.039 -1.74 1 96.44 238 SER B CA 1
ATOM 3907 C C . SER B 1 238 ? -13.445 -9.219 -3.158 1 96.44 238 SER B C 1
ATOM 3909 O O . SER B 1 238 ? -12.234 -9.18 -3.383 1 96.44 238 SER B O 1
ATOM 3911 N N . GLU B 1 239 ? -14.398 -9.445 -4.059 1 96.81 239 GLU B N 1
ATOM 3912 C CA . GLU B 1 239 ? -14.047 -9.617 -5.465 1 96.81 239 GLU B CA 1
ATOM 3913 C C . GLU B 1 239 ? -13.258 -8.422 -5.984 1 96.81 239 GLU B C 1
ATOM 3915 O O . GLU B 1 239 ? -12.211 -8.578 -6.617 1 96.81 239 GLU B O 1
ATOM 3920 N N . ASN B 1 240 ? -13.781 -7.242 -5.684 1 96.88 240 ASN B N 1
ATOM 3921 C CA . ASN B 1 240 ? -13.148 -6.016 -6.148 1 96.88 240 ASN B CA 1
ATOM 3922 C C . ASN B 1 240 ? -11.742 -5.859 -5.574 1 96.88 240 ASN B C 1
ATOM 3924 O O . ASN B 1 240 ? -10.812 -5.48 -6.289 1 96.88 240 ASN B O 1
ATOM 3928 N N . GLU B 1 241 ? -11.555 -6.137 -4.34 1 97 241 GLU B N 1
ATOM 3929 C CA . GLU B 1 241 ? -10.25 -6.027 -3.697 1 97 241 GLU B CA 1
ATOM 3930 C C . GLU B 1 241 ? -9.258 -7.023 -4.289 1 97 241 GLU B C 1
ATOM 3932 O O . GLU B 1 241 ? -8.078 -6.695 -4.488 1 97 241 GLU B O 1
ATOM 3937 N N . VAL B 1 242 ? -9.711 -8.266 -4.582 1 98.12 242 VAL B N 1
ATOM 3938 C CA . VAL B 1 242 ? -8.836 -9.281 -5.172 1 98.12 242 VAL B CA 1
ATOM 3939 C C . VAL B 1 242 ? -8.383 -8.828 -6.559 1 98.12 242 VAL B C 1
ATOM 3941 O O . VAL B 1 242 ? -7.207 -8.969 -6.906 1 98.12 242 VAL B O 1
ATOM 3944 N N . LEU B 1 243 ? -9.289 -8.25 -7.293 1 98 243 LEU B N 1
ATOM 3945 C CA . LEU B 1 243 ? -8.945 -7.762 -8.625 1 98 243 LEU B CA 1
ATOM 3946 C C . LEU B 1 243 ? -7.922 -6.633 -8.547 1 98 243 LEU B C 1
ATOM 3948 O O . LEU B 1 243 ? -6.984 -6.582 -9.336 1 98 243 LEU B O 1
ATOM 3952 N N . TRP B 1 244 ? -8.094 -5.727 -7.531 1 97.12 244 TRP B N 1
ATOM 3953 C CA . TRP B 1 244 ? -7.113 -4.672 -7.32 1 97.12 244 TRP B CA 1
ATOM 3954 C C . TRP B 1 244 ? -5.75 -5.258 -6.961 1 97.12 244 TRP B C 1
ATOM 3956 O O . TRP B 1 244 ? -4.723 -4.812 -7.477 1 97.12 244 TRP B O 1
ATOM 3966 N N . LEU B 1 245 ? -5.805 -6.238 -6.102 1 97.62 245 LEU B N 1
ATOM 3967 C CA . LEU B 1 245 ? -4.57 -6.879 -5.656 1 97.62 245 LEU B CA 1
ATOM 3968 C C . LEU B 1 245 ? -3.838 -7.527 -6.824 1 97.62 245 LEU B C 1
ATOM 3970 O O . LEU B 1 245 ? -2.631 -7.336 -6.988 1 97.62 245 LEU B O 1
ATOM 3974 N N . LEU B 1 246 ? -4.566 -8.266 -7.652 1 98.12 246 LEU B N 1
ATOM 3975 C CA . LEU B 1 246 ? -3.971 -8.93 -8.805 1 98.12 246 LEU B CA 1
ATOM 3976 C C . LEU B 1 246 ? -3.453 -7.914 -9.812 1 98.12 246 LEU B C 1
ATOM 3978 O O . LEU B 1 246 ? -2.432 -8.148 -10.469 1 98.12 246 LEU B O 1
ATOM 3982 N N . ASP B 1 247 ? -4.156 -6.801 -9.953 1 97.25 247 ASP B N 1
ATOM 3983 C CA . ASP B 1 247 ? -3.746 -5.762 -10.891 1 97.25 247 ASP B CA 1
ATOM 3984 C C . ASP B 1 247 ? -2.402 -5.156 -10.484 1 97.25 247 ASP B C 1
ATOM 3986 O O . ASP B 1 247 ? -1.697 -4.586 -11.32 1 97.25 247 ASP B O 1
ATOM 3990 N N . MET B 1 248 ? -2.066 -5.266 -9.234 1 96.5 248 MET B N 1
ATOM 3991 C CA . MET B 1 248 ? -0.855 -4.641 -8.711 1 96.5 248 MET B CA 1
ATOM 3992 C C . MET B 1 248 ? 0.344 -5.574 -8.852 1 96.5 248 MET B C 1
ATOM 3994 O O . MET B 1 248 ? 1.479 -5.18 -8.578 1 96.5 248 MET B O 1
ATOM 3998 N N . LEU B 1 249 ? 0.147 -6.801 -9.25 1 96.62 249 LEU B N 1
ATOM 3999 C CA . LEU B 1 249 ? 1.234 -7.77 -9.352 1 96.62 249 LEU B CA 1
ATOM 4000 C C . LEU B 1 249 ? 2.299 -7.289 -10.336 1 96.62 249 LEU B C 1
ATOM 4002 O O . LEU B 1 249 ? 2.062 -6.359 -11.109 1 96.62 249 LEU B O 1
ATOM 4006 N N . ASP B 1 250 ? 3.479 -7.848 -10.203 1 94 250 ASP B N 1
ATOM 4007 C CA . ASP B 1 250 ? 4.562 -7.551 -11.141 1 94 250 ASP B CA 1
ATOM 4008 C C . ASP B 1 250 ? 4.355 -8.281 -12.461 1 94 250 ASP B C 1
ATOM 4010 O O . ASP B 1 250 ? 4.992 -9.305 -12.727 1 94 250 ASP B O 1
ATOM 4014 N N . TRP B 1 251 ? 3.545 -7.68 -13.25 1 93.94 251 TRP B N 1
ATOM 4015 C CA . TRP B 1 251 ? 3.227 -8.242 -14.555 1 93.94 251 TRP B CA 1
ATOM 4016 C C . TRP B 1 251 ? 4.402 -8.086 -15.516 1 93.94 251 TRP B C 1
ATOM 4018 O O . TRP B 1 251 ? 5.047 -7.039 -15.555 1 93.94 251 TRP B O 1
ATOM 4028 N N . LYS B 1 252 ? 4.68 -9.172 -16.172 1 90.69 252 LYS B N 1
ATOM 4029 C CA . LYS B 1 252 ? 5.777 -9.188 -17.125 1 90.69 252 LYS B CA 1
ATOM 4030 C C . LYS B 1 252 ? 5.254 -9.398 -18.547 1 90.69 252 LYS B C 1
ATOM 4032 O O . LYS B 1 252 ? 4.281 -10.125 -18.766 1 90.69 252 LYS B O 1
#

InterPro domains:
  IPR001810 F-box domain [PF12937] (9-47)
  IPR036047 F-box-like domain superfamily [SSF81383] (9-69)
  IPR044207 F-box protein At5g39250-like [PTHR47722] (7-252)

Nearest PDB structures (foldseek):
  8qpu-assembly1_C  TM=3.186E-01  e=1.750E+00  Escherichia coli
  4gn2-assembly1_A  TM=3.419E-01  e=4.907E+00  Pseudomonas aeruginosa
  1eq6-assembly1_A  TM=1.989E-01  e=3.410E+00  Saccharomyces cerevisiae
  8olj-assembly1_B  TM=1.410E-01  e=7.489E-01  Archaeoglobus fulgidus DSM 8774
  1jhs-assembly1_A  TM=1.791E-01  e=6.645E+00  Saccharomyces cerevisiae

Organism: Ensete ventricosum (NCBI:txid4639)